Protein AF-A0A4Q1FNN0-F1 (afdb_monomer)

Sequence (630 aa):
MKDKVEIEWSCHLANQKAAWYQFNLALDIPEANEDEYKYSFKRNSEILDRMSLVIDGGVKNIDSKSINTSAKFIGKFLRDTEVYLGEIFFDKNSPNSKRLHVLGGKGISKSSKNEIALDFANNDGWYDDTSDGPVTAILKFNNKEINVKPAWVICAPPDYAPMQQSVRTMWDLMRDLSVRELNLPSPLSPSFSYDIFPIFKRMTELQWVNKGFLTTFGFNGAYHFNENIWIEKLRDGTMNNLEFRRQMFNQFRQFELPGSQSPALWPWLYGDATEIVGTGSPRQHSTLTALQIKMLHQWVDGNFIDDWDKYKTNYMSPKSIDEYPVQEQADLLTRAALDFCLADAFHPGCEMTWPVRISSMYDSPFRFKFDRDHLIKDNLDYGPFIDQTLLNKIVNPFEFQVPGGITRWMAIPWQTDTASCKDGYDSSYDSYIPTFWPARVPNEIITYKQFKALQEQQGNPQQQLEIFNQRFEWLEDLPGNPTIYSPYEEIINKMITHFDAVGTVLPMKLEEKITNNDSTKIPDTVQVALTSSYTKIINIILKETRQKLIDKVTKDKVIEIISDNVLNSFTLQIDGDIKKEAEHLLNNSEELENLLSKVQQTNKDLQIEYVKPNQKIVTIHERFRRRFNS

Secondary structure (DSSP, 8-state):
----EEEEEEEEEEE-GGGSB--SS-TTSGGGGSTTTS-EEBTTTT-S-GGGG-EEEEEEEEETT-TT--EEEEEEETTTEEEEEEEEEE-TT-TT---EEEE---S--EETT-PPP-SSSB-TTEE---EEEEEEEEEEETTEEE----EEEEE----SSTT---SSBHHHHHHHHHHHHS-PPPPSS-BIIIIIHHHHHHHHHGGGT-HHHHHHHSTTSTT-TTSHHHHHHHH--SGGGHHHHHHHHTTB--TTSTTTT-TTSBS-BB-TT--SS----GGGB----HHHHHHHHHHHTT-SB--HHHHHHHHTSPPPGGGS-HHHHHHHHHHHHHSSSB-S--SS-SS--GGGG-GGGEEETTEE-B-TTS-GGGGS-SSSEE-GGGGG-SS-SSSSB-TTTTGGGS-BSHHHHHHH--B-S-TTT-SS-SBS-TTTS-SEE-BHHHHHHHHHGGG-HHHHHHHHH--EEGGGGSTT---TTS-HHHHHHHHHHHTTTSPEEEEEEPP----S--S-PPPSEEEEEE-HHHHHHHHHHHHHHHHTT-SS--HHHHHHHHIIIIIS-TTS---HHHHHHHHHHHH-HHHHHHHHHHHHHHHHHHHTT---S------GGGTGGGSS--

pLDDT: mean 86.69, std 16.37, range [25.83, 98.88]

Mean predicted aligned error: 9.48 Å

Structure (mmCIF, N/CA/C/O backbone):
data_AF-A0A4Q1FNN0-F1
#
_entry.id   AF-A0A4Q1FNN0-F1
#
loop_
_atom_site.group_PDB
_atom_site.id
_atom_site.type_symbol
_atom_site.label_atom_id
_atom_site.label_alt_id
_atom_site.label_comp_id
_atom_site.label_asym_id
_atom_site.label_entity_id
_atom_site.label_seq_id
_atom_site.pdbx_PDB_ins_code
_atom_site.Cartn_x
_atom_site.Cartn_y
_atom_site.Cartn_z
_atom_site.occupancy
_atom_site.B_iso_or_equiv
_atom_site.auth_seq_id
_atom_site.auth_comp_id
_atom_site.auth_asym_id
_atom_site.auth_atom_id
_atom_site.pdbx_PDB_model_num
ATOM 1 N N . MET A 1 1 ? -43.647 14.603 -14.766 1.00 45.22 1 MET A N 1
ATOM 2 C CA . MET A 1 1 ? -43.283 14.110 -13.418 1.00 45.22 1 MET A CA 1
ATOM 3 C C . MET A 1 1 ? -41.769 14.172 -13.333 1.00 45.22 1 MET A C 1
ATOM 5 O O . MET A 1 1 ? -41.148 13.843 -14.332 1.00 45.22 1 MET A O 1
ATOM 9 N N . LYS A 1 2 ? -41.178 14.681 -12.243 1.00 53.84 2 LYS A N 1
ATOM 10 C CA . LYS A 1 2 ? -39.716 14.605 -12.077 1.00 53.84 2 LYS A CA 1
ATOM 11 C C . LYS A 1 2 ? -39.337 13.130 -11.940 1.00 53.84 2 LYS A C 1
ATOM 13 O O . LYS A 1 2 ? -40.024 12.426 -11.200 1.00 53.84 2 LYS A O 1
ATOM 18 N N . ASP A 1 3 ? -38.301 12.691 -12.645 1.00 67.06 3 ASP A N 1
ATOM 19 C CA . ASP A 1 3 ? -37.757 11.344 -12.475 1.00 67.06 3 ASP A CA 1
ATOM 20 C C . ASP A 1 3 ? -37.403 11.107 -11.001 1.00 67.06 3 ASP A C 1
ATOM 22 O O . ASP A 1 3 ? -36.838 11.983 -10.336 1.00 67.06 3 ASP A O 1
ATOM 26 N N . LYS A 1 4 ? -37.782 9.939 -10.473 1.00 84.75 4 LYS A N 1
ATOM 27 C CA . LYS A 1 4 ? -37.556 9.559 -9.075 1.00 84.75 4 LYS A CA 1
ATOM 28 C C . LYS A 1 4 ? -36.432 8.530 -9.012 1.00 84.75 4 LYS A C 1
ATOM 30 O O . LYS A 1 4 ? -36.600 7.408 -9.486 1.00 84.75 4 LYS A O 1
ATOM 35 N N . VAL A 1 5 ? -35.309 8.919 -8.415 1.00 87.25 5 VAL A N 1
ATOM 36 C CA . VAL A 1 5 ? -34.169 8.039 -8.129 1.00 87.25 5 VAL A CA 1
ATOM 37 C C . VAL A 1 5 ? -34.147 7.746 -6.633 1.00 87.25 5 VAL A C 1
ATOM 39 O O . VAL A 1 5 ? -34.129 8.673 -5.823 1.00 87.25 5 VAL A O 1
ATOM 42 N N . GLU A 1 6 ? -34.133 6.469 -6.270 1.00 89.12 6 GLU A N 1
ATOM 43 C CA . GLU A 1 6 ? -33.935 6.002 -4.897 1.00 89.12 6 GLU A CA 1
ATOM 44 C C . GLU A 1 6 ? -32.737 5.059 -4.861 1.00 89.12 6 GLU A C 1
ATOM 46 O O . GLU A 1 6 ? -32.626 4.169 -5.702 1.00 89.12 6 GLU A O 1
ATOM 51 N N . ILE A 1 7 ? -31.852 5.253 -3.888 1.00 91.31 7 ILE A N 1
ATOM 52 C CA . ILE A 1 7 ? -30.716 4.370 -3.648 1.00 91.31 7 ILE A CA 1
ATOM 53 C C . ILE A 1 7 ? -30.609 4.073 -2.156 1.00 91.31 7 ILE A C 1
ATOM 55 O O . ILE A 1 7 ? -30.719 4.979 -1.322 1.00 91.31 7 ILE A O 1
ATOM 59 N N . GLU A 1 8 ? -30.414 2.800 -1.853 1.00 93.62 8 GLU A N 1
ATOM 60 C CA . GLU A 1 8 ? -30.054 2.285 -0.540 1.00 93.62 8 GLU A CA 1
ATOM 61 C C . GLU A 1 8 ? -28.712 1.577 -0.680 1.00 93.62 8 GLU A C 1
ATOM 63 O O . GLU A 1 8 ? -28.552 0.722 -1.553 1.00 93.62 8 GLU A O 1
ATOM 68 N N . TRP A 1 9 ? -27.748 1.957 0.150 1.00 95.44 9 TRP A N 1
ATOM 69 C CA . TRP A 1 9 ? -26.442 1.315 0.216 1.00 95.44 9 TRP A CA 1
ATOM 70 C C . TRP A 1 9 ? -26.406 0.329 1.374 1.00 95.44 9 TRP A C 1
ATOM 72 O O . TRP A 1 9 ? -26.900 0.639 2.458 1.00 95.44 9 TRP A O 1
ATOM 82 N N . SER A 1 10 ? -25.741 -0.801 1.165 1.00 96.56 10 SER A N 1
ATOM 83 C CA . SER A 1 10 ? -25.416 -1.782 2.198 1.00 96.56 10 SER A CA 1
ATOM 84 C C . SER A 1 10 ? -23.913 -2.019 2.210 1.00 96.56 10 SER A C 1
ATOM 86 O O . SER A 1 10 ? -23.320 -2.259 1.159 1.00 96.56 10 SER A O 1
ATOM 88 N N . CYS A 1 11 ? -23.300 -1.997 3.386 1.00 97.94 11 CYS A N 1
ATOM 89 C CA . CYS A 1 11 ? -21.892 -2.330 3.581 1.00 97.94 11 CYS A CA 1
ATOM 90 C C . CYS A 1 11 ? -21.760 -3.311 4.753 1.00 97.94 11 CYS A C 1
ATOM 92 O O . CYS A 1 11 ? -22.569 -3.261 5.681 1.00 97.94 11 CYS A O 1
ATOM 94 N N . HIS A 1 12 ? -20.785 -4.217 4.708 1.00 98.38 12 HIS A N 1
ATOM 95 C CA . HIS A 1 12 ? -20.512 -5.196 5.765 1.00 98.38 12 HIS A CA 1
ATOM 96 C C . HIS A 1 12 ? -19.010 -5.245 6.006 1.00 98.38 12 HIS A C 1
ATOM 98 O O . HIS A 1 12 ? -18.290 -5.737 5.154 1.00 98.38 12 HIS A O 1
ATOM 104 N N . LEU A 1 13 ? -18.540 -4.741 7.148 1.00 98.75 13 LEU A N 1
ATOM 105 C CA . LEU A 1 13 ? -17.120 -4.768 7.511 1.00 98.75 13 LEU A CA 1
ATOM 106 C C . LEU A 1 13 ? -16.836 -5.856 8.543 1.00 98.75 13 LEU A C 1
ATOM 108 O O . LEU A 1 13 ? -17.563 -5.967 9.536 1.00 98.75 13 LEU A O 1
ATOM 112 N N . ALA A 1 14 ? -15.755 -6.605 8.337 1.00 98.81 14 ALA A N 1
ATOM 113 C CA . ALA A 1 14 ? -15.223 -7.524 9.336 1.00 98.81 14 ALA A CA 1
ATOM 114 C C . ALA A 1 14 ? -13.689 -7.581 9.305 1.00 98.81 14 ALA A C 1
ATOM 116 O O . ALA A 1 14 ? -13.056 -7.186 8.326 1.00 98.81 14 ALA A O 1
ATOM 117 N N . ASN A 1 15 ? -13.109 -8.102 10.383 1.00 98.81 15 ASN A N 1
ATOM 118 C CA . ASN A 1 15 ? -11.695 -8.427 10.526 1.00 98.81 15 ASN A CA 1
ATOM 119 C C . ASN A 1 15 ? -11.563 -9.894 10.940 1.00 98.81 15 ASN A C 1
ATOM 121 O O . ASN A 1 15 ? -12.134 -10.309 11.952 1.00 98.81 15 ASN A O 1
ATOM 125 N N . GLN A 1 16 ? -10.813 -10.679 10.166 1.00 98.62 16 GLN A N 1
ATOM 126 C CA . GLN A 1 16 ? -10.588 -12.101 10.445 1.00 98.62 16 GLN A CA 1
ATOM 127 C C . GLN A 1 16 ? -9.125 -12.430 10.773 1.00 98.62 16 GLN A C 1
ATOM 129 O O . GLN A 1 16 ? -8.794 -13.606 10.910 1.00 98.62 16 GLN A O 1
ATOM 134 N N . LYS A 1 17 ? -8.238 -11.435 10.912 1.00 98.69 17 LYS A N 1
ATOM 135 C CA . LYS A 1 17 ? -6.787 -11.651 11.041 1.00 98.69 17 LYS A CA 1
ATOM 136 C C . LYS A 1 17 ? -6.413 -12.587 12.188 1.00 98.69 17 LYS A C 1
ATOM 138 O O . LYS A 1 17 ? -5.564 -13.456 12.012 1.00 98.69 17 LYS A O 1
ATOM 143 N N . ALA A 1 18 ? -7.060 -12.430 13.345 1.00 98.44 18 ALA A N 1
ATOM 144 C CA . ALA A 1 18 ? -6.801 -13.248 14.532 1.00 98.44 18 ALA A CA 1
ATOM 145 C C . ALA A 1 18 ? -7.310 -14.690 14.371 1.00 98.44 18 ALA A C 1
ATOM 147 O O . ALA A 1 18 ? -6.769 -15.616 14.974 1.00 98.44 18 ALA A O 1
ATOM 148 N N . ALA A 1 19 ? -8.353 -14.876 13.555 1.00 98.38 19 ALA A N 1
ATOM 149 C CA . ALA A 1 19 ? -8.944 -16.173 13.253 1.00 98.38 19 ALA A CA 1
ATOM 150 C C . ALA A 1 19 ? -8.185 -16.931 12.150 1.00 98.38 19 ALA A C 1
ATOM 152 O O . ALA A 1 19 ? -8.399 -18.137 12.003 1.00 98.38 19 ALA A O 1
ATOM 153 N N . TRP A 1 20 ? -7.320 -16.242 11.402 1.00 98.50 20 TRP A N 1
ATOM 154 C CA . TRP A 1 20 ? -6.642 -16.757 10.218 1.00 98.50 20 TRP A CA 1
ATOM 155 C C . TRP A 1 20 ? -5.326 -17.487 10.522 1.00 98.50 20 TRP A C 1
ATOM 157 O O . TRP A 1 20 ? -4.989 -17.775 11.672 1.00 98.50 20 TRP A O 1
ATOM 167 N N . TYR A 1 21 ? -4.602 -17.835 9.464 1.00 98.56 21 TYR A N 1
ATOM 168 C CA . TYR A 1 21 ? -3.283 -18.449 9.513 1.00 98.56 21 TYR A CA 1
ATOM 169 C C . TYR A 1 21 ? -2.187 -17.397 9.652 1.00 98.56 21 TYR A C 1
ATOM 171 O O . TYR A 1 21 ? -2.383 -16.222 9.335 1.00 98.56 21 TYR A O 1
ATOM 179 N N . GLN A 1 22 ? -1.036 -17.844 10.140 1.00 98.25 22 GLN A N 1
ATOM 180 C CA . GLN A 1 22 ? 0.191 -17.071 10.182 1.00 98.25 22 GLN A CA 1
ATOM 181 C C . GLN A 1 22 ? 0.580 -16.613 8.776 1.00 9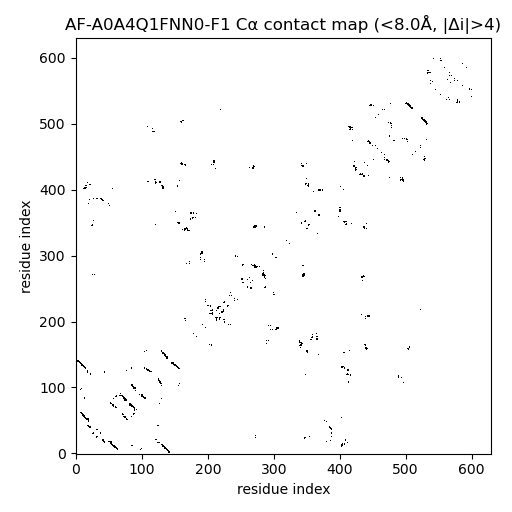8.25 22 GLN A C 1
ATOM 183 O O . GLN A 1 22 ? 0.295 -17.285 7.785 1.00 98.25 22 GLN A O 1
ATOM 188 N N . PHE A 1 23 ? 1.241 -15.468 8.697 1.00 96.88 23 PHE A N 1
ATOM 189 C CA . PHE A 1 23 ? 1.947 -15.067 7.495 1.00 96.88 23 PHE A CA 1
ATOM 190 C C . PHE A 1 23 ? 3.422 -15.416 7.677 1.00 96.88 23 PHE A C 1
ATOM 192 O O . PHE A 1 23 ? 4.061 -14.850 8.558 1.00 96.88 23 PHE A O 1
ATOM 199 N N . ASN A 1 24 ? 3.933 -16.335 6.861 1.00 93.75 24 ASN A N 1
ATOM 200 C CA . ASN A 1 24 ? 5.368 -16.625 6.791 1.00 93.75 24 ASN A CA 1
ATOM 201 C C . ASN A 1 24 ? 5.920 -16.070 5.476 1.00 93.75 24 ASN A C 1
ATOM 203 O O . ASN A 1 24 ? 6.795 -15.220 5.468 1.00 93.75 24 ASN A O 1
ATOM 207 N N . LEU A 1 25 ? 5.329 -16.510 4.362 1.00 93.81 25 LEU A N 1
ATOM 208 C CA . LEU A 1 25 ? 5.673 -16.074 3.017 1.00 93.81 25 LEU A CA 1
ATOM 209 C C . LEU A 1 25 ? 4.428 -16.104 2.124 1.00 93.81 25 LEU A C 1
ATOM 211 O O . LEU A 1 25 ? 3.440 -16.782 2.432 1.00 93.81 25 LEU A O 1
ATOM 215 N N . ALA A 1 26 ? 4.471 -15.396 0.997 1.00 95.62 26 ALA A N 1
ATOM 216 C CA . ALA A 1 26 ? 3.429 -15.491 -0.019 1.00 95.62 26 ALA A CA 1
ATOM 217 C C . ALA A 1 26 ? 3.351 -16.925 -0.575 1.00 95.62 26 ALA A C 1
ATOM 219 O O . ALA A 1 26 ? 4.318 -17.425 -1.136 1.00 95.62 26 ALA A O 1
ATOM 220 N N . LEU A 1 27 ? 2.209 -17.610 -0.445 1.00 96.4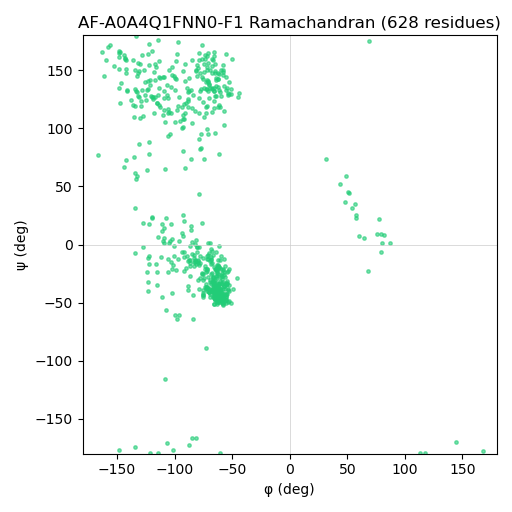4 27 LEU A N 1
ATOM 221 C CA . LEU A 1 27 ? 2.135 -19.045 -0.778 1.00 96.44 27 LEU A CA 1
ATOM 222 C C . LEU A 1 27 ? 2.219 -19.339 -2.283 1.00 96.44 27 LEU A C 1
ATOM 224 O O . LEU A 1 27 ? 2.372 -20.493 -2.678 1.00 96.44 27 LEU A O 1
ATOM 228 N N . ASP A 1 28 ? 2.101 -18.326 -3.134 1.00 95.88 28 ASP A N 1
ATOM 229 C CA . ASP A 1 28 ? 2.122 -18.452 -4.590 1.00 95.88 28 ASP A CA 1
ATOM 230 C C . ASP A 1 28 ? 3.504 -18.273 -5.226 1.00 95.88 28 ASP A C 1
ATOM 232 O O . ASP A 1 28 ? 3.617 -18.302 -6.453 1.00 95.88 28 ASP A O 1
ATOM 236 N N . ILE A 1 29 ? 4.561 -18.167 -4.415 1.00 94.62 29 ILE A N 1
ATOM 237 C CA . ILE A 1 29 ? 5.947 -18.219 -4.893 1.00 94.62 29 ILE A CA 1
ATOM 238 C C . ILE A 1 29 ? 6.606 -19.569 -4.555 1.00 94.62 29 ILE A C 1
ATOM 240 O O . ILE A 1 29 ? 6.246 -20.198 -3.559 1.00 94.62 29 ILE A O 1
ATOM 244 N N . PRO A 1 30 ? 7.566 -20.055 -5.363 1.00 93.19 30 PRO A N 1
ATOM 245 C CA . PRO A 1 30 ? 8.243 -21.333 -5.123 1.00 93.19 30 PRO A CA 1
ATOM 246 C C . PRO A 1 30 ? 8.911 -21.467 -3.747 1.00 93.19 30 PRO A C 1
ATOM 248 O O . PRO A 1 30 ? 8.900 -22.557 -3.178 1.00 93.19 30 PRO A O 1
ATOM 251 N N . GLU A 1 31 ? 9.458 -20.376 -3.211 1.00 93.06 31 GLU A N 1
ATOM 252 C CA . GLU A 1 31 ? 10.179 -20.322 -1.931 1.00 93.06 31 GLU A CA 1
ATOM 253 C C . GLU A 1 31 ? 9.279 -20.684 -0.742 1.00 93.06 31 GLU A C 1
ATOM 255 O O . GLU A 1 31 ? 9.750 -21.210 0.261 1.00 93.06 31 GLU A O 1
ATOM 260 N N . ALA A 1 32 ? 7.959 -20.524 -0.875 1.00 92.81 32 ALA A N 1
ATOM 261 C CA . ALA A 1 32 ? 7.012 -20.922 0.163 1.00 92.81 32 ALA A CA 1
ATOM 262 C C . ALA A 1 32 ? 6.933 -22.446 0.376 1.00 92.81 32 ALA A C 1
ATOM 264 O O . ALA A 1 32 ? 6.239 -22.886 1.285 1.00 92.81 32 ALA A O 1
ATOM 265 N N . ASN A 1 33 ? 7.606 -23.266 -0.442 1.00 91.56 33 ASN A N 1
ATOM 266 C CA . ASN A 1 33 ? 7.742 -24.711 -0.212 1.00 91.56 33 ASN A CA 1
ATOM 267 C C . ASN A 1 33 ? 9.011 -25.105 0.554 1.00 91.56 33 ASN A C 1
ATOM 269 O O . ASN A 1 33 ? 9.169 -26.292 0.858 1.00 91.56 33 ASN A O 1
ATOM 273 N N . GLU A 1 34 ? 9.917 -24.166 0.823 1.00 89.88 34 GLU A N 1
ATOM 274 C CA . GLU A 1 34 ? 11.117 -24.434 1.615 1.00 89.88 34 GLU A CA 1
ATOM 275 C C . GLU A 1 34 ? 10.730 -24.810 3.049 1.00 89.88 34 GLU A C 1
ATOM 277 O O . GLU A 1 34 ? 9.761 -24.282 3.596 1.00 89.88 34 GLU A O 1
ATOM 282 N N . ASP A 1 35 ? 11.464 -25.748 3.657 1.00 86.56 35 ASP A N 1
ATOM 283 C CA . ASP A 1 35 ? 11.063 -26.399 4.916 1.00 86.56 35 ASP A CA 1
ATOM 284 C C . ASP A 1 35 ? 10.803 -25.411 6.070 1.00 86.56 35 ASP A C 1
ATOM 286 O O . ASP A 1 35 ? 9.974 -25.696 6.934 1.00 86.56 35 ASP A O 1
ATOM 290 N N . GLU A 1 36 ? 11.467 -24.252 6.064 1.00 85.38 36 GLU A N 1
ATOM 291 C CA . GLU A 1 36 ? 11.301 -23.181 7.054 1.00 85.38 36 GLU A CA 1
ATOM 292 C C . GLU A 1 36 ? 9.954 -22.445 6.930 1.00 85.38 36 GLU A C 1
ATOM 294 O O . GLU A 1 36 ? 9.320 -22.142 7.940 1.00 85.38 36 GLU A O 1
ATOM 299 N N . TYR A 1 37 ? 9.467 -22.222 5.706 1.00 87.81 37 TYR A N 1
ATOM 300 C CA . TYR A 1 37 ? 8.280 -21.397 5.429 1.00 87.81 37 TYR A CA 1
ATOM 301 C C . TYR A 1 37 ? 7.039 -22.209 5.062 1.00 87.81 37 TYR A C 1
ATOM 303 O O . TYR A 1 37 ? 5.926 -21.679 5.062 1.00 87.81 37 TYR A O 1
ATOM 311 N N . LYS A 1 38 ? 7.228 -23.504 4.789 1.00 91.75 38 LYS A N 1
ATOM 312 C CA . LYS A 1 38 ? 6.241 -24.415 4.203 1.00 91.75 38 LYS A CA 1
ATOM 313 C C . LYS A 1 38 ? 4.872 -24.408 4.865 1.00 91.75 38 LYS A C 1
ATOM 315 O O . LYS A 1 38 ? 3.867 -24.560 4.176 1.00 91.75 38 LYS A O 1
ATOM 320 N N . TYR A 1 39 ? 4.826 -24.291 6.189 1.00 96.44 39 TYR A N 1
ATOM 321 C CA . TYR A 1 39 ? 3.592 -24.424 6.953 1.00 96.44 39 TYR A CA 1
ATOM 322 C C . TYR A 1 39 ? 3.255 -23.137 7.695 1.00 96.44 39 TYR A C 1
ATOM 324 O O . TYR A 1 39 ? 3.913 -22.773 8.667 1.00 96.44 39 TYR A O 1
ATOM 332 N N . SER A 1 40 ? 2.163 -22.497 7.291 1.00 97.19 40 SER A N 1
ATOM 333 C CA . SER A 1 40 ? 1.545 -21.415 8.051 1.00 97.19 40 SER A CA 1
ATOM 334 C C . SER A 1 40 ? 0.480 -21.997 8.973 1.00 97.19 40 SER A C 1
ATOM 336 O O . SER A 1 40 ? -0.574 -22.443 8.512 1.00 97.19 40 SER A O 1
ATOM 338 N N . PHE A 1 41 ? 0.744 -22.032 10.279 1.00 98.06 41 PHE A N 1
ATOM 339 C CA . PHE A 1 41 ? -0.195 -22.566 11.270 1.00 98.06 41 PHE A CA 1
ATOM 340 C C . PHE A 1 41 ? -1.296 -21.556 11.596 1.00 98.06 41 PHE A C 1
ATOM 342 O O . PHE A 1 41 ? -1.196 -20.375 11.272 1.00 98.06 41 PHE A O 1
ATOM 349 N N . LYS A 1 42 ? -2.385 -22.004 12.228 1.00 98.31 42 LYS A N 1
ATOM 350 C CA . LYS A 1 42 ? -3.421 -21.083 12.722 1.00 98.31 42 LYS A CA 1
ATOM 351 C C . LYS A 1 42 ? -2.834 -20.127 13.762 1.00 98.31 42 LYS A C 1
ATOM 353 O O . LYS A 1 42 ? -2.220 -20.587 14.722 1.00 98.31 42 LYS A O 1
ATOM 358 N N . ARG A 1 43 ? -3.120 -18.830 13.637 1.00 98.25 43 ARG A N 1
ATOM 359 C CA . ARG A 1 43 ? -2.977 -17.882 14.753 1.00 98.25 43 ARG A CA 1
ATOM 360 C C . ARG A 1 43 ? -3.966 -18.255 15.853 1.00 98.25 43 ARG A C 1
ATOM 362 O O . ARG A 1 43 ? -5.053 -18.764 15.559 1.00 98.25 43 ARG A O 1
ATOM 369 N N . ASN A 1 44 ? -3.629 -17.998 17.109 1.00 97.62 44 ASN A N 1
ATOM 370 C CA . ASN A 1 44 ? -4.451 -18.334 18.273 1.00 97.62 44 ASN A CA 1
ATOM 371 C C . ASN A 1 44 ? -4.883 -19.811 18.256 1.00 97.62 44 ASN A C 1
ATOM 373 O O . ASN A 1 44 ? -6.072 -20.120 18.393 1.00 97.62 44 ASN A O 1
ATOM 377 N N . SER A 1 45 ? -3.958 -20.724 17.941 1.00 96.94 45 SER A N 1
ATOM 378 C CA . SER A 1 45 ? -4.269 -22.138 17.672 1.00 96.94 45 SER A CA 1
ATOM 379 C C . SER A 1 45 ? -4.942 -22.864 18.848 1.00 96.94 45 SER A C 1
ATOM 381 O O . SER A 1 45 ? -5.648 -23.852 18.640 1.00 96.94 45 SER A O 1
ATOM 383 N N . GLU A 1 46 ? -4.789 -22.349 20.068 1.00 96.19 46 GLU A N 1
ATOM 384 C CA . GLU A 1 46 ? -5.410 -22.855 21.290 1.00 96.19 46 GLU A CA 1
ATOM 385 C C . GLU A 1 46 ? -6.917 -22.558 21.384 1.00 96.19 46 GLU A C 1
ATOM 387 O O . GLU A 1 46 ? -7.636 -23.201 22.153 1.00 96.19 46 GLU A O 1
ATOM 392 N N . ILE A 1 47 ? -7.420 -21.601 20.598 1.00 96.25 47 ILE A N 1
ATOM 393 C CA . ILE A 1 47 ? -8.820 -21.171 20.626 1.00 96.25 47 ILE A CA 1
ATOM 394 C C . ILE A 1 47 ? -9.624 -21.961 19.591 1.00 96.25 47 ILE A C 1
ATOM 396 O O . ILE A 1 47 ? -9.523 -21.737 18.381 1.00 96.25 47 ILE A O 1
ATOM 400 N N . LEU A 1 48 ? -10.461 -22.879 20.088 1.00 94.75 48 LEU A N 1
ATOM 401 C CA . LEU A 1 48 ? -11.307 -23.754 19.266 1.00 94.75 48 LEU A CA 1
ATOM 402 C C . LEU A 1 48 ? -12.480 -23.014 18.609 1.00 94.75 48 LEU A C 1
ATOM 404 O O . LEU A 1 48 ? -12.829 -23.300 17.465 1.00 94.75 48 LEU A O 1
ATOM 408 N N . ASP A 1 49 ? -13.091 -22.056 19.313 1.00 96.19 49 ASP A N 1
ATOM 409 C CA . ASP A 1 49 ? -14.161 -21.225 18.755 1.00 96.19 49 ASP A CA 1
ATOM 410 C C . ASP A 1 49 ? -13.577 -20.144 17.838 1.00 96.19 49 ASP A C 1
ATOM 412 O O . ASP A 1 49 ? -13.375 -18.998 18.245 1.00 96.19 49 ASP A O 1
ATOM 416 N N . ARG A 1 50 ? -13.307 -20.512 16.582 1.00 96.94 50 ARG A N 1
ATOM 417 C CA . ARG A 1 50 ? -12.706 -19.610 15.587 1.00 96.94 50 ARG A CA 1
ATOM 418 C C . ARG A 1 50 ? -13.553 -18.372 15.306 1.00 96.94 50 ARG A C 1
ATOM 420 O O . ARG A 1 50 ? -12.997 -17.309 15.058 1.00 96.94 50 ARG A O 1
ATOM 427 N N . MET A 1 51 ? -14.879 -18.477 15.394 1.00 97.69 51 MET A N 1
ATOM 428 C CA . MET A 1 51 ? -15.768 -17.331 15.182 1.00 97.69 51 MET A CA 1
ATOM 429 C C . MET A 1 51 ? -15.609 -16.264 16.266 1.00 97.69 51 MET A C 1
ATOM 431 O O . MET A 1 51 ? -15.791 -15.088 15.971 1.00 97.69 51 MET A O 1
ATOM 435 N N . SER A 1 52 ? -15.223 -16.636 17.491 1.00 97.88 52 SER A N 1
ATOM 436 C CA . SER A 1 52 ? -14.949 -15.657 18.552 1.00 97.88 52 SER A CA 1
ATOM 437 C C . SER A 1 52 ? -13.742 -14.758 18.268 1.00 97.88 52 SER A C 1
ATOM 439 O O . SER A 1 52 ? -13.642 -13.685 18.853 1.00 97.88 52 SER A O 1
ATOM 441 N N . LEU A 1 53 ? -12.844 -15.165 17.367 1.00 98.44 53 LEU A N 1
ATOM 442 C CA . LEU A 1 53 ? -11.676 -14.383 16.951 1.00 98.44 53 LEU A CA 1
ATOM 443 C C . LEU A 1 53 ? -11.985 -13.412 15.805 1.00 98.44 53 LEU A C 1
ATOM 445 O O . LEU A 1 53 ? -11.175 -12.534 15.513 1.00 98.44 53 LEU A O 1
ATOM 449 N N . VAL A 1 54 ? -13.136 -13.568 15.147 1.00 98.69 54 VAL A N 1
ATOM 450 C CA . VAL A 1 54 ? -13.583 -12.658 14.093 1.00 98.69 54 VAL A CA 1
ATOM 451 C C . VAL A 1 54 ? -14.277 -11.460 14.719 1.00 98.69 54 VAL A C 1
ATOM 453 O O . VAL A 1 54 ? -15.234 -11.603 15.477 1.00 98.69 54 VAL A O 1
ATOM 456 N N . ILE A 1 55 ? -13.854 -10.266 14.321 1.00 98.81 55 ILE A N 1
ATOM 457 C CA . ILE A 1 55 ? -14.569 -9.035 14.638 1.00 98.81 55 ILE A CA 1
ATOM 458 C C . ILE A 1 55 ? -15.502 -8.751 13.466 1.00 98.81 55 ILE A C 1
ATOM 460 O O . ILE A 1 55 ? -15.074 -8.248 12.433 1.00 98.81 55 ILE A O 1
ATOM 464 N N . ASP A 1 56 ? -16.777 -9.093 13.616 1.00 98.56 56 ASP A N 1
ATOM 465 C CA . ASP A 1 56 ? -17.801 -8.861 12.596 1.00 98.56 56 ASP A CA 1
ATOM 466 C C . ASP A 1 56 ? -18.702 -7.678 12.989 1.00 98.56 56 ASP A C 1
ATOM 468 O O . ASP A 1 56 ? -19.437 -7.748 13.975 1.00 98.56 56 ASP A O 1
ATOM 472 N N . GLY A 1 57 ? -18.648 -6.581 12.225 1.00 98.12 57 GLY A N 1
ATOM 473 C CA . GLY A 1 57 ? -19.490 -5.400 12.437 1.00 98.12 57 GLY A CA 1
ATOM 474 C C . GLY A 1 57 ? -20.929 -5.546 11.924 1.00 98.12 57 GLY A C 1
ATOM 475 O O . GLY A 1 57 ? -21.776 -4.684 12.207 1.00 98.12 57 GLY A O 1
ATOM 476 N N . GLY A 1 58 ? -21.205 -6.622 11.180 1.00 97.69 58 GLY A N 1
ATOM 477 C CA . GLY A 1 58 ? -22.468 -6.917 10.517 1.00 97.69 58 GLY A CA 1
ATOM 478 C C . GLY A 1 58 ? -22.785 -5.986 9.345 1.00 97.69 58 GLY A C 1
ATOM 479 O O . GLY A 1 58 ? -22.106 -4.990 9.088 1.00 97.69 58 GLY A O 1
ATOM 480 N N . VAL A 1 59 ? -23.879 -6.287 8.645 1.00 97.50 59 VAL A N 1
ATOM 481 C CA . VAL A 1 59 ? -24.389 -5.436 7.562 1.00 97.50 59 VAL A CA 1
ATOM 482 C C . VAL A 1 59 ? -24.999 -4.154 8.138 1.00 97.50 59 VAL A C 1
ATOM 484 O O . VAL A 1 59 ? -25.809 -4.194 9.070 1.00 97.50 59 VAL A O 1
ATOM 487 N N . LYS A 1 60 ? -24.653 -3.007 7.552 1.00 97.19 60 LYS A N 1
ATOM 488 C CA . LYS A 1 60 ? -25.280 -1.706 7.810 1.00 97.19 60 LYS A CA 1
ATOM 489 C C . LYS A 1 60 ? -25.851 -1.150 6.519 1.00 97.19 60 LYS A C 1
ATOM 491 O O . LYS A 1 60 ? -25.198 -1.195 5.480 1.00 97.19 60 LYS A O 1
ATOM 496 N N . ASN A 1 61 ? -27.058 -0.603 6.619 1.00 95.00 61 ASN A N 1
ATOM 497 C CA . ASN A 1 61 ? -27.772 0.003 5.504 1.00 95.00 61 ASN A CA 1
ATOM 498 C C . ASN A 1 61 ? -27.925 1.505 5.731 1.00 95.00 61 ASN A C 1
ATOM 500 O O . ASN A 1 61 ? -28.139 1.943 6.866 1.00 95.00 61 ASN A O 1
ATOM 504 N N . ILE A 1 62 ? -27.847 2.283 4.655 1.00 92.62 62 ILE A N 1
ATOM 505 C CA . ILE A 1 62 ? -28.142 3.712 4.679 1.00 92.62 62 ILE A CA 1
ATOM 506 C C . ILE A 1 62 ? -28.889 4.119 3.409 1.00 92.62 62 ILE A C 1
ATOM 508 O O . ILE A 1 62 ? -28.500 3.768 2.294 1.00 92.62 62 ILE A O 1
ATOM 512 N N . ASP A 1 63 ? -29.975 4.872 3.575 1.00 89.00 63 ASP A N 1
ATOM 513 C CA . ASP A 1 63 ? -30.798 5.360 2.473 1.00 89.00 63 ASP A CA 1
ATOM 514 C C . ASP A 1 63 ? -30.893 6.892 2.476 1.00 89.00 63 ASP A C 1
ATOM 516 O O . ASP A 1 63 ? -30.452 7.592 3.390 1.00 89.00 63 ASP A O 1
ATOM 520 N N . SER A 1 64 ? -31.494 7.444 1.426 1.00 72.44 64 SER A N 1
ATOM 521 C CA . SER A 1 64 ? -31.647 8.895 1.273 1.00 72.44 64 SER A CA 1
ATOM 522 C C . SER A 1 64 ? -32.384 9.624 2.416 1.00 72.44 64 SER A C 1
ATOM 524 O O . SER A 1 64 ? -32.332 10.854 2.445 1.00 72.44 64 SER A O 1
ATOM 526 N N . LYS A 1 65 ? -33.053 8.921 3.342 1.00 75.50 65 LYS A N 1
ATOM 527 C CA . LYS A 1 65 ? -33.709 9.492 4.532 1.00 75.50 65 LYS A CA 1
ATOM 528 C C . LYS A 1 65 ? -32.750 9.596 5.724 1.00 75.50 65 LYS A C 1
ATOM 530 O O . LYS A 1 65 ? -33.041 10.315 6.676 1.00 75.50 65 LYS A O 1
ATOM 535 N N . SER A 1 66 ? -31.590 8.950 5.648 1.00 71.50 66 SER A N 1
ATOM 536 C CA . SER A 1 66 ? -30.559 8.881 6.689 1.00 71.50 66 SER A CA 1
ATOM 537 C C . SER A 1 66 ? -29.475 9.970 6.589 1.00 71.50 66 SER A C 1
ATOM 539 O O . SER A 1 66 ? -28.402 9.816 7.164 1.00 71.50 66 SER A O 1
ATOM 541 N N . ILE A 1 67 ? -29.728 11.091 5.894 1.00 65.00 67 ILE A N 1
ATOM 542 C CA . ILE A 1 67 ? -28.741 12.166 5.604 1.00 65.00 67 ILE A CA 1
ATOM 543 C C . ILE A 1 67 ? -28.023 12.730 6.852 1.00 65.00 67 ILE A C 1
ATOM 545 O O . ILE A 1 67 ? -26.919 13.250 6.739 1.00 65.00 67 ILE A O 1
ATOM 549 N N . ASN A 1 68 ? -28.602 12.598 8.051 1.00 68.69 68 ASN A N 1
ATOM 550 C CA . ASN A 1 68 ? -28.018 13.118 9.296 1.00 68.69 68 ASN A CA 1
ATOM 551 C C . ASN A 1 68 ? -27.494 12.045 10.262 1.00 68.69 68 ASN A C 1
ATOM 553 O O . ASN A 1 68 ? -27.073 12.382 11.371 1.00 68.69 68 ASN A O 1
ATOM 557 N N . THR A 1 69 ? -27.499 10.775 9.866 1.00 82.62 69 THR A N 1
ATOM 558 C CA . THR A 1 69 ? -27.112 9.649 10.724 1.00 82.62 69 THR A CA 1
ATOM 559 C C . THR A 1 69 ? -25.953 8.884 10.110 1.00 82.62 69 THR A C 1
ATOM 561 O O . THR A 1 69 ? -25.934 8.676 8.900 1.00 82.62 69 THR A O 1
ATOM 564 N N . SER A 1 70 ? -25.020 8.428 10.943 1.00 91.00 70 SER A N 1
ATOM 565 C CA . SER A 1 70 ? -24.039 7.421 10.549 1.00 91.00 70 SER A CA 1
ATOM 566 C C . SER A 1 70 ? -24.433 6.055 11.102 1.00 91.00 70 SER A C 1
ATOM 568 O O . SER A 1 70 ? -25.019 5.952 12.185 1.00 91.00 70 SER A O 1
ATOM 570 N N . ALA A 1 71 ? -24.129 5.002 10.349 1.00 94.69 71 ALA A N 1
ATOM 571 C CA . ALA A 1 71 ? -24.284 3.629 10.806 1.00 94.69 71 ALA A CA 1
ATOM 572 C C . ALA A 1 71 ? -22.901 3.049 11.109 1.00 94.69 71 ALA A C 1
ATOM 574 O O . ALA A 1 71 ? -22.062 2.938 10.219 1.00 94.69 71 ALA A O 1
ATOM 575 N N . LYS A 1 72 ? -22.672 2.706 12.379 1.00 97.38 72 LYS A N 1
ATOM 576 C CA . LYS A 1 72 ? -21.380 2.226 12.882 1.00 97.38 72 LYS A CA 1
ATOM 577 C C . LYS A 1 72 ? -21.274 0.709 12.800 1.00 97.38 72 LYS A C 1
ATOM 579 O O . LYS A 1 72 ? -22.232 0.003 13.131 1.00 97.38 72 LYS A O 1
ATOM 584 N N . PHE A 1 73 ? -20.094 0.228 12.439 1.00 98.62 73 PHE A N 1
ATOM 585 C CA . PHE A 1 73 ? -19.692 -1.171 12.505 1.00 98.62 73 PHE A CA 1
ATOM 586 C C . PHE A 1 73 ? -18.993 -1.411 13.839 1.00 98.62 73 PHE A C 1
ATOM 588 O O . PHE A 1 73 ? -17.914 -0.878 14.088 1.00 98.62 73 PHE A O 1
ATOM 595 N N . ILE A 1 74 ? -19.634 -2.178 14.717 1.00 98.50 74 ILE A N 1
ATOM 596 C CA . ILE A 1 74 ? -19.074 -2.562 16.014 1.00 98.50 74 ILE A CA 1
ATOM 597 C C . ILE A 1 74 ? -19.185 -4.078 16.103 1.00 98.50 74 ILE A C 1
ATOM 599 O O . ILE A 1 74 ? -20.297 -4.603 16.165 1.00 98.50 74 ILE A O 1
ATOM 603 N N . GLY A 1 75 ? -18.040 -4.752 16.050 1.00 98.31 75 GLY A N 1
ATOM 604 C CA . GLY A 1 75 ? -17.931 -6.191 16.265 1.00 98.31 75 GLY A CA 1
ATOM 605 C C . GLY A 1 75 ? -17.412 -6.498 17.664 1.00 98.31 75 GLY A C 1
ATOM 606 O O . GLY A 1 75 ? -17.195 -5.590 18.471 1.00 98.31 75 GLY A O 1
ATOM 607 N N . LYS A 1 76 ? -17.208 -7.784 17.961 1.00 98.38 76 LYS A N 1
ATOM 608 C CA . LYS A 1 76 ? -16.653 -8.218 19.245 1.00 98.38 76 LYS A CA 1
ATOM 609 C C . LYS A 1 76 ? -15.525 -9.221 19.067 1.00 98.38 76 LYS A C 1
ATOM 611 O O . LYS A 1 76 ? -15.729 -10.247 18.433 1.00 98.38 76 LYS A O 1
ATOM 616 N N . PHE A 1 77 ? -14.386 -8.954 19.691 1.00 98.44 77 PHE A N 1
ATOM 617 C CA . PHE A 1 77 ? -13.291 -9.905 19.841 1.00 98.44 77 PHE A CA 1
ATOM 618 C C . PHE A 1 77 ? -13.476 -10.730 21.121 1.00 98.44 77 PHE A C 1
ATOM 620 O O . PHE A 1 77 ? -13.826 -10.189 22.175 1.00 98.44 77 PHE A O 1
ATOM 627 N N . LEU A 1 78 ? -13.286 -12.048 21.022 1.00 97.25 78 LEU A N 1
ATOM 628 C CA . LEU A 1 78 ? -13.510 -13.037 22.085 1.00 97.25 78 LEU A CA 1
ATOM 629 C C . LEU A 1 78 ? -14.865 -12.871 22.791 1.00 97.25 78 LEU A C 1
ATOM 631 O O . LEU A 1 78 ? -14.979 -13.070 23.994 1.00 97.25 78 LEU A O 1
ATOM 635 N N . ARG A 1 79 ? -15.903 -12.504 22.023 1.00 92.12 79 ARG A N 1
ATOM 636 C CA . ARG A 1 79 ? -17.306 -12.285 22.443 1.00 92.12 79 ARG A CA 1
ATOM 637 C C . ARG A 1 79 ? -17.574 -11.086 23.361 1.00 92.12 79 ARG A C 1
ATOM 639 O O . ARG A 1 79 ? -18.697 -10.581 23.331 1.00 92.12 79 ARG A O 1
ATOM 646 N N . ASP A 1 80 ? -16.580 -10.598 24.095 1.00 92.25 80 ASP A N 1
ATOM 647 C CA . ASP A 1 80 ? -16.790 -9.605 25.159 1.00 92.25 80 ASP A CA 1
ATOM 648 C C . ASP A 1 80 ? -16.105 -8.257 24.902 1.00 92.25 80 ASP A C 1
ATOM 650 O O . ASP A 1 80 ? -16.476 -7.254 25.510 1.00 92.25 80 ASP A O 1
ATOM 654 N N . THR A 1 81 ? -15.147 -8.193 23.976 1.00 97.19 81 THR A N 1
ATOM 655 C CA . THR A 1 81 ? -14.398 -6.962 23.696 1.00 97.19 81 THR A CA 1
ATOM 656 C C . THR A 1 81 ? -14.958 -6.261 22.469 1.00 97.19 81 THR A C 1
ATOM 658 O O . THR A 1 81 ? -14.744 -6.717 21.351 1.00 97.19 81 THR A O 1
ATOM 661 N N . GLU A 1 82 ? -15.681 -5.158 22.652 1.00 98.19 82 GLU A N 1
ATOM 662 C CA . GLU A 1 82 ? -16.194 -4.370 21.526 1.00 98.19 82 GLU A CA 1
ATOM 663 C C . GLU A 1 82 ? -15.065 -3.691 20.747 1.00 98.19 82 GLU A C 1
ATOM 665 O O . GLU A 1 82 ? -14.180 -3.056 21.326 1.00 98.19 82 GLU A O 1
ATOM 670 N N . VAL A 1 83 ? -15.135 -3.781 19.419 1.00 98.62 83 VAL A N 1
ATOM 671 C CA . VAL A 1 83 ? -14.177 -3.154 18.506 1.00 98.62 83 VAL A CA 1
ATOM 672 C C . VAL A 1 83 ? -14.937 -2.391 17.430 1.00 98.62 83 VAL A C 1
ATOM 674 O O . VAL A 1 83 ? -15.824 -2.928 16.765 1.00 98.62 83 VAL A O 1
ATOM 677 N N . TYR A 1 84 ? -14.598 -1.114 17.277 1.00 98.56 84 TYR A N 1
ATOM 678 C CA . TYR A 1 84 ? -15.153 -0.237 16.253 1.00 98.56 84 TYR A CA 1
ATOM 679 C C . TYR A 1 84 ? -14.375 -0.412 14.948 1.00 98.56 84 TYR A C 1
ATOM 681 O O . TYR A 1 84 ? -13.196 -0.086 14.911 1.00 98.56 84 TYR A O 1
ATOM 689 N N . LEU A 1 85 ? -15.038 -0.873 13.888 1.00 98.75 85 LEU A N 1
ATOM 690 C CA . LEU A 1 85 ? -14.415 -1.104 12.578 1.00 98.75 85 LEU A CA 1
ATOM 691 C C . LEU A 1 85 ? -14.608 0.052 11.592 1.00 98.75 85 LEU A C 1
ATOM 693 O O . LEU A 1 85 ? -13.979 0.068 10.538 1.00 98.75 85 LEU A O 1
ATOM 697 N N . GLY A 1 86 ? -15.497 0.998 11.903 1.00 97.94 86 GLY A N 1
ATOM 698 C CA . GLY A 1 86 ? -15.803 2.102 11.003 1.00 97.94 86 GLY A CA 1
ATOM 699 C C . GLY A 1 86 ? -17.255 2.550 11.021 1.00 97.94 86 GLY A C 1
ATOM 700 O O . GLY A 1 86 ? -18.064 2.116 11.849 1.00 97.94 86 GLY A O 1
ATOM 701 N N . GLU A 1 87 ? -17.609 3.403 10.066 1.00 97.44 87 GLU A N 1
ATOM 702 C CA . GLU A 1 87 ? -18.983 3.861 9.863 1.00 97.44 87 GLU A CA 1
ATOM 703 C C . GLU A 1 87 ? -19.275 4.264 8.415 1.00 97.44 87 GLU A C 1
ATOM 705 O O . GLU A 1 87 ? -18.382 4.679 7.676 1.00 97.44 87 GLU A O 1
ATOM 710 N N . ILE A 1 88 ? -20.549 4.167 8.024 1.00 96.19 88 ILE A N 1
ATOM 711 C CA . ILE A 1 88 ? -21.063 4.707 6.760 1.00 96.19 88 ILE A CA 1
ATOM 712 C C . ILE A 1 88 ? -21.985 5.904 6.980 1.00 96.19 88 ILE A C 1
ATOM 714 O O . ILE A 1 88 ? -22.764 5.929 7.937 1.00 96.19 88 ILE A O 1
ATOM 718 N N . PHE A 1 89 ? -21.927 6.882 6.076 1.00 93.50 89 PHE A N 1
ATOM 719 C CA . PHE A 1 89 ? -22.795 8.064 6.082 1.00 93.50 89 PHE A CA 1
ATOM 720 C C . PHE A 1 89 ? -22.903 8.722 4.696 1.00 93.50 89 PHE A C 1
ATOM 722 O O . PHE A 1 89 ? -22.160 8.399 3.770 1.00 93.50 89 PHE A O 1
ATOM 729 N N . PHE A 1 90 ? -23.834 9.670 4.562 1.00 89.06 90 PHE A N 1
ATOM 730 C CA . PHE A 1 90 ? -23.879 10.626 3.451 1.00 89.06 90 PHE A CA 1
ATOM 731 C C . PHE A 1 90 ? -23.280 11.965 3.885 1.00 89.06 90 PHE A C 1
ATOM 733 O O . PHE A 1 90 ? -23.498 12.392 5.020 1.00 89.06 90 PHE A O 1
ATOM 740 N N . ASP A 1 91 ? -22.560 12.646 2.989 1.00 81.31 91 ASP A N 1
ATOM 741 C CA . ASP A 1 91 ? -22.002 13.967 3.285 1.00 81.31 91 ASP A CA 1
ATOM 742 C C . ASP A 1 91 ? -23.109 14.985 3.612 1.00 81.31 91 ASP A C 1
ATOM 744 O O . ASP A 1 91 ? -23.961 15.318 2.783 1.00 81.31 91 ASP A O 1
ATOM 748 N N . LYS A 1 92 ? -23.056 15.515 4.837 1.00 78.38 92 LYS A N 1
ATOM 749 C CA . LYS A 1 92 ? -24.004 16.506 5.360 1.00 78.38 92 LYS A CA 1
ATOM 750 C C . LYS A 1 92 ? -23.906 17.846 4.632 1.00 78.38 92 LYS A C 1
ATOM 752 O O . LYS A 1 92 ? -24.900 18.565 4.559 1.00 78.38 92 LYS A O 1
ATOM 757 N N . ASN A 1 93 ? -22.732 18.174 4.090 1.00 76.00 93 ASN A N 1
ATOM 758 C CA . ASN A 1 93 ? -22.494 19.413 3.347 1.00 76.00 93 ASN A CA 1
ATOM 759 C C . ASN A 1 93 ? -23.008 19.330 1.903 1.00 76.00 93 ASN A C 1
ATOM 761 O O . ASN A 1 93 ? -23.206 20.355 1.253 1.00 76.00 93 ASN A O 1
ATOM 765 N N . SER A 1 94 ? -23.307 18.116 1.436 1.00 71.62 94 SER A N 1
ATOM 766 C CA . SER A 1 94 ? -23.836 17.833 0.106 1.00 71.62 94 SER A CA 1
ATOM 767 C C . SER A 1 94 ? -25.153 17.050 0.208 1.00 71.62 94 SER A C 1
ATOM 769 O O . SER A 1 94 ? -25.232 15.928 -0.284 1.00 71.62 94 SER A O 1
ATOM 771 N N . PRO A 1 95 ? -26.238 17.606 0.786 1.00 62.00 95 PRO A N 1
ATOM 772 C CA . PRO A 1 95 ? -27.458 16.851 1.123 1.00 62.00 95 PRO A CA 1
ATOM 773 C C . PRO A 1 95 ? -28.199 16.252 -0.091 1.00 62.00 95 PRO A C 1
ATOM 775 O O . PRO A 1 95 ? -29.016 15.337 0.043 1.00 62.00 95 PRO A O 1
ATOM 778 N N . ASN A 1 96 ? -27.913 16.754 -1.296 1.00 69.56 96 ASN A N 1
ATOM 779 C CA . ASN A 1 96 ? -28.429 16.197 -2.549 1.00 69.56 96 ASN A CA 1
ATOM 780 C C . ASN A 1 96 ? -27.551 15.067 -3.115 1.00 69.56 96 ASN A C 1
ATOM 782 O O . ASN A 1 96 ? -28.019 14.312 -3.967 1.00 69.56 96 ASN A O 1
ATOM 786 N N . SER A 1 97 ? -26.310 14.931 -2.642 1.00 75.00 97 SER A N 1
ATOM 787 C CA . SER A 1 97 ? -25.418 13.832 -2.997 1.00 75.00 97 SER A CA 1
ATOM 788 C C . SER A 1 97 ? -25.959 12.524 -2.428 1.00 75.00 97 SER A C 1
ATOM 790 O O . SER A 1 97 ? -26.360 12.442 -1.268 1.00 75.00 97 SER A O 1
ATOM 792 N N . LYS A 1 98 ? -25.980 11.485 -3.264 1.00 84.25 98 LYS A N 1
ATOM 793 C CA . LYS A 1 98 ? -26.308 10.107 -2.868 1.00 84.25 98 LYS A CA 1
ATOM 794 C C . LYS A 1 98 ? -25.067 9.204 -2.853 1.00 84.25 98 LYS A C 1
ATOM 796 O O . LYS A 1 98 ? -25.186 7.986 -2.982 1.00 84.25 98 LYS A O 1
ATOM 801 N N . ARG A 1 99 ? -23.879 9.809 -2.724 1.00 89.25 99 ARG A N 1
ATOM 802 C CA . ARG A 1 99 ? -22.584 9.120 -2.632 1.00 89.25 99 ARG A CA 1
ATOM 803 C C . ARG A 1 99 ? -22.369 8.576 -1.224 1.00 89.25 99 ARG A C 1
ATOM 805 O O . ARG A 1 99 ? -22.451 9.333 -0.263 1.00 89.25 99 ARG A O 1
ATOM 812 N N . LEU A 1 100 ? -22.090 7.283 -1.118 1.00 92.38 100 LEU A N 1
ATOM 813 C CA . LEU A 1 100 ? -21.728 6.647 0.143 1.00 92.38 100 LEU A CA 1
ATOM 814 C C . LEU A 1 100 ? -20.327 7.094 0.576 1.00 92.38 100 LEU A C 1
ATOM 816 O O . LEU A 1 100 ? -19.392 7.020 -0.218 1.00 92.38 100 LEU A O 1
ATOM 820 N N . HIS A 1 101 ? -20.181 7.497 1.835 1.00 93.69 101 HIS A N 1
ATOM 821 C CA . HIS A 1 101 ? -18.886 7.649 2.490 1.00 93.69 101 HIS A CA 1
ATOM 822 C C . HIS A 1 101 ? -18.699 6.508 3.485 1.00 93.69 101 HIS A C 1
ATOM 824 O O . HIS A 1 101 ? -19.633 6.167 4.214 1.00 93.69 101 HIS A O 1
ATOM 830 N N . VAL A 1 102 ? -17.497 5.935 3.507 1.00 96.00 102 VAL A N 1
ATOM 831 C CA . VAL A 1 102 ? -17.090 4.882 4.441 1.00 96.00 102 VAL A CA 1
ATOM 832 C C . VAL A 1 102 ? -15.820 5.351 5.141 1.00 96.00 102 VAL A C 1
ATOM 834 O O . VAL A 1 102 ? -14.879 5.777 4.475 1.00 96.00 102 VAL A O 1
ATOM 837 N N . LEU A 1 103 ? -15.801 5.292 6.470 1.00 96.81 103 LEU A N 1
ATOM 838 C CA . LEU A 1 103 ? -14.603 5.496 7.286 1.00 96.81 103 LEU A CA 1
ATOM 839 C C . LEU A 1 103 ? -14.233 4.181 7.963 1.00 96.81 103 LEU A C 1
ATOM 841 O O . LEU A 1 103 ? -15.132 3.451 8.378 1.00 96.81 103 LEU A O 1
ATOM 845 N N . GLY A 1 104 ? -12.933 3.915 8.082 1.00 97.31 104 GLY A N 1
ATOM 846 C CA . GLY A 1 104 ? -12.407 2.746 8.784 1.00 97.31 104 GLY A CA 1
ATOM 847 C C . GLY A 1 104 ? -12.336 2.912 10.302 1.00 97.31 104 GLY A C 1
ATOM 848 O O . GLY A 1 104 ? -12.911 3.844 10.878 1.00 97.31 104 GLY A O 1
ATOM 849 N N . GLY A 1 105 ? -11.615 1.985 10.936 1.00 97.06 105 GLY A N 1
ATOM 850 C CA . GLY A 1 105 ? -11.299 2.000 12.360 1.00 97.06 105 GLY A CA 1
ATOM 851 C C . GLY A 1 105 ? -10.505 3.235 12.797 1.00 97.06 105 GLY A C 1
ATOM 852 O O . GLY A 1 105 ? -10.210 4.146 12.024 1.00 97.06 105 GLY A O 1
ATOM 853 N N . LYS A 1 106 ? -10.176 3.281 14.084 1.00 96.69 106 LYS A N 1
ATOM 854 C CA . LYS A 1 106 ? -9.433 4.378 14.717 1.00 96.69 106 LYS A CA 1
ATOM 855 C C . LYS A 1 106 ? -7.929 4.101 14.828 1.00 96.69 106 LYS A C 1
ATOM 857 O O . LYS A 1 106 ? -7.236 4.925 15.415 1.00 96.69 106 LYS A O 1
ATOM 862 N N . GLY A 1 107 ? -7.443 2.971 14.314 1.00 96.69 107 GLY A N 1
ATOM 863 C CA . GLY A 1 107 ? -6.059 2.524 14.464 1.00 96.69 107 GLY A CA 1
ATOM 864 C C . GLY A 1 107 ? -5.771 1.915 15.838 1.00 96.69 107 GLY A C 1
ATOM 865 O O . GLY A 1 107 ? -4.627 1.915 16.281 1.00 96.69 107 GLY A O 1
ATOM 866 N N . ILE A 1 108 ? -6.794 1.435 16.554 1.00 96.94 108 ILE A N 1
ATOM 867 C CA . ILE A 1 108 ? -6.645 0.856 17.893 1.00 96.94 108 ILE A CA 1
ATOM 868 C C . ILE A 1 108 ? -6.342 -0.638 17.783 1.00 96.94 108 ILE A C 1
ATOM 870 O O . ILE A 1 108 ? -7.151 -1.413 17.275 1.00 96.94 108 ILE A O 1
ATOM 874 N N . SER A 1 109 ? -5.225 -1.039 18.386 1.00 98.19 109 SER A N 1
ATOM 875 C CA . SER A 1 109 ? -4.789 -2.432 18.499 1.00 98.19 109 SER A CA 1
ATOM 876 C C . SER A 1 109 ? -4.517 -2.797 19.952 1.00 98.19 109 SER A C 1
ATOM 878 O O . SER A 1 109 ? -3.983 -1.976 20.702 1.00 98.19 109 SER A O 1
ATOM 880 N N . LYS A 1 110 ? -4.899 -4.005 20.382 1.00 97.31 110 LYS A N 1
ATOM 881 C CA . LYS A 1 110 ? -4.703 -4.462 21.771 1.00 97.31 110 LYS A CA 1
ATOM 882 C C . LYS A 1 110 ? -4.470 -5.968 21.860 1.00 97.31 110 LYS A C 1
ATOM 884 O O . LYS A 1 110 ? -5.029 -6.739 21.084 1.00 97.31 110 LYS A O 1
ATOM 889 N N . SER A 1 111 ? -3.725 -6.378 22.885 1.00 96.62 111 SER A N 1
ATOM 890 C CA . SER A 1 111 ? -3.670 -7.765 23.348 1.00 96.62 111 SER A CA 1
ATOM 891 C C . SER A 1 111 ? -4.801 -8.039 24.339 1.00 96.62 111 SER A C 1
ATOM 893 O O . SER A 1 111 ? -5.004 -7.287 25.291 1.00 96.62 111 SER A O 1
ATOM 895 N N . SER A 1 112 ? -5.511 -9.152 24.164 1.00 94.19 112 SER A N 1
ATOM 896 C CA . SER A 1 112 ? -6.498 -9.649 25.135 1.00 94.19 112 SER A CA 1
ATOM 897 C C . SER A 1 112 ? -5.880 -10.070 26.473 1.00 94.19 112 SER A C 1
ATOM 899 O O . SER A 1 112 ? -6.578 -10.093 27.486 1.00 94.19 112 SER A O 1
ATOM 901 N N . LYS A 1 113 ? -4.574 -10.364 26.489 1.00 90.69 113 LYS A N 1
ATOM 902 C CA . LYS A 1 113 ? -3.810 -10.766 27.678 1.00 90.69 113 LYS A CA 1
ATOM 903 C C . LYS A 1 113 ? -2.915 -9.641 28.220 1.00 90.69 113 LYS A C 1
ATOM 905 O O . LYS A 1 113 ? -2.213 -9.855 29.202 1.00 90.69 113 LYS A O 1
ATOM 910 N N . ASN A 1 114 ? -2.961 -8.444 27.618 1.00 90.19 114 ASN A N 1
ATOM 911 C CA . ASN A 1 114 ? -2.021 -7.339 27.871 1.00 90.19 114 ASN A CA 1
ATOM 912 C C . ASN A 1 114 ? -0.542 -7.740 27.689 1.00 90.19 114 ASN A C 1
ATOM 914 O O . ASN A 1 114 ? 0.338 -7.218 28.372 1.00 90.19 114 ASN A O 1
ATOM 918 N N . GLU A 1 115 ? -0.276 -8.680 26.785 1.00 93.00 115 GLU A N 1
ATOM 919 C CA . GLU A 1 115 ? 1.078 -9.076 26.390 1.00 93.00 115 GLU A CA 1
ATOM 920 C C . GLU A 1 115 ? 1.648 -8.078 25.377 1.00 93.00 115 GLU A C 1
ATOM 922 O O . GLU A 1 115 ? 0.889 -7.416 24.667 1.00 93.00 115 GLU A O 1
ATOM 927 N N . ILE A 1 116 ? 2.977 -7.974 25.311 1.00 95.44 116 ILE A N 1
ATOM 928 C CA . ILE A 1 116 ? 3.664 -7.210 24.262 1.00 95.44 116 ILE A CA 1
ATOM 929 C C . ILE A 1 116 ? 3.626 -7.974 22.934 1.00 95.44 116 ILE A C 1
ATOM 931 O O . ILE A 1 116 ? 3.498 -9.199 22.917 1.00 95.44 116 ILE A O 1
ATOM 935 N N . ALA A 1 117 ? 3.733 -7.257 21.819 1.00 96.69 117 ALA A N 1
ATOM 936 C CA . ALA A 1 117 ? 3.987 -7.875 20.524 1.00 96.69 117 ALA A CA 1
ATOM 937 C C . ALA A 1 117 ? 5.464 -8.276 20.417 1.00 96.69 117 ALA A C 1
ATOM 939 O O . ALA A 1 117 ? 6.330 -7.556 20.920 1.00 96.69 117 ALA A O 1
ATOM 940 N N . LEU A 1 118 ? 5.731 -9.403 19.762 1.00 96.12 118 LEU A N 1
ATOM 941 C CA . LEU A 1 118 ? 7.070 -9.986 19.612 1.00 96.12 118 LEU A CA 1
ATOM 942 C C . LEU A 1 118 ? 7.456 -10.195 18.145 1.00 96.12 118 LEU A C 1
ATOM 944 O O . LEU A 1 118 ? 8.638 -10.252 17.828 1.00 96.12 118 LEU A O 1
ATOM 948 N N . ASP A 1 119 ? 6.469 -10.305 17.257 1.00 95.81 119 ASP A N 1
ATOM 949 C CA . ASP A 1 119 ? 6.662 -10.609 15.844 1.00 95.81 119 ASP A CA 1
ATOM 950 C C . ASP A 1 119 ? 6.073 -9.505 14.957 1.00 95.81 119 ASP A C 1
ATOM 952 O O . ASP A 1 119 ? 5.148 -8.793 15.359 1.00 95.81 119 ASP A O 1
ATOM 956 N N . PHE A 1 120 ? 6.595 -9.352 13.739 1.00 94.75 120 PHE A N 1
ATOM 957 C CA . PHE A 1 120 ? 6.098 -8.330 12.814 1.00 94.75 120 PHE A CA 1
ATOM 958 C C . PHE A 1 120 ? 4.672 -8.630 12.333 1.00 94.75 120 PHE A C 1
ATOM 960 O O . PHE A 1 120 ? 3.901 -7.693 12.126 1.00 94.75 120 PHE A O 1
ATOM 967 N N . ALA A 1 121 ? 4.289 -9.907 12.199 1.00 96.44 121 ALA A N 1
ATOM 968 C CA . ALA A 1 121 ? 3.022 -10.301 11.590 1.00 96.44 121 ALA A CA 1
ATOM 969 C C . ALA A 1 121 ? 2.119 -11.159 12.483 1.00 96.44 121 ALA A C 1
ATOM 971 O O . ALA A 1 121 ? 0.894 -11.080 12.357 1.00 96.44 121 ALA A O 1
ATOM 972 N N . ASN A 1 122 ? 2.680 -11.998 13.349 1.00 97.56 122 ASN A N 1
ATOM 973 C CA . ASN A 1 122 ? 1.992 -13.123 13.976 1.00 97.56 122 ASN A CA 1
ATOM 974 C C . ASN A 1 122 ? 2.014 -13.032 15.502 1.00 97.56 122 ASN A C 1
ATOM 976 O O . ASN A 1 122 ? 2.758 -13.745 16.171 1.00 97.56 122 ASN A O 1
ATOM 980 N N . ASN A 1 123 ? 1.152 -12.186 16.063 1.00 98.12 123 ASN A N 1
ATOM 981 C CA . ASN A 1 123 ? 1.038 -12.031 17.511 1.00 98.12 123 ASN A CA 1
ATOM 982 C C . ASN A 1 123 ? -0.269 -12.654 18.025 1.00 98.12 123 ASN A C 1
ATOM 984 O O . ASN A 1 123 ? -1.357 -12.100 17.847 1.00 98.12 123 ASN A O 1
ATOM 988 N N . ASP A 1 124 ? -0.174 -13.814 18.674 1.00 97.94 124 ASP A N 1
ATOM 989 C CA . ASP A 1 124 ? -1.330 -14.468 19.292 1.00 97.94 124 ASP A CA 1
ATOM 990 C C . ASP A 1 124 ? -1.902 -13.623 20.445 1.00 97.94 124 ASP A C 1
ATOM 992 O O . ASP A 1 124 ? -1.205 -12.879 21.131 1.00 97.94 124 ASP A O 1
ATOM 996 N N . GLY A 1 125 ? -3.215 -13.696 20.641 1.00 97.00 125 GLY A N 1
ATOM 997 C CA . GLY A 1 125 ? -3.966 -12.911 21.618 1.00 97.00 125 GLY A CA 1
ATOM 998 C C . GLY A 1 125 ? -4.270 -11.470 21.198 1.00 97.00 125 GLY A C 1
ATOM 999 O O . GLY A 1 125 ? -5.028 -10.805 21.913 1.00 97.00 125 GLY A O 1
ATOM 1000 N N . TRP A 1 126 ? -3.735 -10.988 20.072 1.00 98.50 126 TRP A N 1
ATOM 1001 C CA . TRP A 1 126 ? -3.935 -9.623 19.579 1.00 98.50 126 TRP A CA 1
ATOM 1002 C C . TRP A 1 126 ? -5.134 -9.465 18.643 1.00 98.50 126 TRP A C 1
ATOM 1004 O O . TRP A 1 126 ? -5.556 -10.399 17.961 1.00 98.50 126 TRP A O 1
ATOM 1014 N N . TYR A 1 127 ? -5.651 -8.238 18.590 1.00 98.62 127 TYR A N 1
ATOM 1015 C CA . TYR A 1 127 ? -6.584 -7.765 17.574 1.00 98.62 127 TYR A CA 1
ATOM 1016 C C . TYR A 1 127 ? -6.293 -6.312 17.182 1.00 98.62 127 TYR A C 1
ATOM 1018 O O . TYR A 1 127 ? -5.683 -5.561 17.948 1.00 98.62 127 TYR A O 1
ATOM 1026 N N . ASP A 1 128 ? -6.759 -5.923 15.996 1.00 98.69 128 ASP A N 1
ATOM 1027 C CA . ASP A 1 128 ? -6.765 -4.543 15.508 1.00 98.69 128 ASP A CA 1
ATOM 1028 C C . ASP A 1 128 ? -8.134 -4.180 14.907 1.00 98.69 128 ASP A C 1
ATOM 1030 O O . ASP A 1 128 ? -9.061 -4.996 14.904 1.00 98.69 128 ASP A O 1
ATOM 1034 N N . ASP A 1 129 ? -8.276 -2.941 14.443 1.00 98.44 129 ASP A N 1
ATOM 1035 C CA . ASP A 1 129 ? -9.515 -2.400 13.882 1.00 98.44 129 ASP A CA 1
ATOM 1036 C C . ASP A 1 129 ? -9.461 -2.120 12.371 1.00 98.44 129 ASP A C 1
ATOM 1038 O O . ASP A 1 129 ? -10.331 -1.427 11.828 1.00 98.44 129 ASP A O 1
ATOM 1042 N N . THR A 1 130 ? -8.488 -2.709 11.666 1.00 98.50 130 THR A N 1
ATOM 1043 C CA . THR A 1 130 ? -8.553 -2.797 10.199 1.00 98.50 130 THR A CA 1
ATOM 1044 C C . THR A 1 130 ? -9.736 -3.671 9.792 1.00 98.50 130 THR A C 1
ATOM 1046 O O . THR A 1 130 ? -10.220 -4.485 10.578 1.00 98.50 130 THR A O 1
ATOM 1049 N N . SER A 1 131 ? -10.262 -3.489 8.587 1.00 98.75 131 SER A N 1
ATOM 1050 C CA . SER A 1 131 ? -11.368 -4.319 8.103 1.00 98.75 131 SER A CA 1
ATOM 1051 C C . SER A 1 131 ? -11.524 -4.218 6.599 1.00 98.75 131 SER A C 1
ATOM 1053 O O . SER A 1 131 ? -11.000 -3.309 5.960 1.00 98.75 131 SER A O 1
ATOM 1055 N N . ASP A 1 132 ? -12.285 -5.135 6.026 1.00 98.88 132 ASP A N 1
ATOM 1056 C CA . ASP A 1 132 ? -12.733 -5.031 4.646 1.00 98.88 132 ASP A CA 1
ATOM 1057 C C . ASP A 1 132 ? -14.103 -5.679 4.472 1.00 98.88 132 ASP A C 1
ATOM 1059 O O . ASP A 1 132 ? -14.572 -6.436 5.331 1.00 98.88 132 ASP A O 1
ATOM 1063 N N . GLY A 1 133 ? -14.753 -5.385 3.351 1.00 98.50 133 GLY A N 1
ATOM 1064 C CA . GLY A 1 133 ? -15.928 -6.136 2.953 1.00 98.50 133 GLY A CA 1
ATOM 1065 C C . GLY A 1 133 ? -16.745 -5.539 1.810 1.00 98.50 133 GLY A C 1
ATOM 1066 O O . GLY A 1 133 ? -16.379 -4.516 1.219 1.00 98.50 133 GLY A O 1
ATOM 1067 N N . PRO A 1 134 ? -17.858 -6.204 1.462 1.00 98.25 134 PRO A N 1
ATOM 1068 C CA . PRO A 1 134 ? -18.666 -5.863 0.304 1.00 98.25 134 PRO A CA 1
ATOM 1069 C C . PRO A 1 134 ? -19.446 -4.565 0.511 1.00 98.25 134 PRO A C 1
ATOM 1071 O O . PRO A 1 134 ? -20.039 -4.322 1.566 1.00 98.25 134 PRO A O 1
ATOM 1074 N N . VAL A 1 135 ? -19.538 -3.783 -0.563 1.00 97.81 135 VAL A N 1
ATOM 1075 C CA . VAL A 1 135 ? -20.447 -2.644 -0.703 1.00 97.81 135 VAL A CA 1
ATOM 1076 C C . VAL A 1 135 ? -21.434 -2.961 -1.819 1.00 97.81 135 VAL A C 1
ATOM 1078 O O . VAL A 1 135 ? -21.052 -3.209 -2.961 1.00 97.81 135 VAL A O 1
ATOM 1081 N N . THR A 1 136 ? -22.723 -2.950 -1.505 1.00 96.56 136 THR A N 1
ATOM 1082 C CA . THR A 1 136 ? -23.804 -3.230 -2.459 1.00 96.56 136 THR A CA 1
ATOM 1083 C C . THR A 1 136 ? -24.843 -2.117 -2.429 1.00 96.56 136 THR A C 1
ATOM 1085 O O . THR A 1 136 ? -24.877 -1.324 -1.488 1.00 96.56 136 THR A O 1
ATOM 1088 N N . ALA A 1 137 ? -25.687 -2.038 -3.455 1.00 95.44 137 ALA A N 1
ATOM 1089 C CA . ALA A 1 137 ? -26.763 -1.061 -3.492 1.00 95.44 137 ALA A CA 1
ATOM 1090 C C . ALA A 1 137 ? -28.031 -1.633 -4.118 1.00 95.44 137 ALA A C 1
ATOM 1092 O O . ALA A 1 137 ? -27.968 -2.432 -5.051 1.00 95.44 137 ALA A O 1
ATOM 1093 N N . ILE A 1 138 ? -29.175 -1.157 -3.636 1.00 94.69 138 ILE A N 1
ATOM 1094 C CA . ILE A 1 138 ? -30.470 -1.309 -4.298 1.00 94.69 138 ILE A CA 1
ATOM 1095 C C . ILE A 1 138 ? -30.791 0.039 -4.942 1.00 94.69 138 ILE A C 1
ATOM 1097 O O . ILE A 1 138 ? -31.010 1.031 -4.245 1.00 94.69 138 ILE A O 1
ATOM 1101 N N . LEU A 1 139 ? -30.807 0.082 -6.276 1.00 93.69 139 LEU A N 1
ATOM 1102 C CA . LEU A 1 139 ? -31.100 1.284 -7.056 1.00 93.69 139 LEU A CA 1
ATOM 1103 C C . LEU A 1 139 ? -32.466 1.152 -7.729 1.00 93.69 139 LEU A C 1
ATOM 1105 O O . LEU A 1 139 ? -32.699 0.214 -8.489 1.00 93.69 139 LEU A O 1
ATOM 1109 N N . LYS A 1 140 ? -33.353 2.125 -7.511 1.00 93.31 140 LYS A N 1
ATOM 1110 C CA . LYS A 1 140 ? -34.648 2.222 -8.192 1.00 93.31 140 LYS A CA 1
ATOM 1111 C C . LYS A 1 140 ? -34.729 3.509 -9.002 1.00 93.31 140 LYS A C 1
ATOM 1113 O O . LYS A 1 140 ? -34.594 4.605 -8.462 1.00 93.31 140 LYS A O 1
ATOM 1118 N N . PHE A 1 141 ? -35.017 3.375 -10.293 1.00 91.69 141 PHE A N 1
ATOM 1119 C CA . PHE A 1 141 ? -35.319 4.481 -11.198 1.00 91.69 141 PHE A CA 1
ATOM 1120 C C . PHE A 1 141 ? -36.783 4.394 -11.621 1.00 91.69 141 PHE A C 1
ATOM 1122 O O . PHE A 1 141 ? -37.200 3.403 -12.219 1.00 91.69 141 PHE A O 1
ATOM 1129 N N . ASN A 1 142 ? -37.583 5.408 -11.285 1.00 92.06 142 ASN A N 1
ATOM 1130 C CA . ASN A 1 142 ? -39.024 5.430 -11.555 1.00 92.06 142 ASN A CA 1
ATOM 1131 C C . ASN A 1 142 ? -39.733 4.143 -11.069 1.00 92.06 142 ASN A C 1
ATOM 1133 O O . ASN A 1 142 ? -40.551 3.558 -11.774 1.00 92.06 142 ASN A O 1
ATOM 1137 N N . ASN A 1 143 ? -39.395 3.708 -9.845 1.00 88.88 143 ASN A N 1
ATOM 1138 C CA . ASN A 1 143 ? -39.852 2.476 -9.176 1.00 88.88 143 ASN A CA 1
ATOM 1139 C C . ASN A 1 143 ? -39.419 1.150 -9.828 1.00 88.88 143 ASN A C 1
ATOM 1141 O O . ASN A 1 143 ? -39.829 0.089 -9.359 1.00 88.88 143 ASN A O 1
ATOM 1145 N N . LYS A 1 144 ? -38.578 1.181 -10.866 1.00 93.75 144 LYS A N 1
ATOM 1146 C CA . LYS A 1 144 ? -37.968 -0.017 -11.446 1.00 93.75 144 LYS A CA 1
ATOM 1147 C C . LYS A 1 144 ? -36.582 -0.230 -10.855 1.00 93.75 144 LYS A C 1
ATOM 1149 O O . LYS A 1 144 ? -35.754 0.677 -10.890 1.00 93.75 144 LYS A O 1
ATOM 1154 N N . GLU A 1 145 ? -36.336 -1.426 -10.339 1.00 94.25 145 GLU A N 1
ATOM 1155 C CA . GLU A 1 145 ? -35.021 -1.811 -9.838 1.00 94.25 145 GLU A CA 1
ATOM 1156 C C . GLU A 1 145 ? -34.019 -1.972 -10.988 1.00 94.25 145 GLU A C 1
ATOM 1158 O O . GLU A 1 145 ? -34.343 -2.505 -12.055 1.00 94.25 145 GLU A O 1
ATOM 1163 N N . ILE A 1 146 ? -32.810 -1.464 -10.773 1.00 94.25 146 ILE A N 1
ATOM 1164 C CA . ILE A 1 146 ? -31.675 -1.569 -11.683 1.00 94.25 146 ILE A CA 1
ATOM 1165 C C . ILE A 1 146 ? -30.667 -2.515 -11.040 1.00 94.25 146 ILE A C 1
ATOM 1167 O O . ILE A 1 146 ? -30.322 -2.350 -9.874 1.00 94.25 146 ILE A O 1
ATOM 1171 N N . ASN A 1 147 ? -30.172 -3.478 -11.817 1.00 91.44 147 ASN A N 1
ATOM 1172 C CA . ASN A 1 147 ? -29.107 -4.361 -11.362 1.00 91.44 147 ASN A CA 1
ATOM 1173 C C . ASN A 1 147 ? -27.812 -3.561 -11.140 1.00 91.44 147 ASN A C 1
ATOM 1175 O O . ASN A 1 147 ? -27.327 -2.907 -12.068 1.00 91.44 147 ASN A O 1
ATOM 1179 N N . VAL A 1 148 ? -27.251 -3.632 -9.934 1.00 91.88 148 VAL A N 1
ATOM 1180 C CA . VAL A 1 148 ? -26.007 -2.956 -9.552 1.00 91.88 148 VAL A CA 1
ATOM 1181 C C . VAL A 1 148 ? -24.972 -4.013 -9.196 1.00 91.88 148 VAL A C 1
ATOM 1183 O O . VAL A 1 148 ? -25.222 -4.878 -8.361 1.00 91.88 148 VAL A O 1
ATOM 1186 N N . LYS A 1 149 ? -23.793 -3.940 -9.821 1.00 92.19 149 LYS A N 1
ATOM 1187 C CA . LYS A 1 149 ? -22.671 -4.804 -9.444 1.00 92.19 149 LYS A CA 1
ATOM 1188 C C . LYS A 1 149 ? -22.087 -4.361 -8.093 1.00 92.19 149 LYS A C 1
ATOM 1190 O O . LYS A 1 149 ? -21.960 -3.154 -7.878 1.00 92.19 149 LYS A O 1
ATOM 1195 N N . PRO A 1 150 ? -21.711 -5.299 -7.207 1.00 94.75 150 PRO A N 1
ATOM 1196 C CA . PRO A 1 150 ? -21.088 -4.970 -5.932 1.00 94.75 150 PRO A CA 1
ATOM 1197 C C . PRO A 1 150 ? -19.691 -4.356 -6.122 1.00 94.75 150 PRO A C 1
ATOM 1199 O O . PRO A 1 150 ? -19.037 -4.538 -7.152 1.00 94.75 150 PRO A O 1
ATOM 1202 N N . ALA A 1 151 ? -19.241 -3.645 -5.095 1.00 96.56 151 ALA A N 1
ATOM 1203 C CA . ALA A 1 151 ? -17.875 -3.173 -4.911 1.00 96.56 151 ALA A CA 1
ATOM 1204 C C . ALA A 1 151 ? -17.312 -3.728 -3.591 1.00 96.56 151 ALA A C 1
ATOM 1206 O O . ALA A 1 151 ? -17.996 -4.458 -2.870 1.00 96.56 151 ALA A O 1
ATOM 1207 N N . TRP A 1 152 ? -16.072 -3.373 -3.269 1.00 98.12 152 TRP A N 1
ATOM 1208 C CA . TRP A 1 152 ? -15.414 -3.749 -2.021 1.00 98.12 152 TRP A CA 1
ATOM 1209 C C . TRP A 1 152 ? -14.753 -2.525 -1.405 1.00 98.12 152 TRP A C 1
ATOM 1211 O O . TRP A 1 152 ? -14.252 -1.666 -2.131 1.00 98.12 152 TRP A O 1
ATOM 1221 N N . VAL A 1 153 ? -14.755 -2.447 -0.081 1.00 98.31 153 VAL A N 1
ATOM 1222 C CA . VAL A 1 153 ? -14.015 -1.434 0.673 1.00 98.31 153 VAL A CA 1
ATOM 1223 C C . VAL A 1 153 ? -12.972 -2.124 1.536 1.00 98.31 153 VAL A C 1
ATOM 1225 O O . VAL A 1 153 ? -13.218 -3.204 2.069 1.00 98.31 153 VAL A O 1
ATOM 1228 N N . ILE A 1 154 ? -11.802 -1.502 1.645 1.00 98.44 154 ILE A N 1
ATOM 1229 C CA . ILE A 1 154 ? -10.677 -1.975 2.447 1.00 98.44 154 ILE A CA 1
ATOM 1230 C C . ILE A 1 154 ? -10.233 -0.805 3.320 1.00 98.44 154 ILE A C 1
ATOM 1232 O O . ILE A 1 154 ? -9.946 0.281 2.818 1.00 98.44 154 ILE A O 1
ATOM 1236 N N . CYS A 1 155 ? -10.218 -1.020 4.627 1.00 98.06 155 CYS A N 1
ATOM 1237 C CA . CYS A 1 155 ? -9.767 -0.077 5.637 1.00 98.06 155 CYS A CA 1
ATOM 1238 C C . CYS A 1 155 ? -8.380 -0.515 6.115 1.00 98.06 155 CYS A C 1
ATOM 1240 O O . CYS A 1 155 ? -8.252 -1.386 6.976 1.00 98.06 155 CYS A O 1
ATOM 1242 N N . ALA A 1 156 ? -7.364 0.078 5.495 1.00 95.88 156 ALA A N 1
ATOM 1243 C CA . ALA A 1 156 ? -5.951 -0.235 5.664 1.00 95.88 156 ALA A CA 1
ATOM 1244 C C . ALA A 1 156 ? -5.250 0.713 6.667 1.00 95.88 156 ALA A C 1
ATOM 1246 O O . ALA A 1 156 ? -5.878 1.677 7.123 1.00 95.88 156 ALA A O 1
ATOM 1247 N N . PRO A 1 157 ? -3.969 0.461 7.010 1.00 96.12 157 PRO A N 1
ATOM 1248 C CA . PRO A 1 157 ? -3.122 1.413 7.731 1.00 96.12 157 PRO A CA 1
ATOM 1249 C C . PRO A 1 157 ? -3.099 2.823 7.114 1.00 96.12 157 PRO A C 1
ATOM 1251 O O . PRO A 1 157 ? -3.406 2.980 5.928 1.00 96.12 157 PRO A O 1
ATOM 1254 N N . PRO A 1 158 ? -2.713 3.857 7.886 1.00 95.12 158 PRO A N 1
ATOM 1255 C CA . PRO A 1 158 ? -2.514 5.197 7.354 1.00 95.12 158 PRO A CA 1
ATOM 1256 C C . PRO A 1 158 ? -1.481 5.236 6.226 1.00 95.12 158 PRO A C 1
ATOM 1258 O O . PRO A 1 158 ? -0.492 4.507 6.223 1.00 95.12 158 PRO A O 1
ATOM 1261 N N . ASP A 1 159 ? -1.701 6.158 5.298 1.00 95.38 159 ASP A N 1
ATOM 1262 C CA . ASP A 1 159 ? -0.737 6.532 4.275 1.00 95.38 159 ASP A CA 1
ATOM 1263 C C . ASP A 1 159 ? 0.095 7.714 4.785 1.00 95.38 159 ASP A C 1
ATOM 1265 O O . ASP A 1 159 ? -0.379 8.855 4.801 1.00 95.38 159 ASP A O 1
ATOM 1269 N N . TYR A 1 160 ? 1.320 7.444 5.241 1.00 96.06 160 TYR A N 1
ATOM 1270 C CA . TYR A 1 160 ? 2.196 8.474 5.804 1.00 96.06 160 TYR A CA 1
ATOM 1271 C C . TYR A 1 160 ? 2.914 9.304 4.738 1.00 96.06 160 TYR A C 1
ATOM 1273 O O . TYR A 1 160 ? 3.619 10.252 5.083 1.00 96.06 160 TYR A O 1
ATOM 1281 N N . ALA A 1 161 ? 2.722 9.007 3.451 1.00 96.25 161 ALA A N 1
ATOM 1282 C CA . ALA A 1 161 ? 3.281 9.777 2.349 1.00 96.25 161 ALA A CA 1
ATOM 1283 C C . ALA A 1 161 ? 2.302 9.825 1.160 1.00 96.25 161 ALA A C 1
ATOM 1285 O O . ALA A 1 161 ? 2.608 9.326 0.077 1.00 96.25 161 ALA A O 1
ATOM 1286 N N . PRO A 1 162 ? 1.140 10.491 1.305 1.00 94.25 162 PRO A N 1
ATOM 1287 C CA . PRO A 1 162 ? 0.001 10.349 0.391 1.00 94.25 162 PRO A CA 1
ATOM 1288 C C . PRO A 1 162 ? 0.195 10.902 -1.020 1.00 94.25 162 PRO A C 1
ATOM 1290 O O . PRO A 1 162 ? -0.680 10.775 -1.875 1.00 94.25 162 PRO A O 1
ATOM 1293 N N . MET A 1 163 ? 1.337 11.531 -1.281 1.00 92.31 163 MET A N 1
ATOM 1294 C CA . MET A 1 163 ? 1.730 11.983 -2.612 1.00 92.31 163 MET A CA 1
ATOM 1295 C C . MET A 1 163 ? 2.724 11.046 -3.297 1.00 92.31 163 MET A C 1
ATOM 1297 O O . MET A 1 163 ? 3.136 11.333 -4.421 1.00 92.31 163 MET A O 1
ATOM 1301 N N . GLN A 1 164 ? 3.139 9.973 -2.626 1.00 95.69 164 GLN A N 1
ATOM 1302 C CA . GLN A 1 164 ? 4.116 9.023 -3.130 1.00 95.69 164 GLN A CA 1
ATOM 1303 C C . GLN A 1 164 ? 3.426 7.776 -3.665 1.00 95.69 164 GLN A C 1
ATOM 1305 O O . GLN A 1 164 ? 2.408 7.322 -3.152 1.00 95.69 164 GLN A O 1
ATOM 1310 N N . GLN A 1 165 ? 4.001 7.225 -4.726 1.00 96.38 165 GLN A N 1
ATOM 1311 C CA . GLN A 1 165 ? 3.590 5.955 -5.308 1.00 96.38 165 GLN A CA 1
ATOM 1312 C C . GLN A 1 165 ? 4.803 5.030 -5.317 1.00 96.38 165 GLN A C 1
ATOM 1314 O O . GLN A 1 165 ? 5.916 5.464 -5.623 1.00 96.38 165 GLN A O 1
ATOM 1319 N N . SER A 1 166 ? 4.592 3.747 -5.028 1.00 95.12 166 SER A N 1
ATOM 1320 C CA . SER A 1 166 ? 5.622 2.741 -5.298 1.00 95.12 166 SER A CA 1
ATOM 1321 C C . SER A 1 166 ? 5.819 2.593 -6.806 1.00 95.12 166 SER A C 1
ATOM 1323 O O . SER A 1 166 ? 4.891 2.825 -7.582 1.00 95.12 166 SER A O 1
ATOM 1325 N N . VAL A 1 167 ? 7.014 2.176 -7.238 1.00 95.75 167 VAL A N 1
ATOM 1326 C CA . VAL A 1 167 ? 7.342 1.979 -8.663 1.00 95.75 167 VAL A CA 1
ATOM 1327 C C . VAL A 1 167 ? 6.305 1.077 -9.347 1.00 95.75 167 VAL A C 1
ATOM 1329 O O . VAL A 1 167 ? 5.859 1.377 -10.460 1.00 95.75 167 VAL A O 1
ATOM 1332 N N . ARG A 1 168 ? 5.861 0.029 -8.639 1.00 96.00 168 ARG A N 1
ATOM 1333 C CA . ARG A 1 168 ? 4.735 -0.829 -9.012 1.00 96.00 168 ARG A CA 1
ATOM 1334 C C . ARG A 1 168 ? 3.591 -0.650 -8.016 1.00 96.00 168 ARG A C 1
ATOM 1336 O O . ARG A 1 168 ? 3.746 -0.903 -6.823 1.00 96.00 168 ARG A O 1
ATOM 1343 N N . THR A 1 169 ? 2.441 -0.227 -8.523 1.00 97.56 169 THR A N 1
ATOM 1344 C CA . THR A 1 169 ? 1.232 0.029 -7.726 1.00 97.56 169 THR A CA 1
ATOM 1345 C C . THR A 1 169 ? 0.275 -1.159 -7.790 1.00 97.56 169 THR A C 1
ATOM 1347 O O . THR A 1 169 ? 0.367 -2.005 -8.688 1.00 97.56 169 THR A O 1
ATOM 1350 N N . MET A 1 170 ? -0.699 -1.216 -6.882 1.00 98.06 170 MET A N 1
ATOM 1351 C CA . MET A 1 170 ? -1.769 -2.216 -6.937 1.00 98.06 170 MET A CA 1
ATOM 1352 C C . MET A 1 170 ? -2.589 -2.099 -8.228 1.00 98.06 170 MET A C 1
ATOM 1354 O O . MET A 1 170 ? -3.013 -3.112 -8.786 1.00 98.06 170 MET A O 1
ATOM 1358 N N . TRP A 1 171 ? -2.758 -0.881 -8.759 1.00 98.06 171 TRP A N 1
ATOM 1359 C CA . TRP A 1 171 ? -3.352 -0.679 -10.081 1.00 98.06 171 TRP A CA 1
ATOM 1360 C C . TRP A 1 171 ? -2.568 -1.414 -11.175 1.00 98.06 171 TRP A C 1
ATOM 1362 O O . TRP A 1 171 ? -3.172 -2.118 -11.986 1.00 98.06 171 TRP A O 1
ATOM 1372 N N . ASP A 1 172 ? -1.237 -1.297 -11.181 1.00 98.12 172 ASP A N 1
ATOM 1373 C CA . ASP A 1 172 ? -0.383 -1.944 -12.184 1.00 98.12 172 ASP A CA 1
ATOM 1374 C C . ASP A 1 172 ? -0.490 -3.474 -12.111 1.00 98.12 172 ASP A C 1
ATOM 1376 O O . ASP A 1 172 ? -0.650 -4.131 -13.144 1.00 98.12 172 ASP A O 1
ATOM 1380 N N . LEU A 1 173 ? -0.464 -4.032 -10.895 1.00 98.06 173 LEU A N 1
ATOM 1381 C CA . LEU A 1 173 ? -0.599 -5.471 -10.649 1.00 98.06 173 LEU A CA 1
ATOM 1382 C C . LEU A 1 173 ? -1.969 -6.004 -11.087 1.00 98.06 173 LEU A C 1
ATOM 1384 O O . LEU A 1 173 ? -2.054 -6.974 -11.842 1.00 98.06 173 LEU A O 1
ATOM 1388 N N . MET A 1 174 ? -3.052 -5.361 -10.648 1.00 98.31 174 MET A N 1
ATOM 1389 C CA . MET A 1 174 ? -4.411 -5.806 -10.967 1.00 98.31 174 MET A CA 1
ATOM 1390 C C . MET A 1 174 ? -4.748 -5.607 -12.449 1.00 98.31 174 MET A C 1
ATOM 1392 O O . MET A 1 174 ? -5.481 -6.416 -13.026 1.00 98.31 174 MET A O 1
ATOM 1396 N N . ARG A 1 175 ? -4.198 -4.571 -13.098 1.00 97.88 175 ARG A N 1
ATOM 1397 C CA . ARG A 1 175 ? -4.319 -4.369 -14.550 1.00 97.88 175 ARG A CA 1
ATOM 1398 C C . ARG A 1 175 ? -3.601 -5.470 -15.321 1.00 97.88 175 ARG A C 1
ATOM 1400 O O . ARG A 1 175 ? -4.180 -6.000 -16.267 1.00 97.88 175 ARG A O 1
ATOM 1407 N N . ASP A 1 176 ? -2.380 -5.820 -14.923 1.00 98.25 176 ASP A N 1
ATOM 1408 C CA . ASP A 1 176 ? -1.626 -6.925 -15.520 1.00 98.25 176 ASP A CA 1
ATOM 1409 C C . ASP A 1 176 ? -2.395 -8.249 -15.420 1.00 98.25 176 ASP A C 1
ATOM 1411 O O . ASP A 1 176 ? -2.650 -8.886 -16.445 1.00 98.25 176 ASP A O 1
ATOM 1415 N N . LEU A 1 177 ? -2.861 -8.605 -14.217 1.00 98.12 177 LEU A N 1
ATOM 1416 C CA . LEU A 1 177 ? -3.701 -9.786 -14.004 1.00 98.12 177 LEU A CA 1
ATOM 1417 C C . LEU A 1 177 ? -4.947 -9.751 -14.893 1.00 98.12 177 LEU A C 1
ATOM 1419 O O . LEU A 1 177 ? -5.288 -10.742 -15.535 1.00 98.12 177 LEU A O 1
ATOM 1423 N N . SER A 1 178 ? -5.612 -8.597 -14.962 1.00 98.25 178 SER A N 1
ATOM 1424 C CA . SER A 1 178 ? -6.839 -8.452 -15.740 1.00 98.25 178 SER A CA 1
ATOM 1425 C C . SER A 1 178 ? -6.613 -8.652 -17.238 1.00 98.25 178 SER A C 1
ATOM 1427 O O . SER A 1 178 ? -7.465 -9.230 -17.913 1.00 98.25 178 SER A O 1
ATOM 1429 N N . VAL A 1 179 ? -5.471 -8.194 -17.761 1.00 97.88 179 VAL A N 1
ATOM 1430 C CA . VAL A 1 179 ? -5.093 -8.391 -19.167 1.00 97.88 179 VAL A CA 1
ATOM 1431 C C . VAL A 1 179 ? -4.763 -9.850 -19.459 1.00 97.88 179 VAL A C 1
ATOM 1433 O O . VAL A 1 179 ? -5.148 -10.356 -20.512 1.00 97.88 179 VAL A O 1
ATOM 1436 N N . ARG A 1 180 ? -4.053 -10.526 -18.552 1.00 96.88 180 ARG A N 1
ATOM 1437 C CA . ARG A 1 180 ? -3.634 -11.918 -18.753 1.00 96.88 180 ARG A CA 1
ATOM 1438 C C . ARG A 1 180 ? -4.776 -12.915 -18.577 1.00 96.88 180 ARG A C 1
ATOM 1440 O O . ARG A 1 180 ? -4.910 -13.817 -19.393 1.00 96.88 180 ARG A O 1
ATOM 1447 N N . GLU A 1 181 ? -5.600 -12.729 -17.547 1.00 97.44 181 GLU A N 1
ATOM 1448 C CA . GLU A 1 181 ? -6.510 -13.774 -17.055 1.00 97.44 181 GLU A CA 1
ATOM 1449 C C . GLU A 1 181 ? -7.998 -13.377 -17.065 1.00 97.44 181 GLU A C 1
ATOM 1451 O O . GLU A 1 181 ? -8.857 -14.249 -16.967 1.00 97.44 181 GLU A O 1
ATOM 1456 N N . LEU A 1 182 ? -8.340 -12.083 -17.177 1.00 96.94 182 LEU A N 1
ATOM 1457 C CA . LEU A 1 182 ? -9.728 -11.591 -17.028 1.00 96.94 182 LEU A CA 1
ATOM 1458 C C . LEU A 1 182 ? -10.271 -10.879 -18.278 1.00 96.94 182 LEU A C 1
ATOM 1460 O O . LEU A 1 182 ? -11.217 -10.094 -18.189 1.00 96.94 182 LEU A O 1
ATOM 1464 N N . ASN A 1 183 ? -9.695 -11.161 -19.450 1.00 95.19 183 ASN A N 1
ATOM 1465 C CA . ASN A 1 183 ? -10.125 -10.641 -20.754 1.00 95.19 183 ASN A CA 1
ATOM 1466 C C . ASN A 1 183 ? -10.152 -9.103 -20.869 1.00 95.19 183 ASN A C 1
ATOM 1468 O O . ASN A 1 183 ? -10.859 -8.564 -21.726 1.00 95.19 183 ASN A O 1
ATOM 1472 N N . LEU A 1 184 ? -9.389 -8.375 -20.045 1.00 95.81 184 LEU A N 1
ATOM 1473 C CA . LEU A 1 184 ? -9.184 -6.946 -20.269 1.00 95.81 184 LEU A CA 1
ATOM 1474 C C . LEU A 1 184 ? -8.311 -6.768 -21.525 1.00 95.81 184 LEU A C 1
ATOM 1476 O O . LEU A 1 184 ? -7.224 -7.345 -21.593 1.00 95.81 184 LEU A O 1
ATOM 1480 N N . PRO A 1 185 ? -8.726 -5.978 -22.529 1.00 93.62 185 PRO A N 1
ATOM 1481 C CA . PRO A 1 185 ? -7.914 -5.791 -23.724 1.00 93.62 185 PRO A CA 1
ATOM 1482 C C . PRO A 1 185 ? -6.536 -5.198 -23.402 1.00 93.62 185 PRO A C 1
ATOM 1484 O O . PRO A 1 185 ? -6.422 -4.148 -22.768 1.00 93.62 185 PRO A O 1
ATOM 1487 N N . SER A 1 186 ? -5.477 -5.854 -23.882 1.00 91.12 186 SER A N 1
ATOM 1488 C CA . SER A 1 186 ? -4.125 -5.286 -23.874 1.00 91.12 186 SER A CA 1
ATOM 1489 C C . SER A 1 186 ? -4.067 -4.119 -24.872 1.00 91.12 186 SER A C 1
ATOM 1491 O O . SER A 1 186 ? -4.560 -4.272 -25.994 1.00 91.12 186 SER A O 1
ATOM 1493 N N . PRO A 1 187 ? -3.477 -2.963 -24.519 1.00 88.06 187 PRO A N 1
ATOM 1494 C CA . PRO A 1 187 ? -3.325 -1.870 -25.474 1.00 88.06 187 PRO A CA 1
ATOM 1495 C C . PRO A 1 187 ? -2.400 -2.284 -26.628 1.00 88.06 187 PRO A C 1
ATOM 1497 O O . PRO A 1 187 ? -1.398 -2.967 -26.416 1.00 88.06 187 PRO A O 1
ATOM 1500 N N . LEU A 1 188 ? -2.736 -1.852 -27.850 1.00 90.50 188 LEU A N 1
ATOM 1501 C CA . LEU A 1 188 ? -1.941 -2.136 -29.056 1.00 90.50 188 LEU A CA 1
ATOM 1502 C C . LEU A 1 188 ? -0.571 -1.448 -29.035 1.00 90.50 188 LEU A C 1
ATOM 1504 O O . LEU A 1 188 ? 0.382 -1.966 -29.607 1.00 90.50 188 LEU A O 1
ATOM 1508 N N . SER A 1 189 ? -0.488 -0.280 -28.401 1.00 95.44 189 SER A N 1
ATOM 1509 C CA . SER A 1 189 ? 0.752 0.455 -28.168 1.00 95.44 189 SER A CA 1
ATOM 1510 C C . SER A 1 189 ? 0.643 1.193 -26.833 1.00 95.44 189 SER A C 1
ATOM 1512 O O . SER A 1 189 ? -0.432 1.728 -26.542 1.00 95.44 189 SER A O 1
ATOM 1514 N N . PRO A 1 190 ? 1.707 1.222 -26.014 1.00 97.50 190 PRO A N 1
ATOM 1515 C CA . PRO A 1 190 ? 1.705 1.963 -24.761 1.00 97.50 190 PRO A CA 1
ATOM 1516 C C . PRO A 1 190 ? 1.651 3.474 -24.998 1.00 97.50 190 PRO A C 1
ATOM 1518 O O . PRO A 1 190 ? 2.213 3.994 -25.965 1.00 97.50 190 PRO A O 1
ATOM 1521 N N . SER A 1 191 ? 1.005 4.182 -24.078 1.00 97.81 191 SER A N 1
ATOM 1522 C CA . SER A 1 191 ? 1.132 5.628 -23.920 1.00 97.81 191 SER A CA 1
ATOM 1523 C C . SER A 1 191 ? 2.443 5.956 -23.209 1.00 97.81 191 SER A C 1
ATOM 1525 O O . SER A 1 191 ? 2.757 5.375 -22.166 1.00 97.81 191 SER A O 1
ATOM 1527 N N . PHE A 1 192 ? 3.187 6.937 -23.719 1.00 98.44 192 PHE A N 1
ATOM 1528 C CA . PHE A 1 192 ? 4.350 7.452 -23.008 1.00 98.44 192 PHE A CA 1
ATOM 1529 C C . PHE A 1 192 ? 3.961 7.967 -21.618 1.00 98.44 192 PHE A C 1
ATOM 1531 O O . PHE A 1 192 ? 4.564 7.566 -20.625 1.00 98.44 192 PHE A O 1
ATOM 1538 N N . SER A 1 193 ? 2.928 8.805 -21.531 1.00 96.88 193 SER A N 1
ATOM 1539 C CA . SER A 1 193 ? 2.580 9.509 -20.291 1.00 96.88 193 SER A CA 1
ATOM 1540 C C . SER A 1 193 ? 1.902 8.625 -19.247 1.00 96.88 193 SER A C 1
ATOM 1542 O O . SER A 1 193 ? 2.045 8.879 -18.053 1.00 96.88 193 SER A O 1
ATOM 1544 N N . TYR A 1 194 ? 1.151 7.606 -19.676 1.00 94.19 194 TYR A N 1
ATOM 1545 C CA . TYR A 1 194 ? 0.344 6.774 -18.780 1.00 94.19 194 TYR A CA 1
ATOM 1546 C C . TYR A 1 194 ? 0.910 5.375 -18.526 1.00 94.19 194 TYR A C 1
ATOM 1548 O O . TYR A 1 194 ? 0.565 4.798 -17.496 1.00 94.19 194 TYR A O 1
ATOM 1556 N N . ASP A 1 195 ? 1.748 4.836 -19.419 1.00 97.38 195 ASP A N 1
ATOM 1557 C CA . ASP A 1 195 ? 2.277 3.469 -19.299 1.00 97.38 195 ASP A CA 1
ATOM 1558 C C . ASP A 1 195 ? 3.802 3.421 -19.090 1.00 97.38 195 ASP A C 1
ATOM 1560 O O . ASP A 1 195 ? 4.280 2.547 -18.371 1.00 97.38 195 ASP A O 1
ATOM 1564 N N . ILE A 1 196 ? 4.572 4.344 -19.687 1.00 98.56 196 ILE A N 1
ATOM 1565 C CA . ILE A 1 196 ? 6.048 4.311 -19.648 1.00 98.56 196 ILE A CA 1
ATOM 1566 C C . ILE A 1 196 ? 6.621 5.262 -18.596 1.00 98.56 196 ILE A C 1
ATOM 1568 O O . ILE A 1 196 ? 7.302 4.834 -17.664 1.00 98.56 196 ILE A O 1
ATOM 1572 N N . PHE A 1 197 ? 6.347 6.560 -18.726 1.00 98.50 197 PHE A N 1
ATOM 1573 C CA . PHE A 1 197 ? 6.903 7.598 -17.863 1.00 98.50 197 PHE A CA 1
ATOM 1574 C C . PHE A 1 197 ? 6.617 7.383 -16.368 1.00 98.50 197 PHE A C 1
ATOM 1576 O O . PHE A 1 197 ? 7.541 7.597 -15.582 1.00 98.50 197 PHE A O 1
ATOM 1583 N N . PRO A 1 198 ? 5.429 6.900 -15.935 1.00 97.88 198 PRO A N 1
ATOM 1584 C CA . PRO A 1 198 ? 5.164 6.654 -14.519 1.00 97.88 198 PRO A CA 1
ATOM 1585 C C . PRO A 1 198 ? 6.177 5.719 -13.843 1.00 97.88 198 PRO A C 1
ATOM 1587 O O . PRO A 1 198 ? 6.519 5.955 -12.692 1.00 97.88 198 PRO A O 1
ATOM 1590 N N . ILE A 1 199 ? 6.723 4.721 -14.549 1.00 98.38 199 ILE A N 1
ATOM 1591 C CA . ILE A 1 199 ? 7.735 3.799 -13.998 1.00 98.38 199 ILE A CA 1
ATOM 1592 C C . ILE A 1 199 ? 8.982 4.578 -13.550 1.00 98.38 199 ILE A C 1
ATOM 1594 O O . ILE A 1 199 ? 9.477 4.393 -12.440 1.00 98.38 199 ILE A O 1
ATOM 1598 N N . PHE A 1 200 ? 9.461 5.491 -14.397 1.00 98.56 200 PHE A N 1
ATOM 1599 C CA . PHE A 1 200 ? 10.638 6.319 -14.129 1.00 98.56 200 PHE A CA 1
ATOM 1600 C C . PHE A 1 200 ? 10.341 7.446 -13.138 1.00 98.56 200 PHE A C 1
ATOM 1602 O O . PHE A 1 200 ? 11.104 7.666 -12.197 1.00 98.56 200 PHE A O 1
ATOM 1609 N N . LYS A 1 201 ? 9.200 8.120 -13.318 1.00 98.00 201 LYS A N 1
ATOM 1610 C CA . LYS A 1 201 ? 8.746 9.221 -12.466 1.00 98.00 201 LYS A CA 1
ATOM 1611 C C . LYS A 1 201 ? 8.684 8.815 -11.000 1.00 98.00 201 LYS A C 1
ATOM 1613 O O . LYS A 1 201 ? 9.188 9.535 -10.142 1.00 98.00 201 LYS A O 1
ATOM 1618 N N . ARG A 1 202 ? 8.103 7.647 -10.719 1.00 97.75 202 ARG A N 1
ATOM 1619 C CA . ARG A 1 202 ? 7.919 7.149 -9.352 1.00 97.75 202 ARG A CA 1
ATOM 1620 C C . ARG A 1 202 ? 9.258 6.866 -8.662 1.00 97.75 202 ARG A C 1
ATOM 1622 O O . ARG A 1 202 ? 9.396 7.198 -7.494 1.00 97.75 202 ARG A O 1
ATOM 1629 N N . MET A 1 203 ? 10.281 6.379 -9.379 1.00 97.88 203 MET A N 1
ATOM 1630 C CA . MET A 1 203 ? 11.638 6.238 -8.812 1.00 97.88 203 MET A CA 1
ATOM 1631 C C . MET A 1 203 ? 12.215 7.588 -8.363 1.00 97.88 203 MET A C 1
ATOM 1633 O O . MET A 1 203 ? 12.773 7.693 -7.276 1.00 97.88 203 MET A O 1
ATOM 1637 N N . THR A 1 204 ? 12.044 8.642 -9.163 1.00 98.00 204 THR A N 1
ATOM 1638 C CA . THR A 1 204 ? 12.452 9.996 -8.767 1.00 98.00 204 THR A CA 1
ATOM 1639 C C . THR A 1 204 ? 11.632 10.537 -7.596 1.00 98.00 204 THR A C 1
ATOM 1641 O O . THR A 1 204 ? 12.171 11.241 -6.743 1.00 98.00 204 THR A O 1
ATOM 1644 N N . GLU A 1 205 ? 10.329 10.270 -7.542 1.00 97.25 205 GLU A N 1
ATOM 1645 C CA . GLU 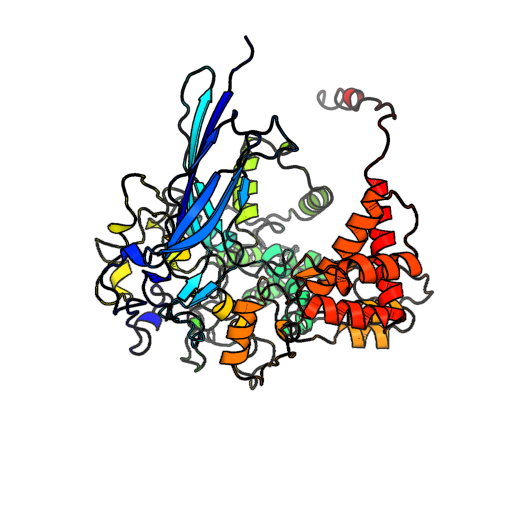A 1 205 ? 9.454 10.797 -6.486 1.00 97.25 205 GLU A CA 1
ATOM 1646 C C . GLU A 1 205 ? 9.744 10.184 -5.112 1.00 97.25 205 GLU A C 1
ATOM 1648 O O . GLU A 1 205 ? 9.701 10.897 -4.110 1.00 97.25 205 GLU A O 1
ATOM 1653 N N . LEU A 1 206 ? 10.204 8.930 -5.068 1.00 98.00 206 LEU A N 1
ATOM 1654 C CA . LEU A 1 206 ? 10.651 8.280 -3.832 1.00 98.00 206 LEU A CA 1
ATOM 1655 C C . LEU A 1 206 ? 11.825 8.993 -3.123 1.00 98.00 206 LEU A C 1
ATOM 1657 O O . LEU A 1 206 ? 12.092 8.698 -1.960 1.00 98.00 206 LEU A O 1
ATOM 1661 N N . GLN A 1 207 ? 12.476 9.987 -3.744 1.00 97.75 207 GLN A N 1
ATOM 1662 C CA . GLN A 1 207 ? 13.517 10.816 -3.109 1.00 97.75 207 GLN A CA 1
ATOM 1663 C C . GLN A 1 207 ? 13.089 11.506 -1.803 1.00 97.75 207 GLN A C 1
ATOM 1665 O O . GLN A 1 207 ? 13.930 11.926 -1.003 1.00 97.75 207 GLN A O 1
ATOM 1670 N N . TRP A 1 208 ? 11.783 11.704 -1.623 1.00 97.81 208 TRP A N 1
ATOM 1671 C CA . TRP A 1 208 ? 11.223 12.401 -0.467 1.00 97.81 208 TRP A CA 1
ATOM 1672 C C . TRP A 1 208 ? 11.070 11.514 0.768 1.00 97.81 208 TRP A C 1
ATOM 1674 O O . TRP A 1 208 ? 10.823 12.038 1.851 1.00 97.81 208 TRP A O 1
ATOM 1684 N N . VAL A 1 209 ? 11.194 10.198 0.589 1.00 97.75 209 VAL A N 1
ATOM 1685 C CA . VAL A 1 209 ? 10.864 9.182 1.597 1.00 97.75 209 VAL A CA 1
ATOM 1686 C C . VAL A 1 209 ? 11.930 8.090 1.741 1.00 97.75 209 VAL A C 1
ATOM 1688 O O . VAL A 1 209 ? 11.829 7.266 2.645 1.00 97.75 209 VAL A O 1
ATOM 1691 N N . ASN A 1 210 ? 12.947 8.067 0.873 1.00 98.00 210 ASN A N 1
ATOM 1692 C CA . ASN A 1 210 ? 14.097 7.171 0.982 1.00 98.00 210 ASN A CA 1
ATOM 1693 C C . ASN A 1 210 ? 15.367 7.834 0.425 1.00 98.00 210 ASN A C 1
ATOM 1695 O O . ASN A 1 210 ? 15.370 8.437 -0.660 1.00 98.00 210 ASN A O 1
ATOM 1699 N N . LYS A 1 211 ? 16.474 7.716 1.162 1.00 97.12 211 LYS A N 1
ATOM 1700 C CA . LYS A 1 211 ? 17.733 8.397 0.828 1.00 97.12 211 LYS A CA 1
ATOM 1701 C C . LYS A 1 211 ? 18.515 7.727 -0.302 1.00 97.12 211 LYS A C 1
ATOM 1703 O O . LYS A 1 211 ? 19.202 8.426 -1.056 1.00 97.12 211 LYS A O 1
ATOM 1708 N N . GLY A 1 212 ? 18.396 6.415 -0.479 1.00 96.69 212 GLY A N 1
ATOM 1709 C CA . GLY A 1 212 ? 18.984 5.724 -1.628 1.00 96.69 212 GLY A CA 1
ATOM 1710 C C . GLY A 1 212 ? 18.369 6.207 -2.944 1.00 96.69 212 GLY A C 1
ATOM 1711 O O . GLY A 1 212 ? 19.089 6.587 -3.875 1.00 96.69 212 GLY A O 1
ATOM 1712 N N . PHE A 1 213 ? 17.035 6.322 -2.989 1.00 98.06 213 PHE A N 1
ATOM 1713 C CA . PHE A 1 213 ? 16.330 6.889 -4.143 1.00 98.06 213 PHE A CA 1
ATOM 1714 C C . PHE A 1 213 ? 16.684 8.361 -4.389 1.00 98.06 213 PHE A C 1
ATOM 1716 O O . PHE A 1 213 ? 16.922 8.737 -5.538 1.00 98.06 213 PHE A O 1
ATOM 1723 N N . LEU A 1 214 ? 16.806 9.183 -3.337 1.00 97.56 214 LEU A N 1
ATOM 1724 C CA . LEU A 1 214 ? 17.290 10.566 -3.457 1.00 97.56 214 LEU A CA 1
ATOM 1725 C C . LEU A 1 214 ? 18.653 10.639 -4.144 1.00 97.56 214 LEU A C 1
ATOM 1727 O O . LEU A 1 214 ? 18.823 11.406 -5.088 1.00 97.56 214 LEU A O 1
ATOM 1731 N N . THR A 1 215 ? 19.605 9.837 -3.670 1.00 95.94 215 THR A N 1
ATOM 1732 C CA . THR A 1 215 ? 21.009 9.915 -4.090 1.00 95.94 215 THR A CA 1
ATOM 1733 C C . THR A 1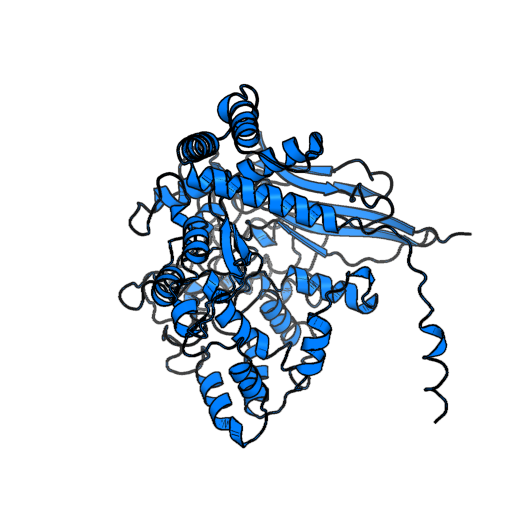 215 ? 21.175 9.634 -5.584 1.00 95.94 215 THR A C 1
ATOM 1735 O O . THR A 1 215 ? 22.008 10.252 -6.246 1.00 95.94 215 THR A O 1
ATOM 1738 N N . THR A 1 216 ? 20.364 8.730 -6.138 1.00 96.88 216 THR A N 1
ATOM 1739 C CA . THR A 1 216 ? 20.499 8.307 -7.540 1.00 96.88 216 THR A CA 1
ATOM 1740 C C . THR A 1 216 ? 19.471 8.939 -8.471 1.00 96.88 216 THR A C 1
ATOM 1742 O O . THR A 1 216 ? 19.834 9.349 -9.574 1.00 96.88 216 THR A O 1
ATOM 1745 N N . PHE A 1 217 ? 18.209 9.039 -8.052 1.00 97.88 217 PHE A N 1
ATOM 1746 C CA . PHE A 1 217 ? 17.091 9.469 -8.904 1.00 97.88 217 PHE A CA 1
ATOM 1747 C C . PHE A 1 217 ? 16.497 10.824 -8.517 1.00 97.88 217 PHE A C 1
ATOM 1749 O O . PHE A 1 217 ? 15.648 11.343 -9.246 1.00 97.88 217 PHE A O 1
ATOM 1756 N N . GLY A 1 218 ? 16.875 11.366 -7.360 1.00 95.69 218 GLY A N 1
ATOM 1757 C CA . GLY A 1 218 ? 16.369 12.634 -6.851 1.00 95.69 218 GLY A CA 1
ATOM 1758 C C . GLY A 1 218 ? 17.119 13.847 -7.391 1.00 95.69 218 GLY A C 1
ATOM 1759 O O . GLY A 1 218 ? 17.888 13.766 -8.350 1.00 95.69 218 GLY A O 1
ATOM 1760 N N . PHE A 1 219 ? 16.888 14.995 -6.757 1.00 93.88 219 PHE A N 1
ATOM 1761 C CA . PHE A 1 219 ? 17.577 16.245 -7.078 1.00 93.88 219 PHE A CA 1
ATOM 1762 C C . PHE A 1 219 ? 19.109 16.077 -7.066 1.00 93.88 219 PHE A C 1
ATOM 1764 O O . PHE A 1 219 ? 19.671 15.566 -6.101 1.00 93.88 219 PHE A O 1
ATOM 1771 N N . ASN A 1 220 ? 19.779 16.527 -8.135 1.00 91.44 220 ASN A N 1
ATOM 1772 C CA . ASN A 1 220 ? 21.214 16.326 -8.410 1.00 91.44 220 ASN A CA 1
ATOM 1773 C C . ASN A 1 220 ? 21.681 14.860 -8.543 1.00 91.44 220 ASN A C 1
ATOM 1775 O O . ASN A 1 220 ? 22.884 14.617 -8.660 1.00 91.44 220 ASN A O 1
ATOM 1779 N N . GLY A 1 221 ? 20.764 13.891 -8.559 1.00 94.19 221 GLY A N 1
ATOM 1780 C CA . GLY A 1 221 ? 21.070 12.488 -8.815 1.00 94.19 221 GLY A CA 1
ATOM 1781 C C . GLY A 1 221 ? 21.435 12.220 -10.278 1.00 94.19 221 GLY A C 1
ATOM 1782 O O . GLY A 1 221 ? 21.130 13.000 -11.183 1.00 94.19 221 GLY A O 1
ATOM 1783 N N . ALA A 1 222 ? 22.069 11.073 -10.526 1.00 95.19 222 ALA A N 1
ATOM 1784 C CA . ALA A 1 222 ? 22.475 10.649 -11.866 1.00 95.19 222 ALA A CA 1
ATOM 1785 C C . ALA A 1 222 ? 21.295 10.450 -12.838 1.00 95.19 222 ALA A C 1
ATOM 1787 O O . ALA A 1 222 ? 21.486 10.561 -14.047 1.00 95.19 222 ALA A O 1
ATOM 1788 N N . TYR A 1 223 ? 20.094 10.168 -12.321 1.00 96.31 223 TYR A N 1
ATOM 1789 C CA . TYR A 1 223 ? 18.898 9.809 -13.085 1.00 96.31 223 TYR A CA 1
ATOM 1790 C C . TYR A 1 223 ? 17.652 10.576 -12.610 1.00 96.31 223 TYR A C 1
ATOM 1792 O O . TYR A 1 223 ? 16.644 9.979 -12.231 1.00 96.31 223 TYR A O 1
ATOM 1800 N N . HIS A 1 224 ? 17.704 11.912 -12.616 1.00 96.12 224 HIS A N 1
ATOM 1801 C CA . HIS A 1 224 ? 16.568 12.749 -12.218 1.00 96.12 224 HIS A CA 1
ATOM 1802 C C . HIS A 1 224 ? 15.449 12.784 -13.283 1.00 96.12 224 HIS A C 1
ATOM 1804 O O . HIS A 1 224 ? 15.250 13.780 -13.980 1.00 96.12 224 HIS A O 1
ATOM 1810 N N . PHE A 1 225 ? 14.692 11.690 -13.415 1.00 97.62 225 PHE A N 1
ATOM 1811 C CA . PHE A 1 225 ? 13.763 11.451 -14.527 1.00 97.62 225 PHE A CA 1
ATOM 1812 C C . PHE A 1 225 ? 12.625 12.469 -14.676 1.00 97.62 225 PHE A C 1
ATOM 1814 O O . PHE A 1 225 ? 12.064 12.585 -15.764 1.00 97.62 225 PHE A O 1
ATOM 1821 N N . ASN A 1 226 ? 12.303 13.227 -13.626 1.00 94.56 226 ASN A N 1
ATOM 1822 C CA . ASN A 1 226 ? 11.263 14.259 -13.674 1.00 94.56 226 ASN A CA 1
ATOM 1823 C C . ASN A 1 226 ? 11.728 15.584 -14.294 1.00 94.56 226 ASN A C 1
ATOM 1825 O O . ASN A 1 226 ? 10.906 16.477 -14.508 1.00 94.56 226 ASN A O 1
ATOM 1829 N N . GLU A 1 227 ? 13.016 15.740 -14.602 1.00 94.31 227 GLU A N 1
ATOM 1830 C CA . GLU A 1 227 ? 13.501 16.913 -15.323 1.00 94.31 227 GLU A CA 1
ATOM 1831 C C . GLU A 1 227 ? 13.198 16.829 -16.820 1.00 94.31 227 GLU A C 1
ATOM 1833 O O . GLU A 1 227 ? 13.246 15.762 -17.433 1.00 94.31 227 GLU A O 1
ATOM 1838 N N . ASN A 1 228 ? 12.968 17.990 -17.443 1.00 94.38 228 ASN A N 1
ATOM 1839 C CA . ASN A 1 228 ? 12.641 18.073 -18.869 1.00 94.38 228 ASN A CA 1
ATOM 1840 C C . ASN A 1 228 ? 13.672 17.354 -19.751 1.00 94.38 228 ASN A C 1
ATOM 1842 O O . ASN A 1 228 ? 13.285 16.699 -20.709 1.00 94.38 228 ASN A O 1
ATOM 1846 N N . ILE A 1 229 ? 14.970 17.428 -19.429 1.00 95.44 229 ILE A N 1
ATOM 1847 C CA . ILE A 1 229 ? 16.007 16.757 -20.226 1.00 95.44 229 ILE A CA 1
ATOM 1848 C C . ILE A 1 229 ? 15.821 15.234 -20.261 1.00 95.44 229 ILE A C 1
ATOM 1850 O O . ILE A 1 229 ? 16.010 14.613 -21.306 1.00 95.44 229 ILE A O 1
ATOM 1854 N N . TRP A 1 230 ? 15.407 14.637 -19.143 1.00 97.31 230 TRP A N 1
ATOM 1855 C CA . TRP A 1 230 ? 15.133 13.209 -19.057 1.00 97.31 230 TRP A CA 1
ATOM 1856 C C . TRP A 1 230 ? 13.814 12.851 -19.719 1.00 97.31 230 TRP A C 1
ATOM 1858 O O . TRP A 1 230 ? 13.767 11.876 -20.461 1.00 97.31 230 TRP A O 1
ATOM 1868 N N . ILE A 1 231 ? 12.773 13.657 -19.519 1.00 97.62 231 ILE A N 1
ATOM 1869 C CA . ILE A 1 231 ? 11.470 13.459 -20.161 1.00 97.62 231 ILE A CA 1
ATOM 1870 C C . ILE A 1 231 ? 11.609 13.472 -21.687 1.00 97.62 231 ILE A C 1
ATOM 1872 O O . ILE A 1 231 ? 11.140 12.544 -22.344 1.00 97.62 231 ILE A O 1
ATOM 1876 N N . GLU A 1 232 ? 12.313 14.462 -22.247 1.00 97.88 232 GLU A N 1
ATOM 1877 C CA . GLU A 1 232 ? 12.573 14.558 -23.690 1.00 97.88 232 GLU A CA 1
ATOM 1878 C C . GLU A 1 232 ? 13.360 13.344 -24.206 1.00 97.88 232 GLU A C 1
ATOM 1880 O O . GLU A 1 232 ? 13.050 12.788 -25.259 1.00 97.88 232 GLU A O 1
ATOM 1885 N N . LYS A 1 233 ? 14.330 12.856 -23.427 1.00 97.88 233 LYS A N 1
ATOM 1886 C CA . LYS A 1 233 ? 15.094 11.659 -23.789 1.00 97.88 233 LYS A CA 1
ATOM 1887 C C . LYS A 1 233 ? 14.273 10.374 -23.675 1.00 97.88 233 LYS A C 1
ATOM 1889 O O . LYS A 1 233 ? 14.450 9.466 -24.478 1.00 97.88 233 LYS A O 1
ATOM 1894 N N . LEU A 1 234 ? 13.382 10.260 -22.693 1.00 98.44 234 LEU A N 1
ATOM 1895 C CA . LEU A 1 234 ? 12.523 9.088 -22.515 1.00 98.44 234 LEU A CA 1
ATOM 1896 C C . LEU A 1 234 ? 11.418 9.030 -23.585 1.00 98.44 234 LEU A C 1
ATOM 1898 O O . LEU A 1 234 ? 11.069 7.930 -24.014 1.00 98.44 234 LEU A O 1
ATOM 1902 N N . ARG A 1 235 ? 10.894 10.178 -24.045 1.00 97.88 235 ARG A N 1
ATOM 1903 C CA . ARG A 1 235 ? 9.850 10.242 -25.089 1.00 97.88 235 ARG A CA 1
ATOM 1904 C C . ARG A 1 235 ? 10.383 10.168 -26.523 1.00 97.88 235 ARG A C 1
ATOM 1906 O O . ARG A 1 235 ? 9.598 9.967 -27.445 1.00 97.88 235 ARG A O 1
ATOM 1913 N N . ASP A 1 236 ? 11.694 10.291 -26.736 1.00 98.31 236 ASP A N 1
ATOM 1914 C CA . ASP A 1 236 ? 12.299 10.128 -28.062 1.00 98.31 236 ASP A CA 1
ATOM 1915 C C . ASP A 1 236 ? 12.295 8.649 -28.492 1.00 98.31 236 ASP A C 1
ATOM 1917 O O . ASP A 1 236 ? 13.151 7.850 -28.093 1.00 98.31 236 ASP A O 1
ATOM 1921 N N . GLY A 1 237 ? 11.319 8.288 -29.331 1.00 97.88 237 GLY A N 1
ATOM 1922 C CA . GLY A 1 237 ? 11.163 6.960 -29.934 1.00 97.88 237 GLY A CA 1
ATOM 1923 C C . GLY A 1 237 ? 12.020 6.702 -31.179 1.00 97.88 237 GLY A C 1
ATOM 1924 O O . GLY A 1 237 ? 11.958 5.611 -31.744 1.00 97.88 237 GLY A O 1
ATOM 1925 N N . THR A 1 238 ? 12.839 7.657 -31.626 1.00 98.31 238 THR A N 1
ATOM 1926 C CA . THR A 1 238 ? 13.632 7.515 -32.857 1.00 98.31 238 THR A CA 1
ATOM 1927 C C . THR A 1 238 ? 14.779 6.509 -32.709 1.00 98.31 238 THR A C 1
ATOM 1929 O O . THR A 1 238 ? 15.181 6.128 -31.605 1.00 98.31 238 THR A O 1
ATOM 1932 N N . MET A 1 239 ? 15.350 6.085 -33.843 1.00 97.75 239 MET A N 1
ATOM 1933 C CA . MET A 1 239 ? 16.491 5.161 -33.879 1.00 97.75 239 MET A CA 1
ATOM 1934 C C . MET A 1 239 ? 17.753 5.741 -33.217 1.00 97.75 239 MET A C 1
ATOM 1936 O O . MET A 1 239 ? 18.544 4.993 -32.651 1.00 97.75 239 MET A O 1
ATOM 1940 N N . ASN A 1 240 ? 17.926 7.069 -33.234 1.00 97.62 240 ASN A N 1
ATOM 1941 C CA . ASN A 1 240 ? 19.085 7.737 -32.629 1.00 97.62 240 ASN A CA 1
ATOM 1942 C C . ASN A 1 240 ? 19.152 7.536 -31.108 1.00 97.62 240 ASN A C 1
ATOM 1944 O O . ASN A 1 240 ? 20.236 7.556 -30.531 1.00 97.62 240 ASN A O 1
ATOM 1948 N N . ASN A 1 241 ? 18.002 7.318 -30.470 1.00 98.12 241 ASN A N 1
ATOM 1949 C CA . ASN A 1 241 ? 17.880 7.140 -29.028 1.00 98.12 241 ASN A CA 1
ATOM 1950 C C . ASN A 1 241 ? 17.698 5.665 -28.611 1.00 98.12 241 ASN A C 1
ATOM 1952 O O . ASN A 1 241 ? 17.532 5.365 -27.430 1.00 98.12 241 ASN A O 1
ATOM 1956 N N . LEU A 1 242 ? 17.761 4.718 -29.558 1.00 98.44 242 LEU A N 1
ATOM 1957 C CA . LEU A 1 242 ? 17.534 3.292 -29.292 1.00 98.44 242 LEU A CA 1
ATOM 1958 C C . LEU A 1 242 ? 18.455 2.735 -28.199 1.00 98.44 242 LEU A C 1
ATOM 1960 O O . LEU A 1 242 ? 17.985 2.066 -27.281 1.00 98.44 242 LEU A O 1
ATOM 1964 N N . GLU A 1 243 ? 19.758 3.012 -28.277 1.00 98.44 243 GLU A N 1
ATOM 1965 C CA . GLU A 1 243 ? 20.727 2.464 -27.318 1.00 98.44 243 GLU A CA 1
ATOM 1966 C C . GLU A 1 243 ? 20.505 2.991 -25.901 1.00 98.44 243 GLU A C 1
ATOM 1968 O O . GLU A 1 243 ? 20.661 2.250 -24.933 1.00 98.44 243 GLU A O 1
ATOM 1973 N N . PHE A 1 244 ? 20.051 4.237 -25.764 1.00 98.38 244 PHE A N 1
ATOM 1974 C CA . PHE A 1 244 ? 19.642 4.761 -24.468 1.00 98.38 244 PHE A CA 1
ATOM 1975 C C . PHE A 1 244 ? 18.444 3.988 -23.907 1.00 98.38 244 PHE A C 1
ATOM 1977 O O . PHE A 1 244 ? 18.500 3.525 -22.766 1.00 98.38 244 PHE A O 1
ATOM 1984 N N . ARG A 1 245 ? 17.385 3.798 -24.709 1.00 98.62 245 ARG A N 1
ATOM 1985 C CA . ARG A 1 245 ? 16.199 3.051 -24.266 1.00 98.62 245 ARG A CA 1
ATOM 1986 C C . ARG A 1 245 ? 16.556 1.613 -23.885 1.00 98.62 245 ARG A C 1
ATOM 1988 O O . ARG A 1 245 ? 16.121 1.137 -22.840 1.00 98.62 245 ARG A O 1
ATOM 1995 N N . ARG A 1 246 ? 17.422 0.951 -24.664 1.00 98.56 246 ARG A N 1
ATOM 1996 C CA . ARG A 1 246 ? 17.968 -0.383 -24.346 1.00 98.56 246 ARG A CA 1
ATOM 1997 C C . ARG A 1 246 ? 18.712 -0.405 -23.015 1.00 98.56 246 ARG A C 1
ATOM 1999 O O . ARG A 1 246 ? 18.460 -1.285 -22.199 1.00 98.56 246 ARG A O 1
ATOM 2006 N N . GLN A 1 247 ? 19.606 0.554 -22.775 1.00 97.94 247 GLN A N 1
ATOM 2007 C CA . GLN A 1 247 ? 20.375 0.615 -21.529 1.00 97.94 247 GLN A CA 1
ATOM 2008 C C . GLN A 1 247 ? 19.484 0.817 -20.303 1.00 97.94 247 GLN A C 1
ATOM 2010 O O . GLN A 1 247 ? 19.715 0.154 -19.295 1.00 97.94 247 GLN A O 1
ATOM 2015 N N . MET A 1 248 ? 18.468 1.680 -20.400 1.00 98.12 248 MET A N 1
ATOM 2016 C CA . MET A 1 248 ? 17.483 1.885 -19.332 1.00 98.12 248 MET A CA 1
ATOM 2017 C C . MET A 1 248 ? 16.634 0.635 -19.101 1.00 98.12 248 MET A C 1
ATOM 2019 O O . MET A 1 248 ? 16.471 0.211 -17.962 1.00 98.12 248 MET A O 1
ATOM 2023 N N . PHE A 1 249 ? 16.139 0.006 -20.170 1.00 98.31 249 PHE A N 1
ATOM 2024 C CA . PHE A 1 249 ? 15.373 -1.235 -20.073 1.00 98.31 249 PHE A CA 1
ATOM 2025 C C . PHE A 1 249 ? 16.169 -2.355 -19.386 1.00 98.31 249 PHE A C 1
ATOM 2027 O O . PHE A 1 249 ? 15.648 -3.025 -18.499 1.00 98.31 249 PHE A O 1
ATOM 2034 N N . ASN A 1 250 ? 17.451 -2.500 -19.729 1.00 97.00 250 ASN A N 1
ATOM 2035 C CA . ASN A 1 250 ? 18.331 -3.522 -19.160 1.00 97.00 250 ASN A CA 1
ATOM 2036 C C . ASN A 1 250 ? 18.667 -3.306 -17.673 1.00 97.00 250 ASN A C 1
ATOM 2038 O O . ASN A 1 250 ? 19.241 -4.205 -17.064 1.00 97.00 250 ASN A O 1
ATOM 2042 N N . GLN A 1 251 ? 18.335 -2.149 -17.081 1.00 97.44 251 GLN A N 1
ATOM 2043 C CA . GLN A 1 251 ? 18.461 -1.960 -15.630 1.00 97.44 251 GLN A CA 1
ATOM 2044 C C . GLN A 1 251 ? 17.352 -2.679 -14.858 1.00 97.44 251 GLN A C 1
ATOM 2046 O O . GLN A 1 251 ? 17.542 -3.001 -13.687 1.00 97.44 251 GLN A O 1
ATOM 2051 N N . PHE A 1 252 ? 16.194 -2.917 -15.481 1.00 97.94 252 PHE A N 1
ATOM 2052 C CA . PHE A 1 252 ? 15.055 -3.515 -14.796 1.00 97.94 252 PHE A CA 1
ATOM 2053 C C . PHE A 1 252 ? 15.219 -5.023 -14.640 1.00 97.94 252 PHE A C 1
ATOM 2055 O O . PHE A 1 252 ? 15.513 -5.756 -15.588 1.00 97.94 252 PHE A O 1
ATOM 2062 N N . ARG A 1 253 ? 14.976 -5.488 -13.417 1.00 97.25 253 ARG A N 1
ATOM 2063 C CA . ARG A 1 253 ? 15.031 -6.894 -13.033 1.00 97.25 253 ARG A CA 1
ATOM 2064 C C . ARG A 1 253 ? 13.999 -7.710 -13.794 1.00 97.25 253 ARG A C 1
ATOM 2066 O O . ARG A 1 253 ? 12.829 -7.344 -13.850 1.00 97.25 253 ARG A O 1
ATOM 2073 N N . GLN A 1 254 ? 14.420 -8.870 -14.283 1.00 95.81 254 GLN A N 1
ATOM 2074 C CA . GLN A 1 254 ? 13.552 -9.903 -14.842 1.00 95.81 254 GLN A CA 1
ATOM 2075 C C . GLN A 1 254 ? 13.992 -11.242 -14.255 1.00 95.81 254 GLN A C 1
ATOM 2077 O O . GLN A 1 254 ? 15.144 -11.627 -14.437 1.00 95.81 254 GLN A O 1
ATOM 2082 N N . PHE A 1 255 ? 13.106 -11.930 -13.530 1.00 93.56 255 PHE A N 1
ATOM 2083 C CA . PHE A 1 255 ? 13.483 -13.110 -12.739 1.00 93.56 255 PHE A CA 1
ATOM 2084 C C . PHE A 1 255 ? 14.125 -14.232 -13.564 1.00 93.56 255 PHE A C 1
ATOM 2086 O O . PHE A 1 255 ? 15.043 -14.883 -13.076 1.00 93.56 255 PHE A O 1
ATOM 2093 N N . GLU A 1 256 ? 13.718 -14.390 -14.824 1.00 92.94 256 GLU A N 1
ATOM 2094 C CA . GLU A 1 256 ? 14.223 -15.430 -15.731 1.00 92.94 256 GLU A CA 1
ATOM 2095 C C . GLU A 1 256 ? 15.635 -15.158 -16.285 1.00 92.94 256 GLU A C 1
ATOM 2097 O O . GLU A 1 256 ? 16.238 -16.036 -16.905 1.00 92.94 256 GLU A O 1
ATOM 2102 N N . LEU A 1 257 ? 16.179 -13.946 -16.110 1.00 93.62 257 LEU A N 1
ATOM 2103 C CA . LEU A 1 257 ? 17.505 -13.599 -16.624 1.00 93.62 257 LEU A CA 1
ATOM 2104 C C . LEU A 1 257 ? 18.618 -13.957 -15.623 1.00 93.62 257 LEU A C 1
ATOM 2106 O O . LEU A 1 257 ? 18.455 -13.753 -14.420 1.00 93.62 257 LEU A O 1
ATOM 2110 N N . PRO A 1 258 ? 19.794 -14.419 -16.091 1.00 92.62 258 PRO A N 1
ATOM 2111 C CA . PRO A 1 258 ? 20.952 -14.611 -15.221 1.00 92.62 258 PRO A CA 1
ATOM 2112 C C . PRO A 1 258 ? 21.347 -13.315 -14.497 1.00 92.62 258 PRO A C 1
ATOM 2114 O O . PRO A 1 258 ? 21.421 -12.255 -15.116 1.00 92.62 258 PRO A O 1
ATOM 2117 N N . GLY A 1 259 ? 21.647 -13.403 -13.198 1.00 90.88 259 GLY A N 1
ATOM 2118 C CA . GLY A 1 259 ? 22.024 -12.241 -12.381 1.00 90.88 259 GLY A CA 1
ATOM 2119 C C . GLY A 1 259 ? 20.838 -11.483 -11.768 1.00 90.88 259 GLY A C 1
ATOM 2120 O O . GLY A 1 259 ? 21.052 -10.504 -11.051 1.00 90.88 259 GLY A O 1
ATOM 2121 N N . SER A 1 260 ? 19.603 -11.943 -11.997 1.00 93.50 260 SER A N 1
ATOM 2122 C CA . SER A 1 260 ? 18.365 -11.340 -11.486 1.00 93.50 260 SER A CA 1
ATOM 2123 C C . SER A 1 260 ? 18.215 -11.347 -9.963 1.00 93.50 260 SER A C 1
ATOM 2125 O O . SER A 1 260 ? 17.297 -10.715 -9.456 1.00 93.50 260 SER A O 1
ATOM 2127 N N . GLN A 1 261 ? 19.116 -11.988 -9.221 1.00 91.88 261 GLN A N 1
ATOM 2128 C CA . GLN A 1 261 ? 19.220 -11.912 -7.763 1.00 91.88 261 GLN A CA 1
ATOM 2129 C C . GLN A 1 261 ? 19.929 -10.642 -7.262 1.00 91.88 261 GLN A C 1
ATOM 2131 O O . GLN A 1 261 ? 19.833 -10.308 -6.086 1.00 91.88 261 GLN A O 1
ATOM 2136 N N . SER A 1 262 ? 20.649 -9.918 -8.130 1.00 92.06 262 SER A N 1
ATOM 2137 C CA . SER A 1 262 ? 21.473 -8.776 -7.715 1.00 92.06 262 SER A CA 1
ATOM 2138 C C . SER A 1 262 ? 20.633 -7.626 -7.138 1.00 92.06 262 SER A C 1
ATOM 2140 O O . SER A 1 262 ? 19.741 -7.146 -7.841 1.00 92.06 262 SER A O 1
ATOM 2142 N N . PRO A 1 263 ? 20.931 -7.094 -5.938 1.00 92.00 263 PRO A N 1
ATOM 2143 C CA . PRO A 1 263 ? 20.207 -5.944 -5.381 1.00 92.00 263 PRO A CA 1
ATOM 2144 C C . PRO A 1 263 ? 20.350 -4.665 -6.230 1.00 92.00 263 PRO A C 1
ATOM 2146 O O . PRO A 1 263 ? 19.520 -3.770 -6.132 1.00 92.00 263 PRO A O 1
ATOM 2149 N N . ALA A 1 264 ? 21.340 -4.601 -7.129 1.00 93.50 264 ALA A N 1
ATOM 2150 C CA . ALA A 1 264 ? 21.615 -3.422 -7.950 1.00 93.50 264 ALA A CA 1
ATOM 2151 C C . ALA A 1 264 ? 20.580 -3.158 -9.063 1.00 93.50 264 ALA A C 1
ATOM 2153 O O . ALA A 1 264 ? 20.473 -2.023 -9.530 1.00 93.50 264 ALA A O 1
ATOM 2154 N N . LEU A 1 265 ? 19.835 -4.180 -9.504 1.00 96.88 265 LEU A N 1
ATOM 2155 C CA . LEU A 1 265 ? 18.832 -4.042 -10.568 1.00 96.88 265 LEU A CA 1
ATOM 2156 C C . LEU A 1 265 ? 17.572 -3.319 -10.075 1.00 96.88 265 LEU A C 1
ATOM 2158 O O . LEU A 1 265 ? 17.163 -3.464 -8.923 1.00 96.88 265 LEU A O 1
ATOM 2162 N N . TRP A 1 266 ? 16.925 -2.575 -10.969 1.00 97.38 266 TRP A N 1
ATOM 2163 C CA . TRP A 1 266 ? 15.740 -1.784 -10.653 1.00 97.38 266 TRP A CA 1
ATOM 2164 C C . TRP A 1 266 ? 14.446 -2.612 -10.652 1.00 97.38 266 TRP A C 1
ATOM 2166 O O . TRP A 1 266 ? 14.298 -3.528 -11.467 1.00 97.38 266 TRP A O 1
ATOM 2176 N N . PRO A 1 267 ? 13.465 -2.228 -9.816 1.00 96.50 267 PRO A N 1
ATOM 2177 C CA . PRO A 1 267 ? 13.573 -1.191 -8.784 1.00 96.50 267 PRO A CA 1
ATOM 2178 C C . PRO A 1 267 ? 14.300 -1.699 -7.524 1.00 96.50 267 PRO A C 1
ATOM 2180 O O . PRO A 1 267 ? 14.355 -2.899 -7.267 1.00 96.50 267 PRO A O 1
ATOM 2183 N N . TRP A 1 268 ? 14.840 -0.777 -6.721 1.00 96.12 268 TRP A N 1
ATOM 2184 C CA . TRP A 1 268 ? 15.547 -1.078 -5.464 1.00 96.12 268 TRP A CA 1
ATOM 2185 C C . TRP A 1 268 ? 14.600 -1.363 -4.293 1.00 96.12 268 TRP A C 1
ATOM 2187 O O . TRP A 1 268 ? 14.788 -0.859 -3.187 1.00 96.12 268 TRP A O 1
ATOM 2197 N N . LEU A 1 269 ? 13.559 -2.153 -4.555 1.00 95.44 269 LEU A N 1
ATOM 2198 C CA . LEU A 1 269 ? 12.621 -2.599 -3.532 1.00 95.44 269 LEU A CA 1
ATOM 2199 C C . LEU A 1 269 ? 12.807 -4.090 -3.256 1.00 95.44 269 LEU A C 1
ATOM 2201 O O . LEU A 1 269 ? 13.050 -4.862 -4.195 1.00 95.44 269 LEU A O 1
ATOM 2205 N N . TYR A 1 270 ? 12.638 -4.495 -1.999 1.00 94.94 270 TYR A N 1
ATOM 2206 C CA . TYR A 1 270 ? 12.529 -5.905 -1.631 1.00 94.94 270 TYR A CA 1
ATOM 2207 C C . TYR A 1 270 ? 11.365 -6.580 -2.372 1.00 94.94 270 TYR A C 1
ATOM 2209 O O . TYR A 1 270 ? 10.418 -5.929 -2.820 1.00 94.94 270 TYR A O 1
ATOM 2217 N N . GLY A 1 271 ? 11.470 -7.892 -2.553 1.00 94.50 271 GLY A N 1
ATOM 2218 C CA . GLY A 1 271 ? 10.456 -8.738 -3.178 1.00 94.50 271 GLY A CA 1
ATOM 2219 C C . GLY A 1 271 ? 9.863 -9.733 -2.187 1.00 94.50 271 GLY A C 1
ATOM 2220 O O . GLY A 1 271 ? 10.225 -9.757 -1.017 1.00 94.50 271 GLY A O 1
ATOM 2221 N N . ASP A 1 272 ? 8.936 -10.560 -2.660 1.00 94.31 272 ASP A N 1
ATOM 2222 C CA . ASP A 1 272 ? 8.139 -11.446 -1.801 1.00 94.31 272 ASP A CA 1
ATOM 2223 C C . ASP A 1 272 ? 8.955 -12.508 -1.058 1.00 94.31 272 ASP A C 1
ATOM 2225 O O . ASP A 1 272 ? 8.534 -12.943 0.006 1.00 94.31 272 ASP A O 1
ATOM 2229 N N . ALA A 1 273 ? 10.100 -12.923 -1.612 1.00 91.44 273 ALA A N 1
ATOM 2230 C CA . ALA A 1 273 ? 11.015 -13.883 -0.988 1.00 91.44 273 ALA A CA 1
ATOM 2231 C C . ALA A 1 273 ? 12.109 -13.186 -0.164 1.00 91.44 273 ALA A C 1
ATOM 2233 O O . ALA A 1 273 ? 13.226 -13.695 -0.051 1.00 91.44 273 ALA A O 1
ATOM 2234 N N . THR A 1 274 ? 11.844 -11.968 0.314 1.00 84.25 274 THR A N 1
ATOM 2235 C CA . THR A 1 274 ? 12.790 -11.259 1.167 1.00 84.25 274 THR A CA 1
ATOM 2236 C C . THR A 1 274 ? 12.821 -11.894 2.546 1.00 84.25 274 THR A C 1
ATOM 2238 O O . THR A 1 274 ? 11.857 -11.845 3.296 1.00 84.25 274 THR A O 1
ATOM 2241 N N . GLU A 1 275 ? 13.960 -12.487 2.864 1.00 69.12 275 GLU A N 1
ATOM 2242 C CA . GLU A 1 275 ? 14.285 -13.030 4.173 1.00 69.12 275 GLU A CA 1
ATOM 2243 C C . GLU A 1 275 ? 15.671 -12.505 4.550 1.00 69.12 275 GLU A C 1
ATOM 2245 O O . GLU A 1 275 ? 16.508 -12.237 3.679 1.00 69.12 275 GLU A O 1
ATOM 2250 N N . ILE A 1 276 ? 15.914 -12.316 5.849 1.00 54.03 276 ILE A N 1
ATOM 2251 C CA . ILE A 1 276 ? 17.122 -11.643 6.372 1.00 54.03 276 ILE A CA 1
ATOM 2252 C C . ILE A 1 276 ? 18.409 -12.397 5.977 1.00 54.03 276 ILE A C 1
ATOM 2254 O O . ILE A 1 276 ? 19.496 -11.819 5.949 1.00 54.03 276 ILE A O 1
ATOM 2258 N N . VAL A 1 277 ? 18.301 -13.676 5.606 1.00 51.59 277 VAL A N 1
ATOM 2259 C CA . VAL A 1 277 ? 19.411 -14.489 5.104 1.00 51.59 277 VAL A CA 1
ATOM 2260 C C . VAL A 1 277 ? 19.207 -14.750 3.615 1.00 51.59 277 VAL A C 1
ATOM 2262 O O . VAL A 1 277 ? 18.254 -15.409 3.215 1.00 51.59 277 VAL A O 1
ATOM 2265 N N . GLY A 1 278 ? 20.117 -14.231 2.785 1.00 57.59 278 GLY A N 1
ATOM 2266 C CA . GLY A 1 278 ? 20.041 -14.362 1.331 1.00 57.59 278 GLY A CA 1
ATOM 2267 C C . GLY A 1 278 ? 19.987 -15.824 0.882 1.00 57.59 278 GLY A C 1
ATOM 2268 O O . GLY A 1 278 ? 21.013 -16.499 0.815 1.00 57.59 278 GLY A O 1
ATOM 2269 N N . THR A 1 279 ? 18.796 -16.287 0.505 1.00 61.06 279 THR A N 1
ATOM 2270 C CA . THR A 1 279 ? 18.561 -17.605 -0.112 1.00 61.06 279 THR A CA 1
ATOM 2271 C C . THR A 1 279 ? 19.103 -17.673 -1.544 1.00 61.06 279 THR A C 1
ATOM 2273 O O . THR A 1 279 ? 19.157 -18.738 -2.157 1.00 61.06 279 THR A O 1
ATOM 2276 N N . GLY A 1 280 ? 19.524 -16.529 -2.103 1.00 76.81 280 GLY A N 1
ATOM 2277 C CA . GLY A 1 280 ? 19.914 -16.392 -3.505 1.00 76.81 280 GLY A CA 1
ATOM 2278 C C . GLY A 1 280 ? 18.716 -16.358 -4.456 1.00 76.81 280 GLY A C 1
ATOM 2279 O O . GLY A 1 280 ? 18.911 -16.413 -5.673 1.00 76.81 280 GLY A O 1
ATOM 2280 N N . SER A 1 281 ? 17.490 -16.260 -3.926 1.00 89.94 281 SER A N 1
ATOM 2281 C CA . SER A 1 281 ? 16.278 -16.171 -4.733 1.00 89.94 281 SER A CA 1
ATOM 2282 C C . SER A 1 281 ? 16.254 -14.885 -5.572 1.00 89.94 281 SER A C 1
ATOM 2284 O O . SER A 1 281 ? 16.498 -13.791 -5.052 1.00 89.94 281 SER A O 1
ATOM 2286 N N . PRO A 1 282 ? 15.869 -14.959 -6.860 1.00 91.44 282 PRO A N 1
ATOM 2287 C CA . PRO A 1 282 ? 15.620 -13.762 -7.656 1.00 91.44 282 PRO A CA 1
ATOM 2288 C C . PRO A 1 282 ? 14.440 -12.929 -7.124 1.00 91.44 282 PRO A C 1
ATOM 2290 O O . PRO A 1 282 ? 14.395 -11.729 -7.382 1.00 91.44 282 PRO A O 1
ATOM 2293 N N . ARG A 1 283 ? 13.523 -13.536 -6.354 1.00 93.62 283 ARG A N 1
ATOM 2294 C CA . ARG A 1 283 ? 12.344 -12.900 -5.739 1.00 93.62 283 ARG A CA 1
ATOM 2295 C C . ARG A 1 283 ? 12.629 -12.228 -4.396 1.00 93.62 283 ARG A C 1
ATOM 2297 O O . ARG A 1 283 ? 11.708 -11.664 -3.814 1.00 93.62 283 ARG A O 1
ATOM 2304 N N . GLN A 1 284 ? 13.878 -12.225 -3.926 1.00 92.25 284 GLN A N 1
ATOM 2305 C CA . GLN A 1 284 ? 14.296 -11.395 -2.787 1.00 92.25 284 GLN A CA 1
ATOM 2306 C C . GLN A 1 284 ? 14.131 -9.892 -3.081 1.00 92.25 284 GLN A C 1
ATOM 2308 O O . GLN A 1 284 ? 14.011 -9.075 -2.173 1.00 92.25 284 GLN A O 1
ATOM 2313 N N . HIS A 1 285 ? 14.076 -9.528 -4.362 1.00 94.19 285 HIS A N 1
ATOM 2314 C CA . HIS A 1 285 ? 13.880 -8.167 -4.839 1.00 94.19 285 HIS A CA 1
ATOM 2315 C C . HIS A 1 285 ? 12.709 -8.120 -5.821 1.00 94.19 285 HIS A C 1
ATOM 2317 O O . HIS A 1 285 ? 12.436 -9.086 -6.534 1.00 94.19 285 HIS A O 1
ATOM 2323 N N . SER A 1 286 ? 12.016 -6.990 -5.877 1.00 95.06 286 SER A N 1
ATOM 2324 C CA . SER A 1 286 ? 10.833 -6.826 -6.727 1.00 95.06 286 SER A CA 1
ATOM 2325 C C . SER A 1 286 ? 11.170 -6.698 -8.221 1.00 95.06 286 SER A C 1
ATOM 2327 O O . SER A 1 286 ? 12.300 -6.412 -8.632 1.00 95.06 286 SER A O 1
ATOM 2329 N N . THR A 1 287 ? 10.146 -6.898 -9.053 1.00 96.00 287 THR A N 1
ATOM 2330 C CA . THR A 1 287 ? 10.173 -6.698 -10.508 1.00 96.00 287 THR A CA 1
ATOM 2331 C C . THR A 1 287 ? 8.902 -5.975 -10.961 1.00 96.00 287 THR A C 1
ATOM 2333 O O . THR A 1 287 ? 7.873 -6.001 -10.279 1.00 96.00 287 THR A O 1
ATOM 2336 N N . LEU A 1 288 ? 8.956 -5.339 -12.131 1.00 97.50 288 LEU A N 1
ATOM 2337 C CA . LEU A 1 288 ? 7.772 -4.791 -12.792 1.00 97.50 288 LEU A CA 1
ATOM 2338 C C . LEU A 1 288 ? 6.812 -5.913 -13.221 1.00 97.50 288 LEU A C 1
ATOM 2340 O O . LEU A 1 288 ? 7.196 -7.075 -13.336 1.00 97.50 288 LEU A O 1
ATOM 2344 N N . THR A 1 289 ? 5.552 -5.576 -13.503 1.00 97.38 289 THR A N 1
ATOM 2345 C CA . THR A 1 289 ? 4.603 -6.575 -14.018 1.00 97.38 289 THR A CA 1
ATOM 2346 C C . THR A 1 289 ? 4.975 -7.047 -15.427 1.00 97.38 289 THR A C 1
ATOM 2348 O O . THR A 1 289 ? 5.649 -6.340 -16.182 1.00 97.38 289 THR A O 1
ATOM 2351 N N . ALA A 1 290 ? 4.476 -8.220 -15.833 1.00 96.19 290 ALA A N 1
ATOM 2352 C CA . ALA A 1 290 ? 4.688 -8.733 -17.187 1.00 96.19 290 ALA A CA 1
ATOM 2353 C C . ALA A 1 290 ? 4.168 -7.755 -18.262 1.00 96.19 290 ALA A C 1
ATOM 2355 O O . ALA A 1 290 ? 4.817 -7.551 -19.291 1.00 96.19 290 ALA A O 1
ATOM 2356 N N . LEU A 1 291 ? 3.033 -7.096 -18.011 1.00 97.75 291 LEU A N 1
ATOM 2357 C CA . LEU A 1 291 ? 2.486 -6.052 -18.873 1.00 97.75 291 LEU A CA 1
ATOM 2358 C C . LEU A 1 291 ? 3.410 -4.830 -18.964 1.00 97.75 291 LEU A C 1
ATOM 2360 O O . LEU A 1 291 ? 3.652 -4.355 -20.073 1.00 97.75 291 LEU A O 1
ATOM 2364 N N . GLN A 1 292 ? 3.958 -4.349 -17.843 1.00 98.12 292 GLN A N 1
ATOM 2365 C CA . GLN A 1 292 ? 4.917 -3.236 -17.839 1.00 98.12 292 GLN A CA 1
ATOM 2366 C C . GLN A 1 292 ? 6.195 -3.594 -18.610 1.00 98.12 292 GLN A C 1
ATOM 2368 O O . GLN A 1 292 ? 6.636 -2.809 -19.448 1.00 98.12 292 GLN A O 1
ATOM 2373 N N . ILE A 1 293 ? 6.745 -4.798 -18.418 1.00 97.88 293 ILE A N 1
ATOM 2374 C CA . ILE A 1 293 ? 7.912 -5.281 -19.175 1.00 97.88 293 ILE A CA 1
ATOM 2375 C C . ILE A 1 293 ? 7.599 -5.363 -20.677 1.00 97.88 293 ILE A C 1
ATOM 2377 O O . ILE A 1 293 ? 8.369 -4.863 -21.499 1.00 97.88 293 ILE A O 1
ATOM 2381 N N . LYS A 1 294 ? 6.432 -5.898 -21.063 1.00 97.31 294 LYS A N 1
ATOM 2382 C CA . LYS A 1 294 ? 5.974 -5.930 -22.466 1.00 97.31 294 LYS A CA 1
ATOM 2383 C C . LYS A 1 294 ? 5.843 -4.525 -23.070 1.00 97.31 294 LYS A C 1
ATOM 2385 O O . LYS A 1 294 ? 6.126 -4.330 -24.253 1.00 97.31 294 LYS A O 1
ATOM 2390 N N . MET A 1 295 ? 5.377 -3.550 -22.295 1.00 98.38 295 MET A N 1
ATOM 2391 C CA . MET A 1 295 ? 5.259 -2.156 -22.734 1.00 98.38 295 MET A CA 1
ATOM 2392 C C . MET A 1 295 ? 6.626 -1.483 -22.856 1.00 98.38 295 MET A C 1
ATOM 2394 O O . MET A 1 295 ? 6.866 -0.789 -23.841 1.00 98.38 295 MET A O 1
ATOM 2398 N N . LEU A 1 296 ? 7.547 -1.739 -21.924 1.00 98.44 296 LEU A N 1
ATOM 2399 C CA . LEU A 1 296 ? 8.919 -1.245 -22.014 1.00 98.44 296 LEU A CA 1
ATOM 2400 C C . LEU A 1 296 ? 9.665 -1.830 -23.217 1.00 98.44 296 LEU A C 1
ATOM 2402 O O . LEU A 1 296 ? 10.404 -1.102 -23.871 1.00 98.44 296 LEU A O 1
ATOM 2406 N N . HIS A 1 297 ? 9.426 -3.092 -23.580 1.00 97.88 297 HIS A N 1
ATOM 2407 C CA . HIS A 1 297 ? 9.947 -3.651 -24.831 1.00 97.88 297 HIS A CA 1
ATOM 2408 C C . HIS A 1 297 ? 9.453 -2.879 -26.064 1.00 97.88 297 HIS A C 1
ATOM 2410 O O . HIS A 1 297 ? 10.257 -2.476 -26.900 1.00 97.88 297 HIS A O 1
ATOM 2416 N N . GLN A 1 298 ? 8.149 -2.595 -26.151 1.00 98.44 298 GLN A N 1
ATOM 2417 C CA . GLN A 1 298 ? 7.603 -1.773 -27.240 1.00 98.44 298 GLN A CA 1
ATOM 2418 C C . GLN A 1 298 ? 8.185 -0.352 -27.234 1.00 98.44 298 GLN A C 1
ATOM 2420 O O . GLN A 1 298 ? 8.481 0.198 -28.293 1.00 98.44 298 GLN A O 1
ATOM 2425 N N . TRP A 1 299 ? 8.403 0.226 -26.052 1.00 98.62 299 TRP A N 1
ATOM 2426 C CA . TRP A 1 299 ? 9.080 1.511 -25.901 1.00 98.62 299 TRP A CA 1
ATOM 2427 C C . TRP A 1 299 ? 10.523 1.474 -26.418 1.00 98.62 299 TRP A C 1
ATOM 2429 O O . TRP A 1 299 ? 10.918 2.361 -27.177 1.00 98.62 299 TRP A O 1
ATOM 2439 N N . VAL A 1 300 ? 11.295 0.429 -26.101 1.00 98.69 300 VAL A N 1
ATOM 2440 C CA . VAL A 1 300 ? 12.638 0.212 -26.667 1.00 98.69 300 VAL A CA 1
ATOM 2441 C C . VAL A 1 300 ? 12.577 0.193 -28.192 1.00 98.69 300 VAL A C 1
ATOM 2443 O O . VAL A 1 300 ? 13.351 0.904 -28.832 1.00 98.69 300 VAL A O 1
ATOM 2446 N N . ASP A 1 301 ? 11.602 -0.500 -28.774 1.00 98.06 301 ASP A N 1
ATOM 2447 C CA . ASP A 1 301 ? 11.419 -0.580 -30.229 1.00 98.06 301 ASP A CA 1
ATOM 2448 C C . ASP A 1 301 ? 10.930 0.733 -30.875 1.00 98.06 301 ASP A C 1
ATOM 2450 O O . ASP A 1 301 ? 10.888 0.836 -32.099 1.00 98.06 301 ASP A O 1
ATOM 2454 N N . GLY A 1 302 ? 10.580 1.752 -30.080 1.00 98.00 302 GLY A N 1
ATOM 2455 C CA . GLY A 1 302 ? 9.999 3.009 -30.567 1.00 98.00 302 GLY A CA 1
ATOM 2456 C C . GLY A 1 302 ? 8.501 2.916 -30.891 1.00 98.00 302 GLY A C 1
ATOM 2457 O O . GLY A 1 302 ? 7.926 3.851 -31.442 1.00 98.00 302 GLY A O 1
ATOM 2458 N N . ASN A 1 303 ? 7.853 1.807 -30.527 1.00 97.69 303 ASN A N 1
ATOM 2459 C CA . ASN A 1 303 ? 6.444 1.519 -30.786 1.00 97.69 303 ASN A CA 1
ATOM 2460 C C . ASN A 1 303 ? 5.559 1.996 -29.626 1.00 97.69 303 ASN A C 1
ATOM 2462 O O . ASN A 1 303 ? 4.951 1.194 -28.921 1.00 97.69 303 ASN A O 1
ATOM 2466 N N . PHE A 1 304 ? 5.491 3.306 -29.406 1.00 98.12 304 PHE A N 1
ATOM 2467 C CA . PHE A 1 304 ? 4.652 3.908 -28.369 1.00 98.12 304 PHE A CA 1
ATOM 2468 C C . PHE A 1 304 ? 4.047 5.230 -28.837 1.00 98.12 304 PHE A C 1
ATOM 2470 O O . PHE A 1 304 ? 4.512 5.849 -29.794 1.00 98.12 304 PHE A O 1
ATOM 2477 N N . ILE A 1 305 ? 2.985 5.657 -28.163 1.00 98.12 305 ILE A N 1
ATOM 2478 C CA . ILE A 1 305 ? 2.309 6.919 -28.448 1.00 98.12 305 ILE A CA 1
ATOM 2479 C C . ILE A 1 305 ? 2.951 8.001 -27.585 1.00 98.12 305 ILE A C 1
ATOM 2481 O O . ILE A 1 305 ? 2.800 7.989 -26.363 1.00 98.12 305 ILE A O 1
ATOM 2485 N N . ASP A 1 306 ? 3.634 8.951 -28.216 1.00 97.19 306 ASP A N 1
ATOM 2486 C CA . ASP A 1 306 ? 4.088 10.164 -27.542 1.00 97.19 306 ASP A CA 1
ATOM 2487 C C . ASP A 1 306 ? 2.916 11.145 -27.363 1.00 97.19 306 ASP A C 1
ATOM 2489 O O . ASP A 1 306 ? 2.547 11.901 -28.263 1.00 97.19 306 ASP A O 1
ATOM 2493 N N . ASP A 1 307 ? 2.287 11.087 -26.193 1.00 96.50 307 ASP A N 1
ATOM 2494 C CA . ASP A 1 307 ? 1.140 11.908 -25.804 1.00 96.50 307 ASP A CA 1
ATOM 2495 C C . ASP A 1 307 ? 1.474 12.961 -24.732 1.00 96.50 307 ASP A C 1
ATOM 2497 O O . ASP A 1 307 ? 0.559 13.569 -24.163 1.00 96.50 307 ASP A O 1
ATOM 2501 N N . TRP A 1 308 ? 2.763 13.221 -24.486 1.00 95.25 308 TRP A N 1
ATOM 2502 C CA . TRP A 1 308 ? 3.231 14.061 -23.378 1.00 95.25 308 TRP A CA 1
ATOM 2503 C C . TRP A 1 308 ? 2.681 15.488 -23.401 1.00 95.25 308 TRP A C 1
ATOM 2505 O O . TRP A 1 308 ? 2.192 15.979 -22.385 1.00 95.25 308 TRP A O 1
ATOM 2515 N N . ASP A 1 309 ? 2.692 16.164 -24.550 1.00 93.06 309 ASP A N 1
ATOM 2516 C CA . ASP A 1 309 ? 2.253 17.567 -24.619 1.00 93.06 309 ASP A CA 1
ATOM 2517 C C . ASP A 1 309 ? 0.745 17.710 -24.334 1.00 93.06 309 ASP A C 1
ATOM 2519 O O . ASP A 1 309 ? 0.292 18.659 -23.677 1.00 93.06 309 ASP A O 1
ATOM 2523 N N . LYS A 1 310 ? -0.043 16.716 -24.769 1.00 89.19 310 LYS A N 1
ATOM 2524 C CA . LYS A 1 310 ? -1.474 16.613 -24.453 1.00 89.19 310 LYS A CA 1
ATOM 2525 C C . LYS A 1 310 ? -1.678 16.300 -22.971 1.00 89.19 310 LYS A C 1
ATOM 2527 O O . LYS A 1 310 ? -2.518 16.933 -22.329 1.00 89.19 310 LYS A O 1
ATOM 2532 N N . TYR A 1 311 ? -0.917 15.348 -22.434 1.00 88.31 311 TYR A N 1
ATOM 2533 C CA . TYR A 1 311 ? -0.954 14.975 -21.023 1.00 88.31 311 TYR A CA 1
ATOM 2534 C C . TYR A 1 311 ? -0.642 16.169 -20.117 1.00 88.31 311 TYR A C 1
ATOM 2536 O O . TYR A 1 311 ? -1.449 16.511 -19.254 1.00 88.31 311 TYR A O 1
ATOM 2544 N N . LYS A 1 312 ? 0.473 16.862 -20.368 1.00 85.12 312 LYS A N 1
ATOM 2545 C CA . LYS A 1 312 ? 0.934 18.025 -19.601 1.00 85.12 312 LYS A CA 1
ATOM 2546 C C . LYS A 1 312 ? -0.126 19.123 -19.534 1.00 85.12 312 LYS A C 1
ATOM 2548 O O . LYS A 1 312 ? -0.376 19.672 -18.465 1.00 85.12 312 LYS A O 1
ATOM 2553 N N . THR A 1 313 ? -0.797 19.397 -20.653 1.00 79.50 313 THR A N 1
ATOM 2554 C CA . THR A 1 313 ? -1.881 20.390 -20.712 1.00 79.50 313 THR A CA 1
ATOM 2555 C C . THR A 1 313 ? -3.072 19.996 -19.830 1.00 79.50 313 THR A C 1
ATOM 2557 O O . THR A 1 313 ? -3.618 20.841 -19.124 1.00 79.50 313 THR A O 1
ATOM 2560 N N . ASN A 1 314 ? -3.464 18.719 -19.834 1.00 75.12 314 ASN A N 1
ATOM 2561 C CA . ASN A 1 314 ? -4.579 18.226 -19.021 1.00 75.12 314 ASN A CA 1
ATOM 2562 C C . ASN A 1 314 ? -4.228 18.145 -17.526 1.00 75.12 314 ASN A C 1
ATOM 2564 O O . ASN A 1 314 ? -5.064 18.466 -16.684 1.00 75.12 314 ASN A O 1
ATOM 2568 N N . TYR A 1 315 ? -2.999 17.741 -17.195 1.00 71.12 315 TYR A N 1
ATOM 2569 C CA . TYR A 1 315 ? -2.530 17.588 -15.815 1.00 71.12 315 TYR A CA 1
ATOM 2570 C C . TYR A 1 315 ? -2.529 18.917 -15.045 1.00 71.12 315 TYR A C 1
ATOM 2572 O O . TYR A 1 315 ? -2.866 18.958 -13.867 1.00 71.12 315 TYR A O 1
ATOM 2580 N N . MET A 1 316 ? -2.218 20.029 -15.718 1.00 61.97 316 MET A N 1
ATOM 2581 C CA . MET A 1 316 ? -2.183 21.367 -15.110 1.00 61.97 316 MET A CA 1
ATOM 2582 C C . MET A 1 316 ? -3.570 21.944 -14.759 1.00 61.97 316 MET A C 1
ATOM 2584 O O . MET A 1 316 ? -3.663 23.077 -14.290 1.00 61.97 316 MET A O 1
ATOM 2588 N N . SER A 1 317 ? -4.665 21.219 -14.997 1.00 66.56 317 SER A N 1
ATOM 2589 C CA . SER A 1 317 ? -6.028 21.653 -14.662 1.00 66.56 317 SER A CA 1
ATOM 2590 C C . SER A 1 317 ? -6.856 20.467 -14.158 1.00 66.56 317 SER A C 1
ATOM 2592 O O . SER A 1 317 ? -7.713 19.966 -14.895 1.00 66.56 317 SER A O 1
ATOM 2594 N N . PRO A 1 318 ? -6.592 19.981 -12.925 1.00 71.25 318 PRO A N 1
ATOM 2595 C CA . PRO A 1 318 ? -7.356 18.887 -12.345 1.00 71.25 318 PRO A CA 1
ATOM 2596 C C . PRO A 1 318 ? -8.826 19.292 -12.239 1.00 71.25 318 PRO A C 1
ATOM 2598 O O . PRO A 1 318 ? -9.159 20.377 -11.766 1.00 71.25 318 PRO A O 1
ATOM 2601 N N . LYS A 1 319 ? -9.699 18.410 -12.717 1.00 82.88 319 LYS A N 1
ATOM 2602 C CA . LYS A 1 319 ? -11.146 18.612 -12.711 1.00 82.88 319 LYS A CA 1
ATOM 2603 C C . LYS A 1 319 ? -11.783 17.813 -11.586 1.00 82.88 319 LYS A C 1
ATOM 2605 O O . LYS A 1 319 ? -11.276 16.751 -11.217 1.00 82.88 319 LYS A O 1
ATOM 2610 N N . SER A 1 320 ? -12.926 18.278 -11.099 1.00 87.38 320 SER A N 1
ATOM 2611 C CA . SER A 1 320 ? -13.801 17.457 -10.268 1.00 87.38 320 SER A CA 1
ATOM 2612 C C . SER A 1 320 ? -14.253 16.218 -11.043 1.00 87.38 320 SER A C 1
ATOM 2614 O O . SER A 1 320 ? -14.421 16.260 -12.264 1.00 87.38 320 SER A O 1
ATOM 2616 N N . ILE A 1 321 ? -14.507 15.114 -10.334 1.00 88.00 321 ILE A N 1
ATOM 2617 C CA . ILE A 1 321 ? -15.007 13.873 -10.944 1.00 88.00 321 ILE A CA 1
ATOM 2618 C C . ILE A 1 321 ? -16.291 14.105 -11.759 1.00 88.00 321 ILE A C 1
ATOM 2620 O O . ILE A 1 321 ? -16.480 13.492 -12.805 1.00 88.00 321 ILE A O 1
ATOM 2624 N N . ASP A 1 322 ? -17.129 15.052 -11.328 1.00 88.81 322 ASP A N 1
ATOM 2625 C CA . ASP A 1 322 ? -18.391 15.419 -11.981 1.00 88.81 322 ASP A CA 1
ATOM 2626 C C . ASP A 1 322 ? -18.220 16.096 -13.350 1.00 88.81 322 ASP A C 1
ATOM 2628 O O . ASP A 1 322 ? -19.170 16.176 -14.127 1.00 88.81 322 ASP A O 1
ATOM 2632 N N . GLU A 1 323 ? -17.017 16.577 -13.663 1.00 90.50 323 GLU A N 1
ATOM 2633 C CA . GLU A 1 323 ? -16.701 17.235 -14.933 1.00 90.50 323 GLU A CA 1
ATOM 2634 C C . GLU A 1 323 ? -16.176 16.259 -15.997 1.00 90.50 323 GLU A C 1
ATOM 2636 O O . GLU A 1 323 ? -16.047 16.631 -17.168 1.00 90.50 323 GLU A O 1
ATOM 2641 N N . TYR A 1 324 ? -15.866 15.017 -15.613 1.00 89.81 324 TYR A N 1
ATOM 2642 C CA . TYR A 1 324 ? -15.505 13.959 -16.554 1.00 89.81 324 TYR A CA 1
ATOM 2643 C C . TYR A 1 324 ? -16.758 13.325 -17.174 1.00 89.81 324 TYR A C 1
ATOM 2645 O O . TYR A 1 324 ? -17.803 13.256 -16.513 1.00 89.81 324 TYR A O 1
ATOM 2653 N N . PRO A 1 325 ? -16.681 12.819 -18.422 1.00 93.19 325 PRO A N 1
ATOM 2654 C CA . PRO A 1 325 ? -17.759 12.037 -19.018 1.00 93.19 325 PRO A CA 1
ATOM 2655 C C . PRO A 1 325 ? -18.203 10.909 -18.083 1.00 93.19 325 PRO A C 1
ATOM 2657 O O . PRO A 1 325 ? -17.371 10.180 -17.551 1.00 93.19 325 PRO A O 1
ATOM 2660 N N . VAL A 1 326 ? -19.515 10.743 -17.895 1.00 90.88 326 VAL A N 1
ATOM 2661 C CA . VAL A 1 326 ? -20.093 9.781 -16.932 1.00 90.88 326 VAL A CA 1
ATOM 2662 C C . VAL A 1 326 ? -19.553 8.361 -17.130 1.00 90.88 326 VAL A C 1
ATOM 2664 O O . VAL A 1 326 ? -19.358 7.632 -16.163 1.00 90.88 326 VAL A O 1
ATOM 2667 N N . GLN A 1 327 ? -19.280 7.977 -18.378 1.00 93.38 327 GLN A N 1
ATOM 2668 C CA . GLN A 1 327 ? -18.746 6.664 -18.735 1.00 93.38 327 GLN A CA 1
ATOM 2669 C C . GLN A 1 327 ? -17.306 6.440 -18.241 1.00 93.38 327 GLN A C 1
ATOM 2671 O O . GLN A 1 327 ? -16.920 5.295 -18.050 1.00 93.38 327 GLN A O 1
ATOM 2676 N N . GLU A 1 328 ? -16.529 7.503 -18.013 1.00 90.75 328 GLU A N 1
ATOM 2677 C CA . GLU A 1 328 ? -15.134 7.436 -17.551 1.00 90.75 328 GLU A CA 1
ATOM 2678 C C . GLU A 1 328 ? -15.019 7.497 -16.019 1.00 90.75 328 GLU A C 1
ATOM 2680 O O . GLU A 1 328 ? -14.033 7.034 -15.446 1.00 90.75 328 GLU A O 1
ATOM 2685 N N . GLN A 1 329 ? -16.024 8.051 -15.331 1.00 92.75 329 GLN A N 1
ATOM 2686 C CA . GLN A 1 329 ? -15.939 8.356 -13.898 1.00 92.75 329 GLN A CA 1
ATOM 2687 C C . GLN A 1 329 ? -15.648 7.121 -13.027 1.00 92.75 329 GLN A C 1
ATOM 2689 O O . GLN A 1 329 ? -14.847 7.198 -12.098 1.00 92.75 329 GLN A O 1
ATOM 2694 N N . ALA A 1 330 ? -16.273 5.976 -13.314 1.00 91.38 330 ALA A N 1
ATOM 2695 C CA . ALA A 1 330 ? -16.103 4.766 -12.505 1.00 91.38 330 ALA A CA 1
ATOM 2696 C C . ALA A 1 330 ? -14.688 4.169 -12.617 1.00 91.38 330 ALA A C 1
ATOM 2698 O O . ALA A 1 330 ? -14.117 3.735 -11.611 1.00 91.38 330 ALA A O 1
ATOM 2699 N N . ASP A 1 331 ? -14.112 4.176 -13.818 1.00 91.25 331 ASP A N 1
ATOM 2700 C CA . ASP A 1 331 ? -12.762 3.664 -14.057 1.00 91.25 331 ASP A CA 1
ATOM 2701 C C . ASP A 1 331 ? -11.710 4.604 -13.459 1.00 91.25 331 ASP A C 1
ATOM 2703 O O . ASP A 1 331 ? -10.747 4.139 -12.850 1.00 91.25 331 ASP A O 1
ATOM 2707 N N . LEU A 1 332 ? -11.937 5.922 -13.529 1.00 92.56 332 LEU A N 1
ATOM 2708 C CA . LEU A 1 332 ? -11.094 6.916 -12.858 1.00 92.56 332 LEU A CA 1
ATOM 2709 C C . LEU A 1 332 ? -11.079 6.722 -11.339 1.00 92.56 332 LEU A C 1
ATOM 2711 O O . LEU A 1 332 ? -10.007 6.748 -10.742 1.00 92.56 332 LEU A O 1
ATOM 2715 N N . LEU A 1 333 ? -12.237 6.484 -10.716 1.00 93.62 333 LEU A N 1
ATOM 2716 C CA . LEU A 1 333 ? -12.319 6.203 -9.277 1.00 93.62 333 LEU A CA 1
ATOM 2717 C C . LEU A 1 333 ? -11.670 4.862 -8.912 1.00 93.62 333 LEU A C 1
ATOM 2719 O O . LEU A 1 333 ? -10.993 4.775 -7.891 1.00 93.62 333 LEU A O 1
ATOM 2723 N N . THR A 1 334 ? -11.832 3.838 -9.758 1.00 95.38 334 THR A N 1
ATOM 2724 C CA . THR A 1 334 ? -11.171 2.535 -9.566 1.00 95.38 334 THR A CA 1
ATOM 2725 C C . THR A 1 334 ? -9.653 2.698 -9.598 1.00 95.38 334 THR A C 1
ATOM 2727 O O . THR A 1 334 ? -8.966 2.211 -8.704 1.00 95.38 334 THR A O 1
ATOM 2730 N N . ARG A 1 335 ? -9.123 3.431 -10.585 1.00 94.94 335 ARG A N 1
ATOM 2731 C CA . ARG A 1 335 ? -7.695 3.740 -10.655 1.00 94.94 335 ARG A CA 1
ATOM 2732 C C . ARG A 1 335 ? -7.249 4.570 -9.456 1.00 94.94 335 ARG A C 1
ATOM 2734 O O . ARG A 1 335 ? -6.287 4.187 -8.809 1.00 94.94 335 ARG A O 1
ATOM 2741 N N . ALA A 1 336 ? -7.950 5.651 -9.120 1.00 93.25 336 ALA A N 1
ATOM 2742 C CA . ALA A 1 336 ? -7.583 6.529 -8.007 1.00 93.25 336 ALA A CA 1
ATOM 2743 C C . ALA A 1 336 ? -7.479 5.783 -6.666 1.00 93.25 336 ALA A C 1
ATOM 2745 O O . ALA A 1 336 ? -6.597 6.089 -5.871 1.00 93.25 336 ALA A O 1
ATOM 2746 N N . ALA A 1 337 ? -8.333 4.781 -6.439 1.00 95.50 337 ALA A N 1
ATOM 2747 C CA . ALA A 1 337 ? -8.287 3.946 -5.241 1.00 95.50 337 ALA A CA 1
ATOM 2748 C C . ALA A 1 337 ? -7.090 2.975 -5.196 1.00 95.50 337 ALA A C 1
ATOM 2750 O O . ALA A 1 337 ? -6.742 2.513 -4.118 1.00 95.50 337 ALA A O 1
ATOM 2751 N N . LEU A 1 338 ? -6.477 2.643 -6.340 1.00 97.31 338 LEU A N 1
ATOM 2752 C CA . LEU A 1 338 ? -5.453 1.594 -6.458 1.00 97.31 338 LEU A CA 1
ATOM 2753 C C . LEU A 1 338 ? -4.062 2.116 -6.851 1.00 97.31 338 LEU A C 1
ATOM 2755 O O . LEU A 1 338 ? -3.069 1.448 -6.575 1.00 97.31 338 LEU A O 1
ATOM 2759 N N . ASP A 1 339 ? -3.971 3.280 -7.501 1.00 94.00 339 ASP A N 1
ATOM 2760 C CA . ASP A 1 339 ? -2.716 3.850 -8.030 1.00 94.00 339 ASP A CA 1
ATOM 2761 C C . ASP A 1 339 ? -1.767 4.287 -6.899 1.00 94.00 339 ASP A C 1
ATOM 2763 O O . ASP A 1 339 ? -0.581 4.479 -7.128 1.00 94.00 339 ASP A O 1
ATOM 2767 N N . PHE A 1 340 ? -2.264 4.443 -5.671 1.00 94.62 340 PHE A N 1
ATOM 2768 C CA . PHE A 1 340 ? -1.426 4.742 -4.508 1.00 94.62 340 PHE A CA 1
ATOM 2769 C C . PHE A 1 340 ? -1.157 3.505 -3.636 1.00 94.62 340 PHE A C 1
ATOM 2771 O O . PHE A 1 340 ? -0.184 3.491 -2.895 1.00 94.62 340 PHE A O 1
ATOM 2778 N N . CYS A 1 341 ? -1.941 2.430 -3.762 1.00 96.81 341 CYS A N 1
ATOM 2779 C CA . CYS A 1 341 ? -1.709 1.205 -2.997 1.00 96.81 341 CYS A CA 1
ATOM 2780 C C . CYS A 1 341 ? -0.467 0.444 -3.481 1.00 96.81 341 CYS A C 1
ATOM 2782 O O . CYS A 1 341 ? -0.125 0.458 -4.669 1.00 96.81 341 CYS A O 1
ATOM 2784 N N . LEU A 1 342 ? 0.181 -0.270 -2.563 1.00 95.06 342 LEU A N 1
ATOM 2785 C CA . LEU A 1 342 ? 1.401 -1.036 -2.833 1.00 95.06 342 LEU A CA 1
ATOM 2786 C C . LEU A 1 342 ? 1.100 -2.381 -3.494 1.00 95.06 342 LEU A C 1
ATOM 2788 O O . LEU A 1 342 ? 0.054 -2.968 -3.243 1.00 95.06 342 LEU A O 1
ATOM 2792 N N . ALA A 1 343 ? 2.038 -2.894 -4.294 1.00 91.38 343 ALA A N 1
ATOM 2793 C CA . ALA A 1 343 ? 1.942 -4.219 -4.918 1.00 91.38 343 ALA A CA 1
ATOM 2794 C C . ALA A 1 343 ? 3.156 -5.138 -4.691 1.00 91.38 343 ALA A C 1
ATOM 2796 O O . ALA A 1 343 ? 3.137 -6.256 -5.202 1.00 91.38 343 ALA A O 1
ATOM 2797 N N . ASP A 1 344 ? 4.196 -4.666 -3.999 1.00 83.19 344 ASP A N 1
ATOM 2798 C CA . ASP A 1 344 ? 5.388 -5.415 -3.573 1.00 83.19 344 ASP A CA 1
ATOM 2799 C C . ASP A 1 344 ? 6.071 -4.682 -2.424 1.00 83.19 344 ASP A C 1
ATOM 2801 O O . ASP A 1 344 ? 5.934 -3.462 -2.347 1.00 83.19 344 ASP A O 1
ATOM 2805 N N . ALA A 1 345 ? 6.896 -5.361 -1.620 1.00 92.25 345 ALA A N 1
ATOM 2806 C CA . ALA A 1 345 ? 6.862 -6.816 -1.435 1.00 92.25 345 ALA A CA 1
ATOM 2807 C C . ALA A 1 345 ? 5.517 -7.235 -0.823 1.00 92.25 345 ALA A C 1
ATOM 2809 O O . ALA A 1 345 ? 4.952 -6.495 -0.020 1.00 92.25 345 ALA A O 1
ATOM 2810 N N . PHE A 1 346 ? 5.006 -8.417 -1.151 1.00 95.62 346 PHE A N 1
ATOM 2811 C CA . PHE A 1 346 ? 3.944 -9.030 -0.357 1.00 95.62 346 PHE A CA 1
ATOM 2812 C C . PHE A 1 346 ? 4.546 -9.817 0.804 1.00 95.62 346 PHE A C 1
ATOM 2814 O O . PHE A 1 346 ? 4.548 -11.044 0.795 1.00 95.62 346 PHE A O 1
ATOM 2821 N N . HIS A 1 347 ? 5.042 -9.078 1.801 1.00 93.88 347 HIS A N 1
ATOM 2822 C CA . HIS A 1 347 ? 5.638 -9.613 3.027 1.00 93.88 347 HIS A CA 1
ATOM 2823 C C . HIS A 1 347 ? 5.144 -8.901 4.314 1.00 93.88 347 HIS A C 1
ATOM 2825 O O . HIS A 1 347 ? 5.938 -8.283 5.010 1.00 93.88 347 HIS A O 1
ATOM 2831 N N . PRO A 1 348 ? 3.837 -8.931 4.643 1.00 93.94 348 PRO A N 1
ATOM 2832 C CA . PRO A 1 348 ? 2.704 -9.250 3.779 1.00 93.94 348 PRO A CA 1
ATOM 2833 C C . PRO A 1 348 ? 2.290 -8.084 2.860 1.00 93.94 348 PRO A C 1
ATOM 2835 O O . PRO A 1 348 ? 1.606 -8.333 1.873 1.00 93.94 348 PRO A O 1
ATOM 2838 N N . GLY A 1 349 ? 2.683 -6.837 3.121 1.00 92.38 349 GLY A N 1
ATOM 2839 C CA . GLY A 1 349 ? 2.190 -5.633 2.424 1.00 92.38 349 GLY A CA 1
ATOM 2840 C C . GLY A 1 349 ? 1.459 -4.684 3.382 1.00 92.38 349 GLY A C 1
ATOM 2841 O O . GLY A 1 349 ? 1.296 -5.011 4.552 1.00 92.38 349 GLY A O 1
ATOM 2842 N N . CYS A 1 350 ? 0.936 -3.550 2.893 1.00 93.62 350 CYS A N 1
ATOM 2843 C CA . CYS A 1 350 ? 0.150 -2.620 3.727 1.00 93.62 350 CYS A CA 1
ATOM 2844 C C . CYS A 1 350 ? -1.370 -2.795 3.586 1.00 93.62 350 CYS A C 1
ATOM 2846 O O . CYS A 1 350 ? -2.051 -3.124 4.557 1.00 93.62 350 CYS A O 1
ATOM 2848 N N . GLU A 1 351 ? -1.938 -2.546 2.401 1.00 96.00 351 GLU A N 1
ATOM 2849 C CA . GLU A 1 351 ? -3.398 -2.549 2.215 1.00 96.00 351 GLU A CA 1
ATOM 2850 C C . GLU A 1 351 ? -3.962 -3.932 1.873 1.00 96.00 351 GLU A C 1
ATOM 2852 O O . GLU A 1 351 ? -5.047 -4.309 2.318 1.00 96.00 351 GLU A O 1
ATOM 2857 N N . MET A 1 352 ? -3.225 -4.673 1.051 1.00 96.62 352 MET A N 1
ATOM 2858 C CA . MET A 1 352 ? -3.565 -5.989 0.519 1.00 96.62 352 MET A CA 1
ATOM 2859 C C . MET A 1 352 ? -2.283 -6.800 0.322 1.00 96.62 352 MET A C 1
ATOM 2861 O O . MET A 1 352 ? -1.186 -6.243 0.314 1.00 96.62 352 MET A O 1
ATOM 2865 N N . THR A 1 353 ? -2.428 -8.109 0.114 1.00 97.81 353 THR A N 1
ATOM 2866 C CA . THR A 1 353 ? -1.300 -9.024 -0.106 1.00 97.81 353 THR A CA 1
ATOM 2867 C C . THR A 1 353 ? -1.547 -9.986 -1.269 1.00 97.81 353 THR A C 1
ATOM 2869 O O . THR A 1 353 ? -2.553 -9.879 -1.971 1.00 97.81 353 THR A O 1
ATOM 2872 N N . TRP A 1 354 ? -0.636 -10.934 -1.468 1.00 97.75 354 TRP A N 1
ATOM 2873 C CA . TRP A 1 354 ? -0.499 -11.829 -2.615 1.00 97.75 354 TRP A CA 1
ATOM 2874 C C . TRP A 1 354 ? -1.770 -12.522 -3.141 1.00 97.75 354 TRP A C 1
ATOM 2876 O O . TRP A 1 354 ? -1.827 -12.726 -4.352 1.00 97.75 354 TRP A O 1
ATOM 2886 N N . PRO A 1 355 ? -2.839 -12.831 -2.374 1.00 97.81 355 PRO A N 1
ATOM 2887 C CA . PRO A 1 355 ? -4.035 -13.419 -2.972 1.00 97.81 355 PRO A CA 1
ATOM 2888 C C . PRO A 1 355 ? -4.664 -12.531 -4.049 1.00 97.81 355 PRO A C 1
ATOM 2890 O O . PRO A 1 355 ? -5.239 -13.042 -5.002 1.00 97.81 355 PRO A O 1
ATOM 2893 N N . VAL A 1 356 ? -4.484 -11.207 -3.989 1.00 97.50 356 VAL A N 1
ATOM 2894 C CA . VAL A 1 356 ? -5.005 -10.281 -5.013 1.00 97.50 356 VAL A CA 1
ATOM 2895 C C . VAL A 1 356 ? -4.434 -10.507 -6.417 1.00 97.50 356 VAL A C 1
ATOM 2897 O O . VAL A 1 356 ? -4.984 -9.994 -7.386 1.00 97.50 356 VAL A O 1
ATOM 2900 N N . ARG A 1 357 ? -3.357 -11.287 -6.580 1.00 96.69 357 ARG A N 1
ATOM 2901 C CA . ARG A 1 357 ? -2.882 -11.717 -7.909 1.00 96.69 357 ARG A CA 1
ATOM 2902 C C . ARG A 1 357 ? -3.425 -13.082 -8.357 1.00 96.69 357 ARG A C 1
ATOM 2904 O O . ARG A 1 357 ? -3.003 -13.585 -9.396 1.00 96.69 357 ARG A O 1
ATOM 2911 N N . ILE A 1 358 ? -4.402 -13.651 -7.647 1.00 97.38 358 ILE A N 1
ATOM 2912 C CA . ILE A 1 358 ? -5.097 -14.888 -8.025 1.00 97.38 358 ILE A CA 1
ATOM 2913 C C . ILE A 1 358 ? -6.373 -14.552 -8.803 1.00 97.38 358 ILE A C 1
ATOM 2915 O O . ILE A 1 358 ? -7.305 -13.935 -8.289 1.00 97.38 358 ILE A O 1
ATOM 2919 N N . SER A 1 359 ? -6.448 -15.001 -10.057 1.00 97.00 359 SER A N 1
ATOM 2920 C CA . SER A 1 359 ? -7.547 -14.657 -10.970 1.00 97.00 359 SER A CA 1
ATOM 2921 C C . SER A 1 359 ? -8.912 -15.198 -10.537 1.00 97.00 359 SER A C 1
ATOM 2923 O O . SER A 1 359 ? -9.926 -14.543 -10.776 1.00 97.00 359 SER A O 1
ATOM 2925 N N . SER A 1 360 ? -8.968 -16.348 -9.855 1.00 96.62 360 SER A N 1
ATOM 2926 C CA . SER A 1 360 ? -10.232 -16.954 -9.412 1.00 96.62 360 SER A CA 1
ATOM 2927 C C . SER A 1 360 ? -11.014 -16.081 -8.426 1.00 96.62 360 SER A C 1
ATOM 2929 O O . SER A 1 360 ? -12.234 -16.256 -8.334 1.00 96.62 360 SER A O 1
ATOM 2931 N N . MET A 1 361 ? -10.353 -15.115 -7.770 1.00 97.00 361 MET A N 1
ATOM 2932 C CA . MET A 1 361 ? -10.974 -14.162 -6.845 1.00 97.00 361 MET A CA 1
ATOM 2933 C C . MET A 1 361 ? -11.836 -13.117 -7.556 1.00 97.00 361 MET A C 1
ATOM 2935 O O . MET A 1 361 ? -12.542 -12.372 -6.883 1.00 97.00 361 MET A O 1
ATOM 2939 N N . TYR A 1 362 ? -11.794 -13.033 -8.890 1.00 97.81 362 TYR A N 1
ATOM 2940 C CA . TYR A 1 362 ? -12.408 -11.951 -9.658 1.00 97.81 362 TYR A CA 1
ATOM 2941 C C . TYR A 1 362 ? -13.574 -12.420 -10.538 1.00 97.81 362 TYR A C 1
ATOM 2943 O O . TYR A 1 362 ? -13.479 -13.426 -11.237 1.00 97.81 362 TYR A O 1
ATOM 2951 N N . ASP A 1 363 ? -14.683 -11.674 -10.517 1.00 95.56 363 ASP A N 1
ATOM 2952 C CA . ASP A 1 363 ? -15.816 -11.833 -11.452 1.00 95.56 363 ASP A CA 1
ATOM 2953 C C . ASP A 1 363 ? -15.499 -11.188 -12.810 1.00 95.56 363 ASP A C 1
ATOM 2955 O O . ASP A 1 363 ? -15.847 -11.692 -13.875 1.00 95.56 363 ASP A O 1
ATOM 2959 N N . SER A 1 364 ? -14.817 -10.045 -12.766 1.00 95.62 364 SER A N 1
ATOM 2960 C CA . SER A 1 364 ? -14.377 -9.273 -13.926 1.00 95.62 364 SER A CA 1
ATOM 2961 C C . SER A 1 364 ? -13.169 -8.411 -13.531 1.00 95.62 364 SER A C 1
ATOM 2963 O O . SER A 1 364 ? -12.882 -8.312 -12.332 1.00 95.62 364 SER A O 1
ATOM 2965 N N . PRO A 1 365 ? -12.480 -7.737 -14.476 1.00 96.69 365 PRO A N 1
ATOM 2966 C CA . PRO A 1 365 ? -11.391 -6.818 -14.145 1.00 96.69 365 PRO A CA 1
ATOM 2967 C C . PRO A 1 365 ? -11.755 -5.888 -12.982 1.00 96.69 365 PRO A C 1
ATOM 2969 O O . PRO A 1 365 ? -12.807 -5.243 -13.001 1.00 96.69 365 PRO A O 1
ATOM 2972 N N . PHE A 1 366 ? -10.902 -5.859 -11.956 1.00 96.44 366 PHE A N 1
ATOM 2973 C CA . PHE A 1 366 ? -11.067 -5.036 -10.750 1.00 96.44 366 PHE A CA 1
ATOM 2974 C C . PHE A 1 366 ? -12.370 -5.269 -9.952 1.00 96.44 366 PHE A C 1
ATOM 2976 O O . PHE A 1 366 ? -12.842 -4.362 -9.259 1.00 96.44 366 PHE A O 1
ATOM 2983 N N . ARG A 1 367 ? -12.995 -6.451 -10.044 1.00 96.38 367 ARG A N 1
ATOM 2984 C CA . ARG A 1 367 ? -14.197 -6.810 -9.268 1.00 96.38 367 ARG A CA 1
ATOM 2985 C C . ARG A 1 367 ? -14.025 -8.160 -8.586 1.00 96.38 367 ARG A C 1
ATOM 2987 O O . ARG A 1 367 ? -14.053 -9.185 -9.261 1.00 96.38 367 ARG A O 1
ATOM 2994 N N . PHE A 1 368 ? -13.878 -8.155 -7.263 1.00 97.50 368 PHE A N 1
ATOM 2995 C CA . PHE A 1 368 ? -13.862 -9.387 -6.476 1.00 97.50 368 PHE A CA 1
ATOM 2996 C C . PHE A 1 368 ? -15.196 -10.137 -6.601 1.00 97.50 368 PHE A C 1
ATOM 2998 O O . PHE A 1 368 ? -16.262 -9.516 -6.638 1.00 97.50 368 PHE A O 1
ATOM 3005 N N . LYS A 1 369 ? -15.140 -11.470 -6.655 1.00 96.50 369 LYS A N 1
ATOM 3006 C CA . LYS A 1 369 ? -16.320 -12.328 -6.558 1.00 96.50 369 LYS A CA 1
ATOM 3007 C C . LYS A 1 369 ? -16.915 -12.191 -5.171 1.00 96.50 369 LYS A C 1
ATOM 3009 O O . LYS A 1 369 ? -16.216 -12.308 -4.167 1.00 96.50 369 LYS A O 1
ATOM 3014 N N . PHE A 1 370 ? -18.221 -11.991 -5.131 1.00 95.69 370 PHE A N 1
ATOM 3015 C CA . PHE A 1 370 ? -18.969 -11.846 -3.899 1.00 95.69 370 PHE A CA 1
ATOM 3016 C C . PHE A 1 370 ? -20.317 -12.544 -4.032 1.00 95.69 370 PHE A C 1
ATOM 3018 O O . PHE A 1 370 ? -21.022 -12.339 -5.020 1.00 95.69 370 PHE A O 1
ATOM 3025 N N . ASP A 1 371 ? -20.665 -13.328 -3.017 1.00 92.06 371 ASP A N 1
ATOM 3026 C CA . ASP A 1 371 ? -21.984 -13.922 -2.840 1.00 92.06 371 ASP A CA 1
ATOM 3027 C C . ASP A 1 371 ? -22.422 -13.712 -1.386 1.00 92.06 371 ASP A C 1
ATOM 3029 O O . ASP 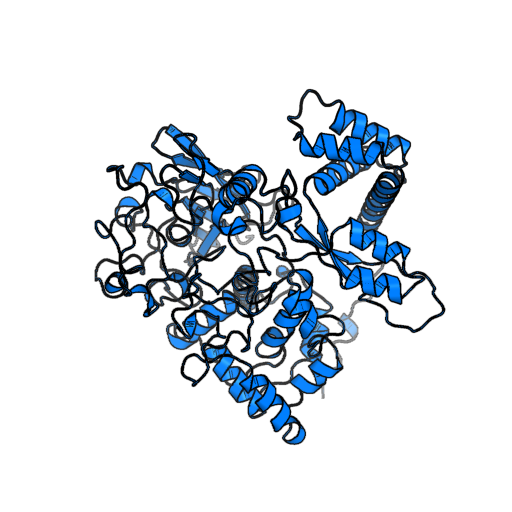A 1 371 ? -21.655 -13.951 -0.453 1.00 92.06 371 ASP A O 1
ATOM 3033 N N . ARG A 1 372 ? -23.655 -13.234 -1.194 1.00 88.31 372 ARG A N 1
ATOM 3034 C CA . ARG A 1 372 ? -24.228 -12.961 0.133 1.00 88.31 372 ARG A CA 1
ATOM 3035 C C . ARG A 1 372 ? -24.479 -14.240 0.929 1.00 88.31 372 ARG A C 1
ATOM 3037 O O . ARG A 1 372 ? -24.500 -14.172 2.156 1.00 88.31 372 ARG A O 1
ATOM 3044 N N . ASP A 1 373 ? -24.660 -15.367 0.246 1.00 89.12 373 ASP A N 1
ATOM 3045 C CA . ASP A 1 373 ? -24.888 -16.665 0.884 1.00 89.12 373 ASP A CA 1
ATOM 3046 C C . ASP A 1 373 ? -23.574 -17.339 1.316 1.00 89.12 373 ASP A C 1
ATOM 3048 O O . ASP A 1 373 ? -23.591 -18.320 2.062 1.00 89.12 373 ASP A O 1
ATOM 3052 N N . HIS A 1 374 ? -22.424 -16.786 0.914 1.00 88.19 374 HIS A N 1
ATOM 3053 C CA . HIS A 1 374 ? -21.108 -17.264 1.321 1.00 88.19 374 HIS A CA 1
ATOM 3054 C C . HIS A 1 374 ? -20.715 -16.642 2.665 1.00 88.19 374 HIS A C 1
ATOM 3056 O O . HIS A 1 374 ? -20.391 -15.457 2.766 1.00 88.19 374 HIS A O 1
ATOM 3062 N N . LEU A 1 375 ? -20.794 -17.432 3.737 1.00 93.25 375 LEU A N 1
ATOM 3063 C CA . LEU A 1 375 ? -20.673 -16.933 5.108 1.00 93.25 375 LEU A CA 1
ATOM 3064 C C . LEU A 1 375 ? -19.232 -16.997 5.622 1.00 93.25 375 LEU A C 1
ATOM 3066 O O . LEU A 1 375 ? -18.482 -17.923 5.312 1.00 93.25 375 LEU A O 1
ATOM 3070 N N . ILE A 1 376 ? -18.873 -16.057 6.507 1.00 96.31 376 ILE A N 1
ATOM 3071 C CA . ILE A 1 376 ? -17.551 -16.012 7.157 1.00 96.31 376 ILE A CA 1
ATOM 3072 C C . ILE A 1 376 ? -17.201 -17.364 7.788 1.00 96.31 376 ILE A C 1
ATOM 3074 O O . ILE A 1 376 ? -16.141 -17.910 7.509 1.00 96.31 376 ILE A O 1
ATOM 3078 N N . LYS A 1 377 ? -18.112 -17.936 8.585 1.00 94.25 377 LYS A N 1
ATOM 3079 C CA . LYS A 1 377 ? -17.893 -19.184 9.338 1.00 94.25 377 LYS A CA 1
ATOM 3080 C C . LYS A 1 377 ? -17.449 -20.371 8.471 1.00 94.25 377 LYS A C 1
ATOM 3082 O O . LYS A 1 377 ? -16.703 -21.217 8.950 1.00 94.25 377 LYS A O 1
ATOM 3087 N N . ASP A 1 378 ? -17.890 -20.412 7.215 1.00 92.31 378 ASP A N 1
ATOM 3088 C CA . ASP A 1 378 ? -17.619 -21.508 6.282 1.00 92.31 378 ASP A CA 1
ATOM 3089 C C . ASP A 1 378 ? -16.275 -21.304 5.549 1.00 92.31 378 ASP A C 1
ATOM 3091 O O . ASP A 1 378 ? -15.849 -22.146 4.765 1.00 92.31 378 ASP A O 1
ATOM 3095 N N . ASN A 1 379 ? -15.584 -20.191 5.829 1.00 93.62 379 ASN A N 1
ATOM 3096 C CA . ASN A 1 379 ? -14.387 -19.720 5.137 1.00 93.62 379 ASN A CA 1
ATOM 3097 C C . ASN A 1 379 ? -13.211 -19.409 6.078 1.00 93.62 379 ASN A C 1
ATOM 3099 O O . ASN A 1 379 ? -12.292 -18.697 5.668 1.00 93.62 379 ASN A O 1
ATOM 3103 N N . LEU A 1 380 ? -13.228 -19.921 7.316 1.00 93.00 380 LEU A N 1
ATOM 3104 C CA . LEU A 1 380 ? -12.198 -19.671 8.341 1.00 93.00 380 LEU A CA 1
ATOM 3105 C C . LEU A 1 380 ? -11.212 -20.825 8.566 1.00 93.00 380 LEU A C 1
ATOM 3107 O O . LEU A 1 380 ? -10.198 -20.618 9.228 1.00 93.00 380 LEU A O 1
ATOM 3111 N N . ASP A 1 381 ? -11.501 -22.034 8.080 1.00 92.69 381 ASP A N 1
ATOM 3112 C CA . ASP A 1 381 ? -10.727 -23.230 8.429 1.00 92.69 381 ASP A CA 1
ATOM 3113 C C . ASP A 1 381 ? -10.433 -24.108 7.209 1.00 92.69 381 ASP A C 1
ATOM 3115 O O . ASP A 1 381 ? -11.336 -24.625 6.557 1.00 92.69 381 ASP A O 1
ATOM 3119 N N . TYR A 1 382 ? -9.145 -24.295 6.937 1.00 95.94 382 TYR A N 1
ATOM 3120 C CA . TYR A 1 382 ? -8.576 -25.087 5.846 1.00 95.94 382 TYR A CA 1
ATOM 3121 C C . TYR A 1 382 ? -7.633 -26.192 6.363 1.00 95.94 382 TYR A C 1
ATOM 3123 O O . TYR A 1 382 ? -6.843 -26.751 5.596 1.00 95.94 382 TYR A O 1
ATOM 3131 N N . GLY A 1 383 ? -7.731 -26.531 7.656 1.00 94.88 383 GLY A N 1
ATOM 3132 C CA . GLY A 1 383 ? -6.886 -27.515 8.337 1.00 94.88 383 GLY A CA 1
ATOM 3133 C C . GLY A 1 383 ? -5.965 -26.892 9.394 1.00 94.88 383 GLY A C 1
ATOM 3134 O O . GLY A 1 383 ? -6.003 -25.685 9.614 1.00 94.88 383 GLY A O 1
ATOM 3135 N N . PRO A 1 384 ? -5.130 -27.686 10.087 1.00 94.94 384 PRO A N 1
ATOM 3136 C CA . PRO A 1 384 ? -4.248 -27.191 11.156 1.00 94.94 384 PRO A CA 1
ATOM 3137 C C . PRO A 1 384 ? -3.200 -26.174 10.673 1.00 94.94 384 PRO A C 1
ATOM 3139 O O . PRO A 1 384 ? -2.744 -25.341 11.454 1.00 94.94 384 PRO A O 1
ATOM 3142 N N . PHE A 1 385 ? -2.860 -26.223 9.387 1.00 97.00 385 PHE A N 1
ATOM 3143 C CA . PHE A 1 385 ? -1.981 -25.292 8.694 1.00 97.00 385 PHE A CA 1
ATOM 3144 C C . PHE A 1 385 ? -2.431 -25.151 7.236 1.00 97.00 385 PHE A C 1
ATOM 3146 O O . PHE A 1 385 ? -3.192 -25.985 6.727 1.00 97.00 385 PHE A O 1
ATOM 3153 N N . ILE A 1 386 ? -1.922 -24.122 6.570 1.00 97.88 386 ILE A N 1
ATOM 3154 C CA . ILE A 1 386 ? -1.961 -23.969 5.116 1.00 97.88 386 ILE A CA 1
ATOM 3155 C C . ILE A 1 386 ? -0.540 -23.961 4.554 1.00 97.88 386 ILE A C 1
ATOM 3157 O O . ILE A 1 386 ? 0.417 -23.647 5.255 1.00 97.88 386 ILE A O 1
ATOM 3161 N N . ASP A 1 387 ? -0.434 -24.339 3.289 1.00 96.69 387 ASP A N 1
ATOM 3162 C CA . ASP A 1 387 ? 0.791 -24.379 2.499 1.00 96.69 387 ASP A CA 1
ATOM 3163 C C . ASP A 1 387 ? 0.436 -24.078 1.031 1.00 96.69 387 ASP A C 1
ATOM 3165 O O . ASP A 1 387 ? -0.733 -23.842 0.693 1.00 96.69 387 ASP A O 1
ATOM 3169 N N . GLN A 1 388 ? 1.417 -24.130 0.131 1.00 95.81 388 GLN A N 1
ATOM 3170 C CA . GLN A 1 388 ? 1.193 -23.883 -1.295 1.00 95.81 388 GLN A CA 1
ATOM 3171 C C . GLN A 1 388 ? 0.160 -24.833 -1.937 1.00 95.81 388 GLN A C 1
ATOM 3173 O O . GLN A 1 388 ? -0.465 -24.480 -2.941 1.00 95.81 388 GLN A O 1
ATOM 3178 N N . THR A 1 389 ? -0.103 -26.017 -1.362 1.00 95.50 389 THR A N 1
ATOM 3179 C CA . THR A 1 389 ? -1.122 -26.932 -1.911 1.00 95.50 389 THR A CA 1
ATOM 3180 C C . THR A 1 389 ? -2.523 -26.323 -1.877 1.00 95.50 389 THR A C 1
ATOM 3182 O O . THR A 1 389 ? -3.375 -26.724 -2.674 1.00 95.50 389 THR A O 1
ATOM 3185 N N . LEU A 1 390 ? -2.758 -25.322 -1.014 1.00 96.25 390 LEU A N 1
ATOM 3186 C CA . LEU A 1 390 ? -4.018 -24.584 -0.913 1.00 96.25 390 LEU A CA 1
ATOM 3187 C C . LEU A 1 390 ? -4.467 -23.985 -2.253 1.00 96.25 390 LEU A C 1
ATOM 3189 O O . LEU A 1 390 ? -5.665 -23.970 -2.522 1.00 96.25 390 LEU A O 1
ATOM 3193 N N .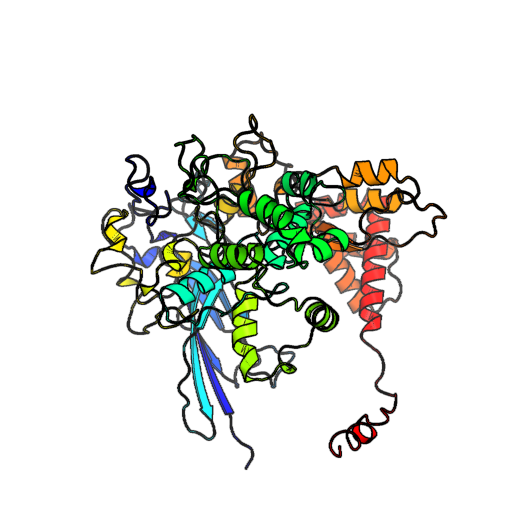 LEU A 1 391 ? -3.526 -23.564 -3.106 1.00 94.88 391 LEU A N 1
ATOM 3194 C CA . LEU A 1 391 ? -3.804 -22.990 -4.432 1.00 94.88 391 LEU A CA 1
ATOM 3195 C C . LEU A 1 391 ? -4.569 -23.949 -5.353 1.00 94.88 391 LEU A C 1
ATOM 3197 O O . LEU A 1 391 ? -5.302 -23.508 -6.230 1.00 94.88 391 LEU A O 1
ATOM 3201 N N . ASN A 1 392 ? -4.402 -25.258 -5.148 1.00 93.25 392 ASN A N 1
ATOM 3202 C CA . ASN A 1 392 ? -4.970 -26.302 -6.000 1.00 93.25 392 ASN A CA 1
ATOM 3203 C C . ASN A 1 392 ? -6.099 -27.092 -5.312 1.00 93.25 392 ASN A C 1
ATOM 3205 O O . ASN A 1 392 ? -6.614 -28.057 -5.881 1.00 93.25 392 ASN A O 1
ATOM 3209 N N . LYS A 1 393 ? -6.483 -26.732 -4.078 1.00 93.75 393 LYS A N 1
ATOM 3210 C CA . LYS A 1 393 ? -7.573 -27.410 -3.362 1.00 93.75 393 LYS A CA 1
ATOM 3211 C C . LYS A 1 393 ? -8.931 -26.991 -3.923 1.00 93.75 393 LYS A C 1
ATOM 3213 O O . LYS A 1 393 ? -9.167 -25.823 -4.209 1.00 93.75 393 LYS A O 1
ATOM 3218 N N . ILE A 1 394 ? -9.861 -27.950 -3.988 1.00 90.25 394 ILE A N 1
ATOM 3219 C CA . ILE A 1 394 ? -11.267 -27.693 -4.355 1.00 90.25 394 ILE A CA 1
ATOM 3220 C C . ILE A 1 394 ? -11.899 -26.698 -3.375 1.00 90.25 394 ILE A C 1
ATOM 3222 O O . ILE A 1 394 ? -12.591 -25.777 -3.786 1.00 90.25 394 ILE A O 1
ATOM 3226 N N . VAL A 1 395 ? -11.642 -26.879 -2.077 1.00 91.19 395 VAL A N 1
ATOM 3227 C CA . VAL A 1 395 ? -12.048 -25.937 -1.030 1.00 91.19 395 VAL A CA 1
ATOM 3228 C C . VAL A 1 395 ? -10.868 -25.015 -0.754 1.00 91.19 395 VAL A C 1
ATOM 3230 O O . VAL A 1 395 ? -9.875 -25.442 -0.160 1.00 91.19 395 VAL A O 1
ATOM 3233 N N . ASN A 1 396 ? -10.966 -23.772 -1.219 1.00 94.25 396 ASN A N 1
ATOM 3234 C CA . ASN A 1 396 ? -9.919 -22.763 -1.096 1.00 94.25 396 ASN A CA 1
ATOM 3235 C C . ASN A 1 396 ? -10.518 -21.360 -0.838 1.00 94.25 396 ASN A C 1
ATOM 3237 O O . ASN A 1 396 ? -11.689 -21.124 -1.137 1.00 94.25 396 ASN A O 1
ATOM 3241 N N . PRO A 1 397 ? -9.721 -20.422 -0.296 1.00 95.31 397 PRO A N 1
ATOM 3242 C CA . PRO A 1 397 ? -10.172 -19.065 0.011 1.00 95.31 397 PRO A CA 1
ATOM 3243 C C . PRO A 1 397 ? -10.185 -18.086 -1.176 1.00 95.31 397 PRO A C 1
ATOM 3245 O O . PRO A 1 397 ? -10.438 -16.896 -0.971 1.00 95.31 397 PRO A O 1
ATOM 3248 N N . PHE A 1 398 ? -9.871 -18.537 -2.391 1.00 95.62 398 PHE A N 1
ATOM 3249 C CA . PHE A 1 398 ? -9.555 -17.681 -3.537 1.00 95.62 398 PHE A CA 1
ATOM 3250 C C . PHE A 1 398 ? -10.704 -17.554 -4.542 1.00 95.62 398 PHE A C 1
ATOM 3252 O O . PHE A 1 398 ? -10.478 -17.158 -5.681 1.00 95.62 398 PHE A O 1
ATOM 3259 N N . GLU A 1 399 ? -11.933 -17.885 -4.150 1.00 93.12 399 GLU A N 1
ATOM 3260 C CA . GLU A 1 399 ? -13.131 -17.664 -4.967 1.00 93.12 399 GLU A CA 1
ATOM 3261 C C . GLU A 1 399 ? -13.988 -16.532 -4.387 1.00 93.12 399 GLU A C 1
ATOM 3263 O O . GLU A 1 399 ? -13.550 -15.379 -4.360 1.00 93.12 399 GLU A O 1
ATOM 3268 N N . PHE A 1 400 ? -15.206 -16.840 -3.934 1.00 95.56 400 PHE A N 1
ATOM 3269 C CA . PHE A 1 400 ? -16.112 -15.878 -3.321 1.00 95.56 400 PHE A CA 1
ATOM 3270 C C . PHE A 1 400 ? -15.499 -15.313 -2.042 1.00 95.56 400 PHE A C 1
ATOM 3272 O O . PHE A 1 400 ? -15.220 -16.036 -1.085 1.00 95.56 400 PHE A O 1
ATOM 3279 N N . GLN A 1 401 ? -15.288 -14.001 -2.036 1.00 97.25 401 GLN A N 1
ATOM 3280 C CA . GLN A 1 401 ? -14.769 -13.298 -0.878 1.00 97.25 401 GLN A CA 1
ATOM 3281 C C . GLN A 1 401 ? -15.890 -13.033 0.121 1.00 97.25 401 GLN A C 1
ATOM 3283 O O . GLN A 1 401 ? -17.038 -12.771 -0.241 1.00 97.25 401 GLN A O 1
ATOM 3288 N N . VAL A 1 402 ? -15.529 -13.088 1.397 1.00 97.62 402 VAL A N 1
ATOM 3289 C CA . VAL A 1 402 ? -16.398 -12.795 2.543 1.00 97.62 402 VAL A CA 1
ATOM 3290 C C . VAL A 1 402 ? -15.894 -11.531 3.247 1.00 97.62 402 VAL A C 1
ATOM 3292 O O . VAL A 1 402 ? -14.715 -11.213 3.097 1.00 97.62 402 VAL A O 1
ATOM 3295 N N . PRO A 1 403 ? -16.721 -10.806 4.023 1.00 98.62 403 PRO A N 1
ATOM 3296 C CA . PRO A 1 403 ? -16.260 -9.651 4.800 1.00 98.62 403 PRO A CA 1
ATOM 3297 C C . PRO A 1 403 ? -15.034 -9.998 5.654 1.00 98.62 403 PRO A C 1
ATOM 3299 O O . PRO A 1 403 ? -15.054 -11.001 6.367 1.00 98.62 403 PRO A O 1
ATOM 3302 N N . GLY A 1 404 ? -13.971 -9.196 5.590 1.00 98.38 404 GLY A N 1
ATOM 3303 C CA . GLY A 1 404 ? -12.682 -9.466 6.237 1.00 98.38 404 GLY A CA 1
ATOM 3304 C C . GLY A 1 404 ? -11.775 -10.448 5.483 1.00 98.38 404 GLY A C 1
ATOM 3305 O O . GLY A 1 404 ? -10.704 -10.796 5.976 1.00 98.38 404 GLY A O 1
ATOM 3306 N N . GLY A 1 405 ? -12.205 -10.949 4.322 1.00 97.75 405 GLY A N 1
ATOM 3307 C CA . GLY A 1 405 ? -11.509 -11.971 3.539 1.00 97.75 405 GLY A CA 1
ATOM 3308 C C . GLY A 1 405 ? -10.252 -11.468 2.827 1.00 97.75 405 GLY A C 1
ATOM 3309 O O . GLY A 1 405 ? -9.353 -12.272 2.558 1.00 97.75 405 GLY A O 1
ATOM 3310 N N . ILE A 1 406 ? -10.167 -10.159 2.565 1.00 98.25 406 ILE A N 1
ATOM 3311 C CA . ILE A 1 406 ? -9.018 -9.542 1.894 1.00 98.25 406 ILE A CA 1
ATOM 3312 C C . ILE A 1 406 ? -7.898 -9.222 2.894 1.00 98.25 406 ILE A C 1
ATOM 3314 O O . ILE A 1 406 ? -6.737 -9.519 2.626 1.00 98.25 406 ILE A O 1
ATOM 3318 N N . THR A 1 407 ? -8.224 -8.678 4.069 1.00 98.25 407 THR A N 1
ATOM 3319 C CA . THR A 1 407 ? -7.236 -8.222 5.069 1.00 98.25 407 THR A CA 1
ATOM 3320 C C . THR A 1 407 ? -6.808 -9.300 6.065 1.00 98.25 407 THR A C 1
ATOM 3322 O O . THR A 1 407 ? -5.832 -9.106 6.790 1.00 98.25 407 THR A O 1
ATOM 3325 N N . ARG A 1 408 ? -7.471 -10.465 6.104 1.00 98.31 408 ARG A N 1
ATOM 3326 C CA . ARG A 1 408 ? -7.139 -11.569 7.034 1.00 98.31 408 ARG A CA 1
ATOM 3327 C C . ARG A 1 408 ? -5.702 -12.082 6.949 1.00 98.31 408 ARG A C 1
ATOM 3329 O O . ARG A 1 408 ? -5.203 -12.657 7.908 1.00 98.31 408 ARG A O 1
ATOM 3336 N N . TRP A 1 409 ? -5.064 -11.880 5.803 1.00 98.19 409 TRP A N 1
ATOM 3337 C CA . TRP A 1 409 ? -3.705 -12.321 5.506 1.00 98.19 409 TRP A CA 1
ATOM 3338 C C . TRP A 1 409 ? -2.625 -11.390 6.065 1.00 98.19 409 TRP A C 1
ATOM 3340 O O . TRP A 1 409 ? -1.466 -11.784 6.141 1.00 98.19 409 TRP A O 1
ATOM 3350 N N . MET A 1 410 ? -2.992 -10.161 6.431 1.00 98.25 410 MET A N 1
ATOM 3351 C CA . MET A 1 410 ? -2.034 -9.147 6.863 1.00 98.25 410 MET A CA 1
ATOM 3352 C C . MET A 1 410 ? -1.541 -9.410 8.293 1.00 98.25 410 MET A C 1
ATOM 3354 O O . MET A 1 410 ? -2.068 -10.263 9.023 1.00 98.25 410 MET A O 1
ATOM 3358 N N . ALA A 1 411 ? -0.541 -8.636 8.703 1.00 98.12 411 ALA A N 1
ATOM 3359 C CA . ALA A 1 411 ? -0.021 -8.616 10.060 1.00 98.12 411 ALA A CA 1
ATOM 3360 C C . ALA A 1 411 ? -1.092 -8.271 11.100 1.00 98.12 411 ALA A C 1
ATOM 3362 O O . ALA A 1 411 ? -2.001 -7.467 10.839 1.00 98.12 411 ALA A O 1
ATOM 3363 N N . ILE A 1 412 ? -0.961 -8.876 12.282 1.00 98.12 412 ILE A N 1
ATOM 3364 C CA . ILE A 1 412 ? -1.776 -8.580 13.452 1.00 98.12 412 ILE A CA 1
ATOM 3365 C C . ILE A 1 412 ? -0.893 -8.316 14.685 1.00 98.12 412 ILE A C 1
ATOM 3367 O O . ILE A 1 412 ? -0.163 -9.212 15.116 1.00 98.12 412 ILE A O 1
ATOM 3371 N N . PRO A 1 413 ? -0.977 -7.114 15.278 1.00 98.38 413 PRO A N 1
ATOM 3372 C CA . PRO A 1 413 ? -1.664 -5.934 14.742 1.00 98.38 413 PRO A CA 1
ATOM 3373 C C . PRO A 1 413 ? -0.883 -5.289 13.575 1.00 98.38 413 PRO A C 1
ATOM 3375 O O . PRO A 1 413 ? 0.312 -5.498 13.438 1.00 98.38 413 PRO A O 1
ATOM 3378 N N . TRP A 1 414 ? -1.523 -4.485 12.723 1.00 98.19 414 TRP A N 1
ATOM 3379 C CA . TRP A 1 414 ? -0.843 -3.885 11.555 1.00 98.19 414 TRP A CA 1
ATOM 3380 C C . TRP A 1 414 ? 0.362 -2.979 11.895 1.00 98.19 414 TRP A C 1
ATOM 3382 O O . TRP A 1 414 ? 1.268 -2.819 11.080 1.00 98.19 414 TRP A O 1
ATOM 3392 N N . GLN A 1 415 ? 0.396 -2.384 13.092 1.00 98.19 415 GLN A N 1
ATOM 3393 C CA . GLN A 1 415 ? 1.463 -1.468 13.506 1.00 98.19 415 GLN A CA 1
ATOM 3394 C C . GLN A 1 415 ? 2.827 -2.152 13.635 1.00 98.19 415 GLN A C 1
ATOM 3396 O O . GLN A 1 415 ? 3.848 -1.501 13.412 1.00 98.19 415 GLN A O 1
ATOM 3401 N N . THR A 1 416 ? 2.861 -3.439 14.002 1.00 97.56 416 THR A N 1
ATOM 3402 C CA . THR A 1 416 ? 4.124 -4.179 14.148 1.00 97.56 416 THR A CA 1
ATOM 3403 C C . THR A 1 416 ? 4.815 -4.322 12.803 1.00 97.56 416 THR A C 1
ATOM 3405 O O . THR A 1 416 ? 6.016 -4.094 12.709 1.00 97.56 416 THR A O 1
ATOM 3408 N N . ASP A 1 417 ? 4.043 -4.585 11.753 1.00 96.00 417 ASP A N 1
ATOM 3409 C CA . ASP A 1 417 ? 4.515 -4.629 10.373 1.00 96.00 417 ASP A CA 1
ATOM 3410 C C . ASP A 1 417 ? 4.990 -3.256 9.895 1.00 96.00 417 ASP A C 1
ATOM 3412 O O . ASP A 1 417 ? 6.121 -3.123 9.436 1.00 96.00 417 ASP A O 1
ATOM 3416 N N . THR A 1 418 ? 4.207 -2.199 10.129 1.00 95.50 418 THR A N 1
ATOM 3417 C CA . THR A 1 418 ? 4.611 -0.831 9.751 1.00 95.50 418 THR A CA 1
ATOM 3418 C C . THR A 1 418 ? 5.945 -0.421 10.383 1.00 95.50 418 THR A C 1
ATOM 3420 O O . THR A 1 418 ? 6.798 0.139 9.707 1.00 95.50 418 THR A O 1
ATOM 3423 N N . ALA A 1 419 ? 6.170 -0.734 11.661 1.00 94.25 419 ALA A N 1
ATOM 3424 C CA . ALA A 1 419 ? 7.449 -0.465 12.328 1.00 94.25 419 ALA A CA 1
ATOM 3425 C C . ALA A 1 419 ? 8.599 -1.373 11.865 1.00 94.25 419 ALA A C 1
ATOM 3427 O O . ALA A 1 419 ? 9.775 -1.042 12.057 1.00 94.25 419 ALA A O 1
ATOM 3428 N N . SER A 1 420 ? 8.264 -2.528 11.295 1.00 92.81 420 SER A N 1
ATOM 3429 C CA . SER A 1 420 ? 9.236 -3.506 10.827 1.00 92.81 420 SER A CA 1
ATOM 3430 C C . SER A 1 420 ? 9.702 -3.230 9.414 1.00 92.81 420 SER A C 1
ATOM 3432 O O . SER A 1 420 ? 10.834 -3.584 9.136 1.00 92.81 420 SER A O 1
ATOM 3434 N N . CYS A 1 421 ? 8.908 -2.576 8.566 1.00 87.44 421 CYS A N 1
ATOM 3435 C CA . CYS A 1 421 ? 9.179 -2.392 7.138 1.00 87.44 421 CYS A CA 1
ATOM 3436 C C . CYS A 1 421 ? 10.203 -1.292 6.845 1.00 87.44 421 CYS A C 1
ATOM 3438 O O . CYS A 1 421 ? 9.859 -0.154 6.527 1.00 87.44 421 CYS A O 1
ATOM 3440 N N . LYS A 1 422 ? 11.482 -1.657 6.952 1.00 88.12 422 LYS A N 1
ATOM 3441 C CA . LYS A 1 422 ? 12.629 -0.752 6.834 1.00 88.12 422 LYS A CA 1
ATOM 3442 C C . LYS A 1 422 ? 13.376 -0.945 5.512 1.00 88.12 422 LYS A C 1
ATOM 3444 O O . LYS A 1 422 ? 12.935 -1.646 4.598 1.00 88.12 422 LYS A O 1
ATOM 3449 N N . ASP A 1 423 ? 14.519 -0.297 5.418 1.00 91.00 423 ASP A N 1
ATOM 3450 C CA . ASP A 1 423 ? 15.476 -0.365 4.336 1.00 91.00 423 ASP A CA 1
ATOM 3451 C C . ASP A 1 423 ? 16.847 -0.863 4.807 1.00 91.00 423 ASP A C 1
ATOM 3453 O O . ASP A 1 423 ? 17.102 -1.010 6.001 1.00 91.00 423 ASP A O 1
ATOM 3457 N N . GLY A 1 424 ? 17.701 -1.222 3.845 1.00 88.44 424 GLY A N 1
ATOM 3458 C CA . GLY A 1 424 ? 19.120 -1.487 4.088 1.00 88.44 424 GLY A CA 1
ATOM 3459 C C . GLY A 1 424 ? 19.436 -2.558 5.141 1.00 88.44 424 GLY A C 1
ATOM 3460 O O . GLY A 1 424 ? 20.430 -2.420 5.855 1.00 88.44 424 GLY A O 1
ATOM 3461 N N . TYR A 1 425 ? 18.632 -3.629 5.264 1.00 85.62 425 TYR A N 1
ATOM 3462 C CA . TYR A 1 425 ? 18.898 -4.702 6.240 1.00 85.62 425 TYR A CA 1
ATOM 3463 C C . TYR A 1 425 ? 20.296 -5.305 6.089 1.00 85.62 425 TYR A C 1
ATOM 3465 O O . TYR A 1 425 ? 20.914 -5.677 7.087 1.00 85.62 425 TYR A O 1
ATOM 3473 N N . ASP A 1 426 ? 20.819 -5.362 4.861 1.00 85.62 426 ASP A N 1
ATOM 3474 C CA . ASP A 1 426 ? 22.230 -5.634 4.609 1.00 85.62 426 ASP A CA 1
ATOM 3475 C C . ASP A 1 426 ? 23.026 -4.327 4.495 1.00 85.62 426 ASP A C 1
ATOM 3477 O O . ASP A 1 426 ? 23.384 -3.869 3.409 1.00 85.62 426 ASP A O 1
ATOM 3481 N N . SER A 1 427 ? 23.358 -3.752 5.652 1.00 85.06 427 SER A N 1
ATOM 3482 C CA . SER A 1 427 ? 24.186 -2.541 5.733 1.00 85.06 427 SER A CA 1
ATOM 3483 C C . SER A 1 427 ? 25.596 -2.699 5.141 1.00 85.06 427 SER A C 1
ATOM 3485 O O . SER A 1 427 ? 26.274 -1.693 4.925 1.00 85.06 427 SER A O 1
ATOM 3487 N N . SER A 1 428 ? 26.055 -3.931 4.870 1.00 88.06 428 SER A N 1
ATOM 3488 C CA . SER A 1 428 ? 27.328 -4.171 4.179 1.00 88.06 428 SER A CA 1
ATOM 3489 C C . SER A 1 428 ? 27.238 -3.902 2.674 1.00 88.06 428 SER A C 1
ATOM 3491 O O . SER A 1 428 ? 28.255 -3.589 2.050 1.00 88.06 428 SER A O 1
ATOM 3493 N N . TYR A 1 429 ? 26.029 -3.988 2.108 1.00 89.94 429 TYR A N 1
ATOM 3494 C CA . TYR A 1 429 ? 25.728 -3.581 0.743 1.00 89.94 429 TYR A CA 1
ATOM 3495 C C . TYR A 1 429 ? 25.449 -2.075 0.666 1.00 89.94 429 TYR A C 1
ATOM 3497 O O . TYR A 1 429 ? 26.210 -1.349 0.026 1.00 89.94 429 TYR A O 1
ATOM 3505 N N . ASP A 1 430 ? 24.382 -1.610 1.322 1.00 92.62 430 ASP A N 1
ATOM 3506 C CA . ASP A 1 430 ? 23.985 -0.200 1.400 1.00 92.62 430 ASP A CA 1
ATOM 3507 C C . ASP A 1 430 ? 23.024 -0.000 2.588 1.00 92.62 430 ASP A C 1
ATOM 3509 O O . ASP A 1 430 ? 22.237 -0.882 2.922 1.00 92.62 430 ASP A O 1
ATOM 3513 N N . SER A 1 431 ? 23.097 1.150 3.262 1.00 92.44 431 SER A N 1
ATOM 3514 C CA . SER A 1 431 ? 22.271 1.430 4.448 1.00 92.44 431 SER A CA 1
ATOM 3515 C C . SER A 1 431 ? 20.836 1.857 4.135 1.00 92.44 431 SER A C 1
ATOM 3517 O O . SER A 1 431 ? 20.034 1.895 5.057 1.00 92.44 431 SER A O 1
ATOM 3519 N N . TYR A 1 432 ? 20.520 2.198 2.884 1.00 94.75 432 TYR A N 1
ATOM 3520 C CA . TYR A 1 432 ? 19.230 2.776 2.488 1.00 94.75 432 TYR A CA 1
ATOM 3521 C C . TYR A 1 432 ? 18.499 1.975 1.409 1.00 94.75 432 TYR A C 1
ATOM 3523 O O . TYR A 1 432 ? 17.343 2.257 1.089 1.00 94.75 432 TYR A O 1
ATOM 3531 N N . ILE A 1 433 ? 19.174 1.009 0.783 1.00 94.62 433 ILE A N 1
ATOM 3532 C CA . ILE A 1 433 ? 18.591 0.134 -0.236 1.00 94.62 433 ILE A CA 1
ATOM 3533 C C . ILE A 1 433 ? 19.115 -1.303 -0.111 1.00 94.62 433 ILE A C 1
ATOM 3535 O O . ILE A 1 433 ? 20.259 -1.508 0.282 1.00 94.62 433 ILE A O 1
ATOM 3539 N N . PRO A 1 434 ? 18.320 -2.311 -0.505 1.00 94.44 434 PRO A N 1
ATOM 3540 C CA . PRO A 1 434 ? 16.921 -2.210 -0.927 1.00 94.44 434 PRO A CA 1
ATOM 3541 C C . PRO A 1 434 ? 15.987 -1.770 0.215 1.00 94.44 434 PRO A C 1
ATOM 3543 O O . PRO A 1 434 ? 16.376 -1.767 1.382 1.00 94.44 434 PRO A O 1
ATOM 3546 N N . THR A 1 435 ? 14.763 -1.371 -0.125 1.00 94.94 435 THR A N 1
ATOM 3547 C CA . THR A 1 435 ? 13.737 -0.916 0.834 1.00 94.94 435 THR A CA 1
ATOM 3548 C C . THR A 1 435 ? 12.398 -1.619 0.609 1.00 94.94 435 THR A C 1
ATOM 3550 O O . THR A 1 435 ? 12.130 -2.096 -0.491 1.00 94.94 435 THR A O 1
ATOM 3553 N N . PHE A 1 436 ? 11.550 -1.725 1.635 1.00 94.50 436 PHE A N 1
ATOM 3554 C CA . PHE A 1 436 ? 10.191 -2.253 1.491 1.00 94.50 436 PHE A CA 1
ATOM 3555 C C . PHE A 1 436 ? 9.266 -1.257 0.774 1.00 94.50 436 PHE A C 1
ATOM 3557 O O . PHE A 1 436 ? 9.124 -1.296 -0.450 1.00 94.50 436 PHE A O 1
ATOM 3564 N N . TRP A 1 437 ? 8.611 -0.368 1.528 1.00 93.56 437 TRP A N 1
ATOM 3565 C CA . TRP A 1 437 ? 7.482 0.427 1.037 1.00 93.56 437 TRP A CA 1
ATOM 3566 C C . TRP A 1 437 ? 7.588 1.916 1.387 1.00 93.56 437 TRP A C 1
ATOM 3568 O O . TRP A 1 437 ? 6.663 2.469 1.989 1.00 93.56 437 TRP A O 1
ATOM 3578 N N . PRO A 1 438 ? 8.654 2.618 0.962 1.00 95.75 438 PRO A N 1
ATOM 3579 C CA . PRO A 1 438 ? 8.874 4.016 1.340 1.00 95.75 438 PRO A CA 1
ATOM 3580 C C . PRO A 1 438 ? 7.724 4.950 0.922 1.00 95.75 438 PRO A C 1
ATOM 3582 O O . PRO A 1 438 ? 7.491 5.976 1.552 1.00 95.75 438 PRO A O 1
ATOM 3585 N N . ALA A 1 439 ? 6.947 4.583 -0.106 1.00 95.94 439 ALA A N 1
ATOM 3586 C CA . ALA A 1 439 ? 5.754 5.320 -0.537 1.00 95.94 439 ALA A CA 1
ATOM 3587 C C . ALA A 1 439 ? 4.572 5.288 0.456 1.00 95.94 439 ALA A C 1
ATOM 3589 O O . ALA A 1 439 ? 3.602 6.018 0.264 1.00 95.94 439 ALA A O 1
ATOM 3590 N N . ARG A 1 440 ? 4.615 4.423 1.474 1.00 94.12 440 ARG A N 1
ATOM 3591 C CA . ARG A 1 440 ? 3.595 4.313 2.532 1.00 94.12 440 ARG A CA 1
ATOM 3592 C C . ARG A 1 440 ? 4.171 4.483 3.917 1.00 94.12 440 ARG A C 1
ATOM 3594 O O . ARG A 1 440 ? 3.549 5.127 4.755 1.00 94.12 440 ARG A O 1
ATOM 3601 N N . VAL A 1 441 ? 5.345 3.901 4.120 1.00 95.00 441 VAL A N 1
ATOM 3602 C CA . VAL A 1 441 ? 6.089 3.860 5.371 1.00 95.00 441 VAL A CA 1
ATOM 3603 C C . VAL A 1 441 ? 7.455 4.488 5.084 1.00 95.00 441 VAL A C 1
ATOM 3605 O O . VAL A 1 441 ? 8.357 3.778 4.643 1.00 95.00 441 VAL A O 1
ATOM 3608 N N . PRO A 1 442 ? 7.602 5.821 5.211 1.00 96.25 442 PRO A N 1
ATOM 3609 C CA . PRO A 1 442 ? 8.859 6.503 4.913 1.00 96.25 442 PRO A CA 1
ATOM 3610 C C . PRO A 1 442 ? 10.038 5.928 5.708 1.00 96.25 442 PRO A C 1
ATOM 3612 O O . PRO A 1 442 ? 9.881 5.566 6.871 1.00 96.25 442 PRO A O 1
ATOM 3615 N N . ASN A 1 443 ? 11.226 5.887 5.100 1.00 95.50 443 ASN A N 1
ATOM 3616 C CA . ASN A 1 443 ? 12.469 5.523 5.790 1.00 95.50 443 ASN A CA 1
ATOM 3617 C C . ASN A 1 443 ? 13.203 6.789 6.234 1.00 95.50 443 ASN A C 1
ATOM 3619 O O . ASN A 1 443 ? 13.344 7.059 7.426 1.00 95.50 443 ASN A O 1
ATOM 3623 N N . GLU A 1 444 ? 13.561 7.626 5.258 1.00 95.69 444 GLU A N 1
ATOM 3624 C CA . GLU A 1 444 ? 14.319 8.856 5.451 1.00 95.69 444 GLU A CA 1
ATOM 3625 C C . GLU A 1 444 ? 13.531 10.077 5.008 1.00 95.69 444 GLU A C 1
ATOM 3627 O O . GLU A 1 444 ? 13.124 10.199 3.851 1.00 95.69 444 GLU A O 1
ATOM 3632 N N . ILE A 1 445 ? 13.414 11.046 5.906 1.00 94.75 445 ILE A N 1
ATOM 3633 C CA . ILE A 1 445 ? 12.570 12.225 5.720 1.00 94.75 445 ILE A CA 1
ATOM 3634 C C . ILE A 1 445 ? 13.352 13.534 5.832 1.00 94.75 445 ILE A C 1
ATOM 3636 O O . ILE A 1 445 ? 14.463 13.597 6.368 1.00 94.75 445 ILE A O 1
ATOM 3640 N N . ILE A 1 446 ? 12.728 14.608 5.343 1.00 91.94 446 ILE A N 1
ATOM 3641 C CA . ILE A 1 446 ? 13.051 15.976 5.749 1.00 91.94 446 ILE A CA 1
ATOM 3642 C C . ILE A 1 446 ? 12.142 16.335 6.923 1.00 91.94 446 ILE A C 1
ATOM 3644 O O . ILE A 1 446 ? 10.916 16.338 6.794 1.00 91.94 446 ILE A O 1
ATOM 3648 N N . THR A 1 447 ? 12.736 16.672 8.064 1.00 85.25 447 THR A N 1
ATOM 3649 C CA . THR A 1 447 ? 11.977 17.130 9.234 1.00 85.25 447 THR A CA 1
ATOM 3650 C C . THR A 1 447 ? 11.514 18.572 9.057 1.00 85.25 447 THR A C 1
ATOM 3652 O O . THR A 1 447 ? 12.103 19.367 8.313 1.00 85.25 447 THR A O 1
ATOM 3655 N N . TYR A 1 448 ? 10.491 18.975 9.809 1.00 80.38 448 TYR A N 1
ATOM 3656 C CA . TYR A 1 448 ? 10.070 20.374 9.814 1.00 80.38 448 TYR A CA 1
ATOM 3657 C C . TYR A 1 448 ? 11.187 21.340 10.256 1.00 80.38 448 TYR A C 1
ATOM 3659 O O . TYR A 1 448 ? 11.319 22.438 9.707 1.00 80.38 448 TYR A O 1
ATOM 3667 N N . LYS A 1 449 ? 12.050 20.909 11.182 1.00 77.25 449 LYS A N 1
ATOM 3668 C CA . LYS A 1 449 ? 13.237 21.665 11.598 1.00 77.25 449 LYS A CA 1
ATOM 3669 C C . LYS A 1 449 ? 14.204 21.895 10.434 1.00 77.25 449 LYS A C 1
ATOM 3671 O O . LYS A 1 449 ? 14.679 23.013 10.247 1.00 77.25 449 LYS A O 1
ATOM 3676 N N . GLN A 1 450 ? 14.462 20.873 9.616 1.00 83.12 450 GLN A N 1
ATOM 3677 C CA . GLN A 1 450 ? 15.292 21.031 8.420 1.00 83.12 450 GLN A CA 1
ATOM 3678 C C . GLN A 1 450 ? 14.656 21.972 7.401 1.00 83.12 450 GLN A C 1
ATOM 3680 O O . GLN A 1 450 ? 15.349 22.837 6.877 1.00 83.12 450 GLN A O 1
ATOM 3685 N N . PHE A 1 451 ? 13.347 21.864 7.152 1.00 83.81 451 PHE A N 1
ATOM 3686 C CA . PHE A 1 451 ? 12.641 22.789 6.259 1.00 83.81 451 PHE A CA 1
ATOM 3687 C C . PHE A 1 451 ? 12.844 24.259 6.665 1.00 83.81 451 PHE A C 1
ATOM 3689 O O . PHE A 1 451 ? 13.108 25.114 5.819 1.00 83.81 451 PHE A O 1
ATOM 3696 N N . LYS A 1 452 ? 12.781 24.562 7.966 1.00 76.62 452 LYS A N 1
ATOM 3697 C CA . LYS A 1 452 ? 13.061 25.909 8.483 1.00 76.62 452 LYS A CA 1
ATOM 3698 C C . LYS A 1 452 ? 14.501 26.345 8.228 1.00 76.62 452 LYS A C 1
ATOM 3700 O O . LYS A 1 452 ? 14.713 27.434 7.695 1.00 76.62 452 LYS A O 1
ATOM 3705 N N . ALA A 1 453 ? 15.462 25.466 8.491 1.00 79.06 453 ALA A N 1
ATOM 3706 C CA . ALA A 1 453 ? 16.861 25.738 8.194 1.00 79.06 453 ALA A CA 1
ATOM 3707 C C . ALA A 1 453 ? 17.091 25.982 6.685 1.00 79.06 453 ALA A C 1
ATOM 3709 O O . ALA A 1 453 ? 17.818 26.901 6.311 1.00 79.06 453 ALA A O 1
ATOM 3710 N N . LEU A 1 454 ? 16.405 25.249 5.796 1.00 84.75 454 LEU A N 1
ATOM 3711 C CA . LEU A 1 454 ? 16.432 25.502 4.346 1.00 84.75 454 LEU A CA 1
ATOM 3712 C C . LEU A 1 454 ? 15.912 26.900 3.980 1.00 84.75 454 LEU A C 1
ATOM 3714 O O . LEU A 1 454 ? 16.473 27.547 3.092 1.00 84.75 454 LEU A O 1
ATOM 3718 N N . GLN A 1 455 ? 14.868 27.377 4.664 1.00 82.00 455 GLN A N 1
ATOM 3719 C CA . GLN A 1 455 ? 14.282 28.710 4.475 1.00 82.00 455 GLN A CA 1
ATOM 3720 C C . GLN A 1 455 ? 15.219 29.838 4.954 1.00 82.00 455 GLN A C 1
ATOM 3722 O O . GLN A 1 455 ? 15.322 30.909 4.339 1.00 82.00 455 GLN A O 1
ATOM 3727 N N . GLU A 1 456 ? 15.925 29.613 6.058 1.00 83.38 456 GLU A N 1
ATOM 3728 C CA . GLU A 1 456 ? 16.892 30.561 6.620 1.00 83.38 456 GLU A CA 1
ATOM 3729 C C . GLU A 1 456 ? 18.144 30.674 5.749 1.00 83.38 456 GLU A C 1
ATOM 3731 O O . GLU A 1 456 ? 18.602 31.785 5.471 1.00 83.38 456 GLU A O 1
ATOM 3736 N N . GLN A 1 457 ? 18.633 29.542 5.236 1.00 85.94 457 GLN A N 1
ATOM 3737 C CA . GLN A 1 457 ? 19.882 29.441 4.477 1.00 85.94 457 GLN A CA 1
ATOM 3738 C C . GLN A 1 457 ? 19.744 29.725 2.973 1.00 85.94 457 GLN A C 1
ATOM 3740 O O . GLN A 1 457 ? 20.698 29.523 2.231 1.00 85.94 457 GLN A O 1
ATOM 3745 N N . GLN A 1 458 ? 18.623 30.279 2.494 1.00 80.50 458 GLN A N 1
ATOM 3746 C CA . GLN A 1 458 ? 18.457 30.676 1.079 1.00 80.50 458 GLN A CA 1
ATOM 3747 C C . GLN A 1 458 ? 19.519 31.669 0.557 1.00 80.50 458 GLN A C 1
ATOM 3749 O O . GLN A 1 458 ? 19.686 31.822 -0.650 1.00 80.50 458 GLN A O 1
ATOM 3754 N N . GLY A 1 459 ? 20.233 32.365 1.450 1.00 79.31 459 GLY A N 1
ATOM 3755 C CA . GLY A 1 459 ? 21.371 33.226 1.099 1.00 79.31 459 GLY A CA 1
ATOM 3756 C C . GLY A 1 459 ? 22.718 32.497 0.978 1.00 79.31 459 GLY A C 1
ATOM 3757 O O . GLY A 1 459 ? 23.693 33.113 0.556 1.00 79.31 459 GLY A O 1
ATOM 3758 N N . ASN A 1 460 ? 22.785 31.213 1.346 1.00 87.44 460 ASN A N 1
ATOM 3759 C CA . ASN A 1 460 ? 23.987 30.380 1.351 1.00 87.44 460 ASN A CA 1
ATOM 3760 C C . ASN A 1 460 ? 23.704 29.031 0.650 1.00 87.44 460 ASN A C 1
ATOM 3762 O O . ASN A 1 460 ? 23.359 28.052 1.315 1.00 87.44 460 ASN A O 1
ATOM 3766 N N . PRO A 1 461 ? 23.854 28.959 -0.689 1.00 85.94 461 PRO A N 1
ATOM 3767 C CA . PRO A 1 461 ? 23.500 27.774 -1.475 1.00 85.94 461 PRO A CA 1
ATOM 3768 C C . PRO A 1 461 ? 24.210 26.490 -1.041 1.00 85.94 461 PRO A C 1
ATOM 3770 O O . PRO A 1 461 ? 23.606 25.423 -1.070 1.00 85.94 461 PRO A O 1
ATOM 3773 N N . GLN A 1 462 ? 25.471 26.581 -0.603 1.00 88.50 462 GLN A N 1
ATOM 3774 C CA . GLN A 1 462 ? 26.211 25.412 -0.130 1.00 88.50 462 GLN A CA 1
ATOM 3775 C C . GLN A 1 462 ? 25.589 24.859 1.155 1.00 88.50 462 GLN A C 1
ATOM 3777 O O . GLN A 1 462 ? 25.259 23.678 1.214 1.00 88.50 462 GLN A O 1
ATOM 3782 N N . GLN A 1 463 ? 25.360 25.716 2.154 1.00 89.44 463 GLN A N 1
ATOM 3783 C CA . GLN A 1 463 ? 24.730 25.299 3.408 1.00 89.44 463 GLN A CA 1
ATOM 3784 C C . GLN A 1 463 ? 23.306 24.782 3.181 1.00 89.44 463 GLN A C 1
ATOM 3786 O O . GLN A 1 463 ? 22.889 23.805 3.801 1.00 89.44 463 GLN A O 1
ATOM 3791 N N . GLN A 1 464 ? 22.556 25.425 2.283 1.00 89.25 464 GLN A N 1
ATOM 3792 C CA . GLN A 1 464 ? 21.213 24.992 1.919 1.00 89.25 464 GLN A CA 1
ATOM 3793 C C . GLN A 1 464 ? 21.229 23.600 1.276 1.00 89.25 464 GLN A C 1
ATOM 3795 O O . GLN A 1 464 ? 20.405 22.758 1.628 1.00 89.25 464 GLN A O 1
ATOM 3800 N N . LEU A 1 465 ? 22.183 23.334 0.381 1.00 91.12 465 LEU A N 1
ATOM 3801 C CA . LEU A 1 465 ? 22.351 22.024 -0.242 1.00 91.12 465 LEU A CA 1
ATOM 3802 C C . LEU A 1 465 ? 22.788 20.954 0.770 1.00 91.12 465 LEU A C 1
ATOM 3804 O O . LEU A 1 465 ? 22.282 19.836 0.729 1.00 91.12 465 LEU A O 1
ATOM 3808 N N . GLU A 1 466 ? 23.684 21.287 1.702 1.00 91.88 466 GLU A N 1
ATOM 3809 C CA . GLU A 1 466 ? 24.102 20.385 2.784 1.00 91.88 466 GLU A CA 1
ATOM 3810 C C . GLU A 1 466 ? 22.910 19.968 3.658 1.00 91.88 466 GLU A C 1
ATOM 3812 O O . GLU A 1 466 ? 22.690 18.775 3.875 1.00 91.88 466 GLU A O 1
ATOM 3817 N N . ILE A 1 467 ? 22.080 20.930 4.080 1.00 90.25 467 ILE A N 1
ATOM 3818 C CA . ILE A 1 467 ? 20.850 20.653 4.839 1.00 90.25 467 ILE A CA 1
ATOM 3819 C C . ILE A 1 467 ? 19.876 19.820 3.999 1.00 90.25 467 ILE A C 1
ATOM 3821 O O . ILE A 1 467 ? 19.268 18.884 4.518 1.00 90.25 467 ILE A O 1
ATOM 3825 N N . PHE A 1 468 ? 19.732 20.146 2.709 1.00 93.44 468 PHE A N 1
ATOM 3826 C CA . PHE A 1 468 ? 18.821 19.447 1.805 1.00 93.44 468 PHE A CA 1
ATOM 3827 C C . PHE A 1 468 ? 19.248 18.007 1.545 1.00 93.44 468 PHE A C 1
ATOM 3829 O O . PHE A 1 468 ? 18.384 17.188 1.272 1.00 93.44 468 PHE A O 1
ATOM 3836 N N . ASN A 1 469 ? 20.532 17.668 1.617 1.00 92.88 469 ASN A N 1
ATOM 3837 C CA . ASN A 1 469 ? 21.001 16.294 1.413 1.00 92.88 469 ASN A CA 1
ATOM 3838 C C . ASN A 1 469 ? 20.975 15.455 2.698 1.00 92.88 469 ASN A C 1
ATOM 3840 O O . ASN A 1 469 ? 20.989 14.225 2.637 1.00 92.88 469 ASN A O 1
ATOM 3844 N N . GLN A 1 470 ? 20.914 16.094 3.867 1.00 92.06 470 GLN A N 1
ATOM 3845 C CA . GLN A 1 470 ? 20.734 15.390 5.130 1.00 92.06 470 GLN A CA 1
ATOM 3846 C C . GLN A 1 470 ? 19.303 14.841 5.241 1.00 92.06 470 GLN A C 1
ATOM 3848 O O . GLN A 1 470 ? 18.326 15.503 4.882 1.00 92.06 470 GLN A O 1
ATOM 3853 N N . ARG A 1 471 ? 19.160 13.627 5.768 1.00 91.69 471 ARG A N 1
ATOM 3854 C CA . ARG A 1 471 ? 17.868 13.015 6.089 1.00 91.69 471 ARG A CA 1
ATOM 3855 C C . ARG A 1 471 ? 17.898 12.425 7.493 1.00 91.69 471 ARG A C 1
ATOM 3857 O O . ARG A 1 471 ? 18.985 12.112 7.979 1.00 91.69 471 ARG A O 1
ATOM 3864 N N . PHE A 1 472 ? 16.721 12.290 8.091 1.00 89.94 472 PHE A N 1
ATOM 3865 C CA . PHE A 1 472 ? 16.507 11.694 9.411 1.00 89.94 472 PHE A CA 1
ATOM 3866 C C . PHE A 1 472 ? 15.630 10.451 9.289 1.00 89.94 472 PHE A C 1
ATOM 3868 O O . PHE A 1 472 ? 14.773 10.405 8.402 1.00 89.94 472 PHE A O 1
ATOM 3875 N N . GLU A 1 473 ? 15.855 9.472 10.165 1.00 91.62 473 GLU A N 1
ATOM 3876 C CA . GLU A 1 473 ? 15.036 8.262 10.241 1.00 91.62 473 GLU A CA 1
ATOM 3877 C C . GLU A 1 473 ? 13.612 8.640 10.668 1.00 91.62 473 GLU A C 1
ATOM 3879 O O . GLU A 1 473 ? 13.401 9.321 11.668 1.00 91.62 473 GLU A O 1
ATOM 3884 N N . TRP A 1 474 ? 12.612 8.197 9.914 1.00 93.62 474 TRP A N 1
ATOM 3885 C CA . TRP A 1 474 ? 11.209 8.534 10.157 1.00 93.62 474 TRP A CA 1
ATOM 3886 C C . TRP A 1 474 ? 10.691 8.028 11.511 1.00 93.62 474 TRP A C 1
ATOM 3888 O O . TRP A 1 474 ? 9.895 8.694 12.172 1.00 93.62 474 TRP A O 1
ATOM 3898 N N . LEU A 1 475 ? 11.186 6.872 11.964 1.00 90.19 475 LEU A N 1
ATOM 3899 C CA . LEU A 1 475 ? 10.808 6.290 13.254 1.00 90.19 475 LEU A CA 1
ATOM 3900 C C . LEU A 1 475 ? 11.388 7.046 14.461 1.00 90.19 475 LEU A C 1
ATOM 3902 O O . LEU A 1 475 ? 10.908 6.822 15.573 1.00 90.19 475 LEU A O 1
ATOM 3906 N N . GLU A 1 476 ? 12.344 7.968 14.272 1.00 87.06 476 GLU A N 1
ATOM 3907 C CA . GLU A 1 476 ? 12.818 8.848 15.354 1.00 87.06 476 GLU A CA 1
ATOM 3908 C C . GLU A 1 476 ? 11.703 9.762 15.890 1.00 87.06 476 GLU A C 1
ATOM 3910 O O . GLU A 1 476 ? 11.815 10.248 17.012 1.00 87.06 476 GLU A O 1
ATOM 3915 N N . ASP A 1 477 ? 10.610 9.958 15.143 1.00 82.06 477 ASP A N 1
ATOM 3916 C CA . ASP A 1 477 ? 9.430 10.696 15.613 1.00 82.06 477 ASP A CA 1
ATOM 3917 C C . ASP A 1 477 ? 8.652 9.947 16.722 1.00 82.06 477 ASP A C 1
ATOM 3919 O O . ASP A 1 477 ? 7.789 10.531 17.384 1.00 82.06 477 ASP A O 1
ATOM 3923 N N . LEU A 1 478 ? 8.919 8.651 16.943 1.00 81.12 478 LE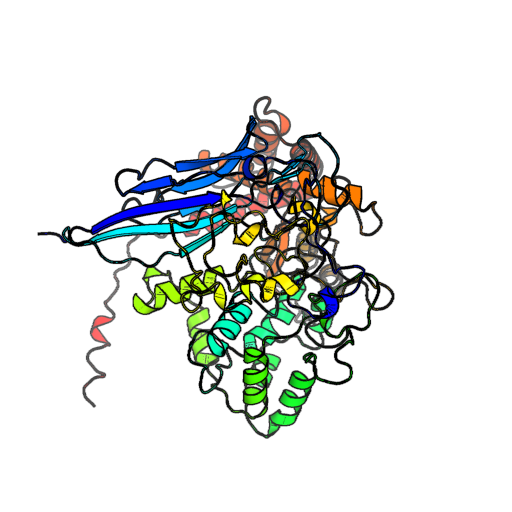U A N 1
ATOM 3924 C CA . LEU A 1 478 ? 8.313 7.894 18.040 1.00 81.12 478 LEU A CA 1
ATOM 3925 C C . LEU A 1 478 ? 8.896 8.313 19.404 1.00 81.12 478 LEU A C 1
ATOM 3927 O O . LEU A 1 478 ? 10.074 8.666 19.505 1.00 81.12 478 LEU A O 1
ATOM 3931 N N . PRO A 1 479 ? 8.134 8.181 20.509 1.00 74.75 479 PRO A N 1
ATOM 3932 C CA . PRO A 1 479 ? 8.615 8.558 21.835 1.00 74.75 479 PRO A CA 1
ATOM 3933 C C . PRO A 1 479 ? 9.943 7.892 22.211 1.00 74.75 479 PRO A C 1
ATOM 3935 O O . PRO A 1 479 ? 10.103 6.673 22.132 1.00 74.75 479 PRO A O 1
ATOM 3938 N N . GLY A 1 480 ? 10.901 8.692 22.680 1.00 71.19 480 GLY A N 1
ATOM 3939 C CA . GLY A 1 480 ? 12.246 8.220 23.023 1.00 71.19 480 GLY A CA 1
ATOM 3940 C C . GLY A 1 480 ? 13.188 8.081 21.825 1.00 71.19 480 GLY A C 1
ATOM 3941 O O . GLY A 1 480 ? 14.286 7.568 22.017 1.00 71.19 480 GLY A O 1
ATOM 3942 N N . ASN A 1 481 ? 12.771 8.545 20.642 1.00 78.06 481 ASN A N 1
ATOM 3943 C CA . ASN A 1 481 ? 13.563 8.676 19.421 1.00 78.06 481 ASN A CA 1
ATOM 3944 C C . ASN A 1 481 ? 14.337 7.391 19.087 1.00 78.06 481 ASN A C 1
ATOM 3946 O O . ASN A 1 481 ? 15.573 7.395 19.095 1.00 78.06 481 ASN A O 1
ATOM 3950 N N . PRO A 1 482 ? 13.631 6.257 18.906 1.00 79.69 482 PRO A N 1
ATOM 3951 C CA . PRO A 1 482 ? 14.296 5.007 18.596 1.00 79.69 482 PRO A CA 1
ATOM 3952 C C . PRO A 1 482 ? 15.051 5.123 17.271 1.00 79.69 482 PRO A C 1
ATOM 3954 O O . PRO A 1 482 ? 14.600 5.790 16.346 1.00 79.69 482 PRO A O 1
ATOM 3957 N N . THR A 1 483 ? 16.178 4.426 17.191 1.00 80.38 483 THR A N 1
ATOM 3958 C CA . THR A 1 483 ? 16.996 4.324 15.973 1.00 80.38 483 THR A CA 1
ATOM 3959 C C . THR A 1 483 ? 16.989 2.883 15.479 1.00 80.38 483 THR A C 1
ATOM 3961 O O . THR A 1 483 ? 16.503 1.983 16.178 1.00 80.38 483 THR A O 1
ATOM 3964 N N . ILE A 1 484 ? 17.611 2.610 14.333 1.00 74.31 484 ILE A N 1
ATOM 3965 C CA . ILE A 1 484 ? 17.871 1.232 13.880 1.00 74.31 484 ILE A CA 1
ATOM 3966 C C . ILE A 1 484 ? 18.592 0.342 14.914 1.00 74.31 484 ILE A C 1
ATOM 3968 O O . ILE A 1 484 ? 18.484 -0.879 14.835 1.00 74.31 484 ILE A O 1
ATOM 3972 N N . TYR A 1 485 ? 19.285 0.924 15.901 1.00 80.88 485 TYR A N 1
ATOM 3973 C CA . TYR A 1 485 ? 19.988 0.190 16.963 1.00 80.88 485 TYR A CA 1
ATOM 3974 C C . TYR A 1 485 ? 19.145 -0.042 18.223 1.00 80.88 485 TYR A C 1
ATOM 3976 O O . TYR A 1 485 ? 19.593 -0.724 19.148 1.00 80.88 485 TYR A O 1
ATOM 3984 N N . SER A 1 486 ? 17.948 0.542 18.299 1.00 86.31 486 SER A N 1
ATOM 3985 C CA . SER A 1 486 ? 17.031 0.317 19.416 1.00 86.31 486 SER A CA 1
ATOM 3986 C C . SER A 1 486 ? 16.481 -1.118 19.396 1.00 86.31 486 SER A C 1
ATOM 3988 O O . SER A 1 486 ? 16.328 -1.700 18.319 1.00 86.31 486 SER A O 1
ATOM 3990 N N . PRO A 1 487 ? 16.155 -1.709 20.565 1.00 91.62 487 PRO A N 1
ATOM 3991 C CA . PRO A 1 487 ? 15.566 -3.044 20.630 1.00 91.62 487 PRO A CA 1
ATOM 3992 C C . PRO A 1 487 ? 14.313 -3.158 19.757 1.00 91.62 487 PRO A C 1
ATOM 3994 O O . PRO A 1 487 ? 13.392 -2.353 19.873 1.00 91.62 487 PRO A O 1
ATOM 3997 N N . TYR A 1 488 ? 14.258 -4.181 18.905 1.00 92.06 488 TYR A N 1
ATOM 3998 C CA . TYR A 1 488 ? 13.173 -4.376 17.939 1.00 92.06 488 TYR A CA 1
ATOM 3999 C C . TYR A 1 488 ? 11.774 -4.350 18.583 1.00 92.06 488 TYR A C 1
ATOM 4001 O O . TYR A 1 488 ? 10.906 -3.587 18.155 1.00 92.06 488 TYR A O 1
ATOM 4009 N N . GLU A 1 489 ? 11.590 -5.108 19.668 1.00 93.19 489 GLU A N 1
ATOM 4010 C CA . GLU A 1 489 ? 10.328 -5.180 20.415 1.00 93.19 489 GLU A CA 1
ATOM 4011 C C . GLU A 1 489 ? 9.885 -3.807 20.950 1.00 93.19 489 GLU A C 1
ATOM 4013 O O . GLU A 1 489 ? 8.692 -3.508 20.999 1.00 93.19 489 GLU A O 1
ATOM 4018 N N . GLU A 1 490 ? 10.828 -2.932 21.313 1.00 91.50 490 GLU A N 1
ATOM 4019 C CA . GLU A 1 490 ? 10.523 -1.578 21.780 1.00 91.50 490 GLU A CA 1
ATOM 4020 C C . GLU A 1 490 ? 9.907 -0.732 20.658 1.00 91.50 490 GLU A C 1
ATOM 4022 O O . GLU A 1 490 ? 8.920 -0.030 20.883 1.00 91.50 490 GLU A O 1
ATOM 4027 N N . ILE A 1 491 ? 10.457 -0.820 19.445 1.00 91.81 491 ILE A N 1
ATOM 4028 C CA . ILE A 1 491 ? 10.009 -0.034 18.289 1.00 91.81 491 ILE A CA 1
ATOM 4029 C C . ILE A 1 491 ? 8.587 -0.440 17.894 1.00 91.81 491 ILE A C 1
ATOM 4031 O O . ILE A 1 491 ? 7.704 0.416 17.796 1.00 91.81 491 ILE A O 1
ATOM 4035 N N . ILE A 1 492 ? 8.338 -1.742 17.724 1.00 95.56 492 ILE A N 1
ATOM 4036 C CA . ILE A 1 492 ? 7.024 -2.227 17.286 1.00 95.56 492 ILE A CA 1
ATOM 4037 C C . ILE A 1 492 ? 5.934 -1.923 18.325 1.00 95.56 492 ILE A C 1
ATOM 4039 O O . ILE A 1 492 ? 4.844 -1.485 17.961 1.00 95.56 492 ILE A O 1
ATOM 4043 N N . ASN A 1 493 ? 6.226 -2.052 19.626 1.00 94.44 493 ASN A N 1
ATOM 4044 C CA . ASN A 1 493 ? 5.244 -1.764 20.677 1.00 94.44 493 ASN A CA 1
ATOM 4045 C C . ASN A 1 493 ? 5.009 -0.253 20.875 1.00 94.44 493 ASN A C 1
ATOM 4047 O O . ASN A 1 493 ? 3.894 0.158 21.218 1.00 94.44 493 ASN A O 1
ATOM 4051 N N . LYS A 1 494 ? 6.008 0.599 20.602 1.00 90.75 494 LYS A N 1
ATOM 4052 C CA . LYS A 1 494 ? 5.797 2.054 20.510 1.00 90.75 494 LYS A CA 1
ATOM 4053 C C . LYS A 1 494 ? 4.887 2.408 19.346 1.00 90.75 494 LYS A C 1
ATOM 4055 O O . LYS A 1 494 ? 3.957 3.184 19.542 1.00 90.75 494 LYS A O 1
ATOM 4060 N N . MET A 1 495 ? 5.089 1.796 18.180 1.00 94.50 495 MET A N 1
ATOM 4061 C CA . MET A 1 495 ? 4.232 2.030 17.019 1.00 94.50 495 MET A CA 1
ATOM 4062 C C . MET A 1 495 ? 2.780 1.624 17.287 1.00 94.50 495 MET A C 1
ATOM 4064 O O . MET A 1 495 ? 1.871 2.366 16.944 1.00 94.50 495 MET A O 1
ATOM 4068 N N . ILE A 1 496 ? 2.530 0.516 17.995 1.00 95.00 496 ILE A N 1
ATOM 4069 C CA . ILE A 1 496 ? 1.166 0.112 18.401 1.00 95.00 496 ILE A CA 1
ATOM 4070 C C . ILE A 1 496 ? 0.428 1.225 19.160 1.00 95.00 496 ILE A C 1
ATOM 4072 O O . ILE A 1 496 ? -0.774 1.412 18.977 1.00 95.00 496 ILE A O 1
ATOM 4076 N N . THR A 1 497 ? 1.137 1.953 20.023 1.00 87.88 497 THR A N 1
ATOM 4077 C CA . THR A 1 497 ? 0.545 2.934 20.944 1.00 87.88 497 THR A CA 1
ATOM 4078 C C . THR A 1 497 ? 0.641 4.381 20.462 1.00 87.88 497 THR A C 1
ATOM 4080 O O . THR A 1 497 ? -0.166 5.196 20.897 1.00 87.88 497 THR A O 1
ATOM 4083 N N . HIS A 1 498 ? 1.578 4.685 19.559 1.00 88.56 498 HIS A N 1
ATOM 4084 C CA . HIS A 1 498 ? 1.910 6.038 19.098 1.00 88.56 498 HIS A CA 1
ATOM 4085 C C . HIS A 1 498 ? 2.057 6.103 17.569 1.00 88.56 498 HIS A C 1
ATOM 4087 O O . HIS A 1 498 ? 2.845 6.893 17.050 1.00 88.56 498 HIS A O 1
ATOM 4093 N N . PHE A 1 499 ? 1.317 5.279 16.820 1.00 91.69 499 PHE A N 1
ATOM 4094 C CA . PHE A 1 499 ? 1.329 5.313 15.349 1.00 91.69 499 PHE A CA 1
ATOM 4095 C C . PHE A 1 499 ? 0.935 6.683 14.778 1.00 91.69 499 PHE A C 1
ATOM 4097 O O . PHE A 1 499 ? 1.210 6.968 13.615 1.00 91.69 499 PHE A O 1
ATOM 4104 N N . ASP A 1 500 ? 0.247 7.521 15.553 1.00 85.38 500 ASP A N 1
ATOM 4105 C CA . ASP A 1 500 ? -0.083 8.883 15.167 1.00 85.38 500 ASP A CA 1
ATOM 4106 C C . ASP A 1 500 ? 1.061 9.867 15.443 1.00 85.38 500 ASP A C 1
ATOM 4108 O O . ASP A 1 500 ? 1.017 10.970 14.919 1.00 85.38 500 ASP A O 1
ATOM 4112 N N . ALA A 1 501 ? 2.077 9.533 16.240 1.00 81.69 501 ALA A N 1
ATOM 4113 C CA . ALA A 1 501 ? 3.197 10.436 16.528 1.00 81.69 501 ALA A CA 1
ATOM 4114 C C . ALA A 1 501 ? 4.089 10.685 15.299 1.00 81.69 501 ALA A C 1
ATOM 4116 O O . ALA A 1 501 ? 4.497 11.826 15.062 1.00 81.69 501 ALA A O 1
ATOM 4117 N N . VAL A 1 502 ? 4.325 9.643 14.498 1.00 87.06 502 VAL A N 1
ATOM 4118 C CA . VAL A 1 502 ? 5.179 9.696 13.303 1.00 87.06 502 VAL A CA 1
ATOM 4119 C C . VAL A 1 502 ? 4.655 10.664 12.238 1.00 87.06 502 VAL A C 1
ATOM 4121 O O . VAL A 1 502 ? 3.446 10.818 12.035 1.00 87.06 502 VAL A O 1
ATOM 4124 N N . GLY A 1 503 ? 5.570 11.359 11.559 1.00 85.81 503 GLY A N 1
ATOM 4125 C CA . GLY A 1 503 ? 5.210 12.433 10.642 1.00 85.81 503 GLY A CA 1
ATOM 4126 C C . GLY A 1 503 ? 4.549 11.971 9.342 1.00 85.81 503 GLY A C 1
ATOM 4127 O O . GLY A 1 503 ? 4.976 11.006 8.718 1.00 85.81 503 GLY A O 1
ATOM 412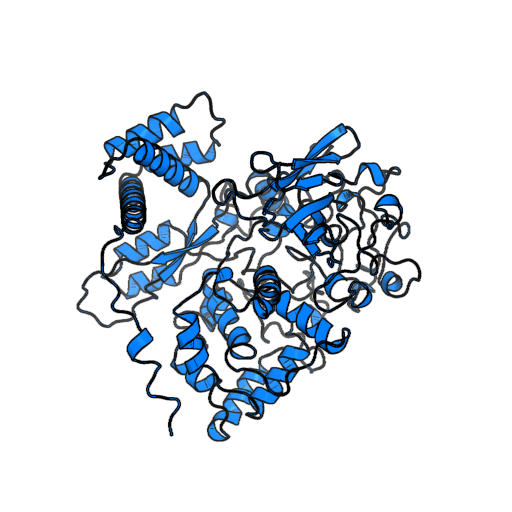8 N N . THR A 1 504 ? 3.537 12.709 8.879 1.00 93.06 504 THR A N 1
ATOM 4129 C CA . THR A 1 504 ? 3.009 12.558 7.509 1.00 93.06 504 THR A CA 1
ATOM 4130 C C . THR A 1 504 ? 3.788 13.461 6.555 1.00 93.06 504 THR A C 1
ATOM 4132 O O . THR A 1 504 ? 3.879 14.669 6.785 1.00 93.06 504 THR A O 1
ATOM 4135 N N . VAL A 1 505 ? 4.347 12.893 5.488 1.00 95.19 505 VAL A N 1
ATOM 4136 C CA . VAL A 1 505 ? 5.167 13.583 4.487 1.00 95.19 505 VAL A CA 1
ATOM 4137 C C . VAL A 1 505 ? 4.276 14.355 3.517 1.00 95.19 505 VAL A C 1
ATOM 4139 O O . VAL A 1 505 ? 3.512 13.773 2.747 1.00 95.19 505 VAL A O 1
ATOM 4142 N N . LEU A 1 506 ? 4.366 15.686 3.565 1.00 92.44 506 LEU A N 1
ATOM 4143 C CA . LEU A 1 506 ? 3.528 16.607 2.795 1.00 92.44 506 LEU A CA 1
ATOM 4144 C C . LEU A 1 506 ? 4.360 17.724 2.145 1.00 92.44 506 LEU A C 1
ATOM 4146 O O . LEU A 1 506 ? 5.383 18.135 2.695 1.00 92.44 506 LEU A O 1
ATOM 4150 N N . PRO A 1 507 ? 3.937 18.255 0.987 1.00 89.94 507 PRO A N 1
ATOM 4151 C CA . PRO A 1 507 ? 4.660 19.302 0.283 1.00 89.94 507 PRO A CA 1
ATOM 4152 C C . PRO A 1 507 ? 4.594 20.626 1.045 1.00 89.94 507 PRO A C 1
ATOM 4154 O O . PRO A 1 507 ? 3.543 21.058 1.521 1.00 89.94 507 PRO A O 1
ATOM 4157 N N . MET A 1 508 ? 5.727 21.311 1.095 1.00 84.88 508 MET A N 1
ATOM 4158 C CA . MET A 1 508 ? 5.891 22.645 1.643 1.00 84.88 508 MET A CA 1
ATOM 4159 C C . MET A 1 508 ? 6.698 23.496 0.666 1.00 84.88 508 MET A C 1
ATOM 4161 O O . MET A 1 508 ? 7.755 23.087 0.183 1.00 84.88 508 MET A O 1
ATOM 4165 N N . LYS A 1 509 ? 6.196 24.697 0.374 1.00 87.00 509 LYS A N 1
ATOM 4166 C CA . LYS A 1 509 ? 6.867 25.649 -0.511 1.00 87.00 509 LYS A CA 1
ATOM 4167 C C . LYS A 1 509 ? 7.830 26.530 0.289 1.00 87.00 509 LYS A C 1
ATOM 4169 O O . LYS A 1 509 ? 7.436 27.097 1.307 1.00 87.00 509 LYS A O 1
ATOM 4174 N N . LEU A 1 510 ? 9.065 26.658 -0.182 1.00 81.94 510 LEU A N 1
ATOM 4175 C CA . LEU A 1 510 ? 10.031 27.645 0.292 1.00 81.94 510 LEU A CA 1
ATOM 4176 C C . LEU A 1 510 ? 9.614 29.037 -0.209 1.00 81.94 510 LEU A C 1
ATOM 4178 O O . LEU A 1 510 ? 9.265 29.208 -1.378 1.00 81.94 510 LEU A O 1
ATOM 4182 N N . GLU A 1 511 ? 9.622 30.047 0.660 1.00 79.12 511 GLU A N 1
ATOM 4183 C CA . GLU A 1 511 ? 9.256 31.411 0.248 1.00 79.12 511 GLU A CA 1
ATOM 4184 C C . GLU A 1 511 ? 10.391 32.019 -0.578 1.00 79.12 511 GLU A C 1
ATOM 4186 O O . GLU A 1 511 ? 11.545 31.936 -0.169 1.00 79.12 511 GLU A O 1
ATOM 4191 N N . GLU A 1 512 ? 10.086 32.660 -1.704 1.00 67.38 512 GLU A N 1
ATOM 4192 C CA . GLU A 1 512 ? 11.101 33.296 -2.546 1.00 67.38 512 GLU A CA 1
ATOM 4193 C C . GLU A 1 512 ? 11.736 34.503 -1.834 1.00 67.38 512 GLU A C 1
ATOM 4195 O O . GLU A 1 512 ? 11.092 35.536 -1.631 1.00 67.38 512 GLU A O 1
ATOM 4200 N N . LYS A 1 513 ? 13.032 34.424 -1.511 1.00 63.41 513 LYS A N 1
ATOM 4201 C CA . LYS A 1 513 ? 13.852 35.621 -1.287 1.00 63.41 513 LYS A CA 1
ATOM 4202 C C . LYS A 1 513 ? 14.435 36.081 -2.619 1.00 63.41 513 LYS A C 1
ATOM 4204 O O . LYS A 1 513 ? 15.009 35.288 -3.361 1.00 63.41 513 LYS A O 1
ATOM 4209 N N . ILE A 1 514 ? 14.330 37.381 -2.905 1.00 55.69 514 ILE A N 1
ATOM 4210 C CA . ILE A 1 514 ? 15.025 38.009 -4.035 1.00 55.69 514 ILE A CA 1
ATOM 4211 C C . ILE A 1 514 ? 16.530 37.908 -3.759 1.00 55.69 514 ILE A C 1
ATOM 4213 O O . ILE A 1 514 ? 17.091 38.717 -3.021 1.00 55.69 514 ILE A O 1
ATOM 4217 N N . THR A 1 515 ? 17.182 36.892 -4.314 1.00 54.06 515 THR A N 1
ATOM 4218 C CA . THR A 1 515 ? 18.635 36.729 -4.265 1.00 54.06 515 THR A CA 1
ATOM 4219 C C . THR A 1 515 ? 19.192 36.857 -5.682 1.00 54.06 515 THR A C 1
ATOM 4221 O O . THR A 1 515 ? 18.720 36.220 -6.618 1.00 54.06 515 THR A O 1
ATOM 4224 N N . ASN A 1 516 ? 20.197 37.721 -5.856 1.00 49.94 516 ASN A N 1
ATOM 4225 C CA . ASN A 1 516 ? 20.819 38.037 -7.152 1.00 49.94 516 ASN A CA 1
ATOM 4226 C C . ASN A 1 516 ? 21.778 36.935 -7.666 1.00 49.94 516 ASN A C 1
ATOM 4228 O O . ASN A 1 516 ? 22.625 37.226 -8.506 1.00 49.94 516 ASN A O 1
ATOM 4232 N N . ASN A 1 517 ? 21.695 35.702 -7.151 1.00 52.66 517 ASN A N 1
ATOM 4233 C CA . ASN A 1 517 ? 22.623 34.620 -7.488 1.00 52.66 517 ASN A CA 1
ATOM 4234 C C . ASN A 1 517 ? 21.895 33.413 -8.092 1.00 52.66 517 ASN A C 1
ATOM 4236 O O . ASN A 1 517 ? 20.976 32.857 -7.495 1.00 52.66 517 ASN A O 1
ATOM 4240 N N . ASP A 1 518 ? 22.383 32.988 -9.257 1.00 51.28 518 ASP A N 1
ATOM 4241 C CA . ASP A 1 518 ? 21.898 31.861 -10.067 1.00 51.28 518 ASP A CA 1
ATOM 4242 C C . ASP A 1 518 ? 22.487 30.492 -9.652 1.00 51.28 518 ASP A C 1
ATOM 4244 O O . ASP A 1 518 ? 22.421 29.524 -10.407 1.00 51.28 518 ASP A O 1
ATOM 4248 N N . SER A 1 519 ? 23.093 30.359 -8.466 1.00 50.09 519 SER A N 1
ATOM 4249 C CA . SER A 1 519 ? 23.731 29.096 -8.062 1.00 50.09 519 SER A CA 1
ATOM 4250 C C . SER A 1 519 ? 22.779 28.148 -7.320 1.00 50.09 519 SER A C 1
ATOM 4252 O O . SER A 1 519 ? 22.236 28.508 -6.278 1.00 50.09 519 SER A O 1
ATOM 4254 N N . THR A 1 520 ? 22.632 26.939 -7.885 1.00 54.56 520 THR A N 1
ATOM 4255 C CA . THR A 1 520 ? 22.017 25.698 -7.355 1.00 54.56 520 THR A CA 1
ATOM 4256 C C . THR A 1 520 ? 20.866 25.907 -6.378 1.00 54.56 520 THR A C 1
ATOM 4258 O O . THR A 1 520 ? 20.999 25.675 -5.176 1.00 54.56 520 THR A O 1
ATOM 4261 N N . LYS A 1 521 ? 19.715 26.318 -6.908 1.00 74.69 521 LYS A N 1
ATOM 4262 C CA . LYS A 1 521 ? 18.471 26.323 -6.143 1.00 74.69 521 LYS A CA 1
ATOM 4263 C C . LYS A 1 521 ? 18.000 24.881 -5.978 1.00 74.69 521 LYS A C 1
ATOM 4265 O O . LYS A 1 521 ? 17.753 24.196 -6.968 1.00 74.69 521 LYS A O 1
ATOM 4270 N N . ILE A 1 522 ? 17.911 24.424 -4.732 1.00 86.75 522 ILE A N 1
ATOM 4271 C CA . ILE A 1 522 ? 17.124 23.235 -4.385 1.00 86.75 522 ILE A CA 1
ATOM 4272 C C . ILE A 1 522 ? 15.672 23.420 -4.864 1.00 86.75 522 ILE A C 1
ATOM 4274 O O . ILE A 1 522 ? 15.271 24.553 -5.142 1.00 86.75 522 ILE A O 1
ATOM 4278 N N . PRO A 1 523 ? 14.859 22.354 -4.957 1.00 88.56 523 PRO A N 1
ATOM 4279 C CA . PRO A 1 523 ? 13.468 22.494 -5.370 1.00 88.56 523 PRO A CA 1
ATOM 4280 C C . PRO A 1 523 ? 12.700 23.492 -4.487 1.00 88.56 523 PRO A C 1
ATOM 4282 O O . PRO A 1 523 ? 12.741 23.399 -3.261 1.00 88.56 523 PRO A O 1
ATOM 4285 N N . ASP A 1 524 ? 11.946 24.410 -5.104 1.00 86.06 524 ASP A N 1
ATOM 4286 C CA . ASP A 1 524 ? 11.134 25.407 -4.380 1.00 86.06 524 ASP A CA 1
ATOM 4287 C C . ASP A 1 524 ? 10.019 24.765 -3.546 1.00 86.06 524 ASP A C 1
ATOM 4289 O O . ASP A 1 524 ? 9.475 25.378 -2.631 1.00 86.06 524 ASP A O 1
ATOM 4293 N N . THR A 1 525 ? 9.636 23.534 -3.882 1.00 90.25 525 THR A N 1
ATOM 4294 C CA . THR A 1 525 ? 8.736 22.705 -3.081 1.00 90.25 525 THR A CA 1
ATOM 4295 C C . THR A 1 525 ? 9.502 21.487 -2.606 1.00 90.25 525 THR A C 1
ATOM 4297 O O . THR A 1 525 ? 10.003 20.712 -3.419 1.00 90.25 525 THR A O 1
ATOM 4300 N N . VAL A 1 526 ? 9.556 21.311 -1.291 1.00 92.75 526 VAL A N 1
ATOM 4301 C CA . VAL A 1 526 ? 10.136 20.138 -0.638 1.00 92.75 526 VAL A CA 1
ATOM 4302 C C . VAL A 1 526 ? 9.051 19.393 0.117 1.00 92.75 526 VAL A C 1
ATOM 4304 O O . VAL A 1 526 ? 8.071 20.003 0.534 1.00 92.75 526 VAL A O 1
ATOM 4307 N N . GLN A 1 527 ? 9.190 18.085 0.300 1.00 94.75 527 GLN A N 1
ATOM 4308 C CA . GLN A 1 527 ? 8.243 17.329 1.118 1.00 94.75 527 GLN A CA 1
ATOM 4309 C C . GLN A 1 527 ? 8.804 17.094 2.513 1.00 94.75 527 GLN A C 1
ATOM 4311 O O . GLN A 1 527 ? 9.966 16.731 2.666 1.00 94.75 527 GLN A O 1
ATOM 4316 N N . VAL A 1 528 ? 7.973 17.355 3.516 1.00 89.56 528 VAL A N 1
ATOM 4317 C CA . VAL A 1 528 ? 8.352 17.479 4.921 1.00 89.56 528 VAL A CA 1
ATOM 4318 C C . VAL A 1 528 ? 7.454 16.581 5.752 1.00 89.56 528 VAL A C 1
ATOM 4320 O O . VAL A 1 528 ? 6.234 16.629 5.595 1.00 89.56 528 VAL A O 1
ATOM 4323 N N . ALA A 1 529 ? 8.036 15.798 6.654 1.00 89.69 529 ALA A N 1
ATOM 4324 C CA . ALA A 1 529 ? 7.269 15.023 7.619 1.00 89.69 529 ALA A CA 1
ATOM 4325 C C . ALA A 1 529 ? 6.725 15.937 8.727 1.00 89.69 529 ALA A C 1
ATOM 4327 O O . ALA A 1 529 ? 7.478 16.654 9.397 1.00 89.69 529 ALA A O 1
ATOM 4328 N N . LEU A 1 530 ? 5.403 15.939 8.899 1.00 83.94 530 LEU A N 1
ATOM 4329 C CA . LEU A 1 530 ? 4.695 16.722 9.910 1.00 83.94 530 LEU A CA 1
ATOM 4330 C C . LEU A 1 530 ? 4.117 15.788 10.980 1.00 83.94 530 LEU A C 1
ATOM 4332 O O . LEU A 1 530 ? 3.185 15.037 10.696 1.00 83.94 530 LEU A O 1
ATOM 4336 N N . THR A 1 531 ? 4.649 15.852 12.201 1.00 76.38 531 THR A N 1
ATOM 4337 C CA . THR A 1 531 ? 4.205 15.039 13.346 1.00 76.38 531 THR A CA 1
ATOM 4338 C C . THR A 1 531 ? 2.826 15.462 13.861 1.00 76.38 531 THR A C 1
ATOM 4340 O O . THR A 1 531 ? 2.384 16.609 13.673 1.00 76.38 531 THR A O 1
ATOM 4343 N N . SER A 1 532 ? 2.113 14.546 14.527 1.00 64.75 532 SER A N 1
ATOM 4344 C CA . SER A 1 532 ? 0.774 14.834 15.058 1.00 64.75 532 SER A CA 1
ATOM 4345 C C . SER A 1 532 ? 0.757 15.867 16.168 1.00 64.75 532 SER A C 1
ATOM 4347 O O . SER A 1 532 ? -0.175 16.664 16.192 1.00 64.75 532 SER A O 1
ATOM 4349 N N . SER A 1 533 ? 1.753 15.920 17.056 1.00 64.06 533 SER A N 1
ATOM 4350 C CA . SER A 1 533 ? 1.786 16.912 18.144 1.00 64.06 533 SER A CA 1
ATOM 4351 C C . SER A 1 533 ? 1.836 18.327 17.587 1.00 64.06 533 SER A C 1
ATOM 4353 O O . SER A 1 533 ? 1.004 19.170 17.928 1.00 64.06 533 SER A O 1
ATOM 4355 N N . TYR A 1 534 ? 2.724 18.554 16.622 1.00 62.91 534 TYR A N 1
ATOM 4356 C CA . TYR A 1 534 ? 2.833 19.822 15.917 1.00 62.91 534 TYR A CA 1
ATOM 4357 C C . TYR A 1 534 ? 1.552 20.148 15.126 1.00 62.91 534 TYR A C 1
ATOM 4359 O O . TYR A 1 534 ? 1.027 21.264 15.188 1.00 62.91 534 TYR A O 1
ATOM 4367 N N . THR A 1 535 ? 0.979 19.153 14.443 1.00 62.09 535 THR A N 1
ATOM 4368 C CA . THR A 1 535 ? -0.263 19.302 13.668 1.00 62.09 535 THR A CA 1
ATOM 4369 C C . THR A 1 535 ? -1.483 19.593 14.553 1.00 62.09 535 THR A C 1
ATOM 4371 O O . THR A 1 535 ? -2.297 20.461 14.230 1.00 62.09 535 THR A O 1
ATOM 4374 N N . LYS A 1 536 ? -1.618 18.919 15.700 1.00 63.72 536 LYS A N 1
ATOM 4375 C CA . LYS A 1 536 ? -2.692 19.118 16.688 1.00 63.72 536 LYS A CA 1
ATOM 4376 C C . LYS A 1 536 ? -2.582 20.509 17.313 1.00 63.72 536 LYS A C 1
ATOM 4378 O O . LYS A 1 536 ? -3.593 21.206 17.382 1.00 63.72 536 LYS A O 1
ATOM 4383 N N . ILE A 1 537 ? -1.375 20.952 17.674 1.00 66.81 537 ILE A N 1
ATOM 4384 C CA . ILE A 1 537 ? -1.140 22.308 18.191 1.00 66.81 537 ILE A CA 1
ATOM 4385 C C . ILE A 1 537 ? -1.532 23.359 17.143 1.00 66.81 537 ILE A C 1
ATOM 4387 O O . ILE A 1 537 ? -2.309 24.265 17.453 1.00 66.81 537 ILE A O 1
ATOM 4391 N N . ILE A 1 538 ? -1.104 23.200 15.884 1.00 65.81 538 ILE A N 1
ATOM 4392 C CA . ILE A 1 538 ? -1.525 24.080 14.779 1.00 65.81 538 ILE A CA 1
ATOM 4393 C C . ILE A 1 538 ? -3.049 24.115 14.644 1.00 65.81 538 ILE A C 1
ATOM 4395 O O . ILE A 1 538 ? -3.636 25.193 14.560 1.00 65.81 538 ILE A O 1
ATOM 4399 N N . ASN A 1 539 ? -3.702 22.954 14.636 1.00 64.19 539 ASN A N 1
ATOM 4400 C CA . ASN A 1 539 ? -5.145 22.858 14.438 1.00 64.19 539 ASN A CA 1
ATOM 4401 C C . ASN A 1 539 ? -5.940 23.493 15.584 1.00 64.19 539 ASN A C 1
ATOM 4403 O O . ASN A 1 539 ? -6.944 24.159 15.324 1.00 64.19 539 ASN A O 1
ATOM 4407 N N . ILE A 1 540 ? -5.493 23.338 16.835 1.00 66.94 540 ILE A N 1
ATOM 4408 C CA . ILE A 1 540 ? -6.088 24.010 18.000 1.00 66.94 540 ILE A CA 1
ATOM 4409 C C . ILE A 1 540 ? -5.982 25.527 17.830 1.00 66.94 540 ILE A C 1
ATOM 4411 O O . ILE A 1 540 ? -6.983 26.236 17.957 1.00 66.94 540 ILE A O 1
ATOM 4415 N N . ILE A 1 541 ? -4.803 26.023 17.449 1.00 69.19 541 ILE A N 1
ATOM 4416 C CA . ILE A 1 541 ? -4.585 27.455 17.227 1.00 69.19 541 ILE A CA 1
ATOM 4417 C C . ILE A 1 541 ? -5.456 27.977 16.082 1.00 69.19 541 ILE A C 1
ATOM 4419 O O . ILE A 1 541 ? -6.112 29.012 16.222 1.00 69.19 541 ILE A O 1
ATOM 4423 N N . LEU A 1 542 ? -5.527 27.255 14.965 1.00 66.94 542 LEU A N 1
ATOM 4424 C CA . LEU A 1 542 ? -6.366 27.622 13.824 1.00 66.94 542 LEU A CA 1
ATOM 4425 C C . LEU A 1 542 ? -7.855 27.626 14.176 1.00 66.94 542 LEU A C 1
ATOM 4427 O O . LEU A 1 542 ? -8.572 28.548 13.797 1.00 66.94 542 LEU A O 1
ATOM 4431 N N . LYS A 1 543 ? -8.342 26.627 14.913 1.00 67.88 543 LYS A N 1
ATOM 4432 C CA . LYS A 1 543 ? -9.750 26.550 15.319 1.00 67.88 543 LYS A CA 1
ATOM 4433 C C . LYS A 1 543 ? -10.146 27.733 16.205 1.00 67.88 543 LYS A C 1
ATOM 4435 O O . LYS A 1 543 ? -11.135 28.405 15.910 1.00 67.88 543 LYS A O 1
ATOM 4440 N N . GLU A 1 544 ? -9.362 28.017 17.243 1.00 68.94 544 GLU A N 1
ATOM 4441 C CA . GLU A 1 544 ? -9.638 29.112 18.182 1.00 68.94 544 GLU A CA 1
ATOM 4442 C C . GLU A 1 544 ? -9.540 30.491 17.519 1.00 68.94 544 GLU A C 1
ATOM 4444 O O . GLU A 1 544 ? -10.324 31.398 17.813 1.00 68.94 544 GLU A O 1
ATOM 4449 N N . THR A 1 545 ? -8.608 30.656 16.578 1.00 66.50 545 THR A N 1
ATOM 4450 C CA . THR A 1 545 ? -8.457 31.910 15.825 1.00 66.50 545 THR A CA 1
ATOM 4451 C C . THR A 1 545 ? -9.569 32.101 14.792 1.00 66.50 545 THR A C 1
ATOM 4453 O O . THR A 1 545 ? -10.081 33.215 14.664 1.00 66.50 545 THR A O 1
ATOM 4456 N N . ARG A 1 546 ? -10.033 31.026 14.133 1.00 66.31 546 ARG A N 1
ATOM 4457 C CA . ARG A 1 546 ? -11.209 31.045 13.240 1.00 66.31 546 ARG A CA 1
ATOM 4458 C C . ARG A 1 546 ? -12.494 31.389 13.983 1.00 66.31 546 ARG A C 1
ATOM 4460 O O . ARG A 1 546 ? -13.260 32.222 13.507 1.00 66.31 546 ARG A O 1
ATOM 4467 N N . GLN A 1 547 ? -12.728 30.795 15.155 1.00 59.75 547 GLN A N 1
ATOM 4468 C CA . GLN A 1 547 ? -13.940 31.044 15.946 1.00 59.75 547 GLN A CA 1
ATOM 4469 C C . GLN A 1 547 ? -14.036 32.500 16.437 1.00 59.75 547 GLN A C 1
ATOM 4471 O O . GLN A 1 547 ? -15.131 32.984 16.720 1.00 59.75 547 GLN A O 1
ATOM 4476 N N . LYS A 1 548 ? -12.902 33.212 16.486 1.00 59.59 548 LYS A N 1
ATOM 4477 C CA . LYS A 1 548 ? -12.799 34.619 16.897 1.00 59.59 548 LYS A CA 1
ATOM 4478 C C . LYS A 1 548 ? -12.580 35.602 15.727 1.00 59.59 548 LYS A C 1
ATOM 4480 O O . LYS A 1 548 ? -12.494 36.795 15.993 1.00 59.59 548 LYS A O 1
ATOM 4485 N N . LEU A 1 549 ? -12.527 35.131 14.467 1.00 53.06 549 LEU A N 1
ATOM 4486 C CA . LEU A 1 549 ? -12.356 35.931 13.231 1.00 53.06 549 LEU A CA 1
ATOM 4487 C C . LEU A 1 549 ? -11.280 37.033 13.347 1.00 53.06 549 LEU A C 1
ATOM 4489 O O . LEU A 1 549 ? -11.539 38.204 13.076 1.00 53.06 549 LEU A O 1
ATOM 4493 N N . ILE A 1 550 ? -10.069 36.676 13.782 1.00 57.91 550 ILE A N 1
ATOM 4494 C CA . ILE A 1 550 ? -8.984 37.653 13.958 1.00 57.91 550 ILE A CA 1
ATOM 4495 C C . ILE A 1 550 ? -8.079 37.653 12.720 1.00 57.91 550 ILE A C 1
ATOM 4497 O O . ILE A 1 550 ? -7.423 36.655 12.431 1.00 57.91 550 ILE A O 1
ATOM 4501 N N . ASP A 1 551 ? -7.978 38.796 12.036 1.00 55.84 551 ASP A N 1
ATOM 4502 C CA . ASP A 1 551 ? -7.170 38.966 10.814 1.00 55.84 551 ASP A CA 1
ATOM 4503 C C . ASP A 1 551 ? -5.645 38.839 11.035 1.00 55.84 551 ASP A C 1
ATOM 4505 O O . ASP A 1 551 ? -4.874 38.794 10.075 1.00 55.84 551 ASP A O 1
ATOM 4509 N N . LYS A 1 552 ? -5.176 38.778 12.292 1.00 66.44 552 LYS A N 1
ATOM 4510 C CA . LYS A 1 552 ? -3.761 38.599 12.662 1.00 66.44 552 LYS A CA 1
ATOM 4511 C C . LYS A 1 552 ? -3.610 37.811 13.958 1.00 66.44 552 LYS A C 1
ATOM 4513 O O . LYS A 1 552 ? -4.069 38.239 15.012 1.00 66.44 552 LYS A O 1
ATOM 4518 N N . VAL A 1 553 ? -2.899 36.692 13.890 1.00 69.69 553 VAL A N 1
ATOM 4519 C CA . VAL A 1 553 ? -2.555 35.891 15.069 1.00 69.69 553 VAL A CA 1
ATOM 4520 C C . VAL A 1 553 ? -1.241 36.412 15.651 1.00 69.69 553 VAL A C 1
ATOM 4522 O O . VAL A 1 553 ? -0.233 36.424 14.949 1.00 69.69 553 VAL A O 1
ATOM 4525 N N . THR A 1 554 ? -1.260 36.897 16.895 1.00 79.38 554 THR A N 1
ATOM 4526 C CA . THR A 1 554 ? -0.084 37.441 17.602 1.00 79.38 554 THR A CA 1
ATOM 4527 C C . THR A 1 554 ? 0.531 36.410 18.541 1.00 79.38 554 THR A C 1
ATOM 4529 O O . THR A 1 554 ? -0.152 35.480 18.973 1.00 79.38 554 THR A O 1
ATOM 4532 N N . LYS A 1 555 ? 1.813 36.589 18.889 1.00 80.94 555 LYS A N 1
ATOM 4533 C CA . LYS A 1 555 ? 2.537 35.701 19.811 1.00 80.94 555 LYS A CA 1
ATOM 4534 C C . LYS A 1 555 ? 1.817 35.517 21.132 1.00 80.94 555 LYS A C 1
ATOM 4536 O O . LYS A 1 555 ? 1.553 34.384 21.513 1.00 80.94 555 LYS A O 1
ATOM 4541 N N . ASP A 1 556 ? 1.400 36.618 21.749 1.00 81.81 556 ASP A N 1
ATOM 4542 C CA . ASP A 1 556 ? 0.637 36.589 22.997 1.00 81.81 556 ASP A CA 1
ATOM 4543 C C . ASP A 1 556 ? -0.649 35.772 22.853 1.00 81.81 556 ASP A C 1
ATOM 4545 O O . ASP A 1 556 ? -1.018 35.039 23.764 1.00 81.81 556 ASP A O 1
ATOM 4549 N N . LYS A 1 557 ? -1.300 35.826 21.682 1.00 78.75 557 LYS A N 1
ATOM 4550 C CA . LYS A 1 557 ? -2.520 35.060 21.427 1.00 78.75 557 LYS A CA 1
ATOM 4551 C C . LYS A 1 557 ? -2.259 33.569 21.252 1.00 78.75 557 LYS A C 1
ATOM 4553 O O . LYS A 1 557 ? -3.073 32.764 21.686 1.00 78.75 557 LYS A O 1
ATOM 4558 N N . VAL A 1 558 ? -1.146 33.189 20.628 1.00 77.38 558 VAL A N 1
ATOM 4559 C CA . VAL A 1 558 ? -0.738 31.779 20.542 1.00 77.38 558 VAL A CA 1
ATOM 4560 C C . VAL A 1 558 ? -0.322 31.260 21.908 1.00 77.38 558 VAL A C 1
ATOM 4562 O O . VAL A 1 558 ? -0.752 30.175 22.276 1.00 77.38 558 VAL A O 1
ATOM 4565 N N . ILE A 1 559 ? 0.430 32.045 22.683 1.00 83.06 559 ILE A N 1
ATOM 4566 C CA . ILE A 1 559 ? 0.784 31.709 24.067 1.00 83.06 559 ILE A CA 1
ATOM 4567 C C . ILE A 1 559 ? -0.482 31.505 24.901 1.00 83.06 559 ILE A C 1
ATOM 4569 O O . ILE A 1 559 ? -0.577 30.499 25.598 1.00 83.06 559 ILE A O 1
ATOM 4573 N N . GLU A 1 560 ? -1.465 32.404 24.796 1.00 81.00 560 GLU A N 1
ATOM 4574 C CA . GLU A 1 560 ? -2.773 32.274 25.452 1.00 81.00 560 GLU A CA 1
ATOM 4575 C C . GLU A 1 560 ? -3.481 30.988 25.008 1.00 81.00 560 GLU A C 1
ATOM 4577 O O . GLU A 1 560 ? -3.880 30.192 25.847 1.00 81.00 560 GLU A O 1
ATOM 4582 N N . ILE A 1 561 ? -3.582 30.722 23.700 1.00 75.88 561 ILE A N 1
ATOM 4583 C CA . ILE A 1 561 ? -4.274 29.531 23.188 1.00 75.88 561 ILE A CA 1
ATOM 4584 C C . ILE A 1 561 ? -3.578 28.239 23.625 1.00 75.88 561 ILE A C 1
ATOM 4586 O O . ILE A 1 561 ? -4.268 27.319 24.059 1.00 75.88 561 ILE A O 1
ATOM 4590 N N . ILE A 1 562 ? -2.248 28.161 23.525 1.00 79.31 562 ILE A N 1
ATOM 4591 C CA . ILE A 1 562 ? -1.464 27.004 23.974 1.00 79.31 562 ILE A CA 1
ATOM 4592 C C . ILE A 1 562 ? -1.634 26.833 25.485 1.00 79.31 562 ILE A C 1
ATOM 4594 O O . ILE A 1 562 ? -1.930 25.737 25.953 1.00 79.31 562 ILE A O 1
ATOM 4598 N N . SER A 1 563 ? -1.522 27.910 26.257 1.00 79.56 563 SER A N 1
ATOM 4599 C CA . SER A 1 563 ? -1.676 27.838 27.710 1.00 79.56 563 SER A CA 1
ATOM 4600 C C . SER A 1 563 ? -3.086 27.388 28.098 1.00 79.56 563 SER A C 1
ATOM 4602 O O . SER A 1 563 ? -3.227 26.441 28.861 1.00 79.56 563 SER A O 1
ATOM 4604 N N . ASP A 1 564 ? -4.133 27.979 27.525 1.00 75.50 564 ASP A N 1
ATOM 4605 C CA . ASP A 1 564 ? -5.529 27.731 27.904 1.00 75.50 564 ASP A CA 1
ATOM 4606 C C . ASP A 1 564 ? -6.074 26.397 27.389 1.00 75.50 564 ASP A C 1
ATOM 4608 O O . ASP A 1 564 ? -6.807 25.706 28.098 1.00 75.50 564 ASP A O 1
ATOM 4612 N N . ASN A 1 565 ? -5.714 26.020 26.160 1.00 71.31 565 ASN A N 1
ATOM 4613 C CA . ASN A 1 565 ? -6.289 24.856 25.484 1.00 71.31 565 ASN A CA 1
ATOM 4614 C C . ASN A 1 565 ? -5.372 23.639 25.490 1.00 71.31 565 ASN A C 1
ATOM 4616 O O . ASN A 1 565 ? -5.875 22.541 25.286 1.00 71.31 565 ASN A O 1
ATOM 4620 N N . VAL A 1 566 ? -4.060 23.817 25.687 1.00 70.88 566 VAL A N 1
ATOM 4621 C CA . VAL A 1 566 ? -3.089 22.713 25.656 1.00 70.88 566 VAL A CA 1
ATOM 4622 C C . VAL A 1 566 ? -2.503 22.430 27.038 1.00 70.88 566 VAL A C 1
ATOM 4624 O O . VAL A 1 566 ? -2.458 21.275 27.451 1.00 70.88 566 VAL A O 1
ATOM 4627 N N . LEU A 1 567 ? -2.102 23.457 27.792 1.00 72.38 567 LEU A N 1
ATOM 4628 C CA . LEU A 1 567 ? -1.491 23.259 29.113 1.00 72.38 567 LEU A CA 1
ATOM 4629 C C . LEU A 1 567 ? -2.509 23.203 30.263 1.00 72.38 567 LEU A C 1
ATOM 4631 O O . LEU A 1 567 ? -2.315 22.431 31.204 1.00 72.38 567 LEU A O 1
ATOM 4635 N N . ASN A 1 568 ? -3.589 23.991 30.190 1.00 67.31 568 ASN A N 1
ATOM 4636 C CA . ASN A 1 568 ? -4.560 24.177 31.277 1.00 67.31 568 ASN A CA 1
ATOM 4637 C C . ASN A 1 568 ? -5.849 23.359 31.127 1.00 67.31 568 ASN A C 1
ATOM 4639 O O . ASN A 1 568 ? -6.655 23.323 32.062 1.00 67.31 568 ASN A O 1
ATOM 4643 N N . SER A 1 569 ? -6.097 22.717 29.980 1.00 57.50 569 SER A N 1
ATOM 4644 C CA . SER A 1 569 ? -7.353 21.995 29.777 1.00 57.50 569 SER A CA 1
ATOM 4645 C C . SER A 1 569 ? -7.383 20.727 30.643 1.00 57.50 569 SER A C 1
ATOM 4647 O O . SER A 1 569 ? -6.901 19.667 30.259 1.00 57.50 569 SER A O 1
ATOM 4649 N N . PHE A 1 570 ? -7.990 20.818 31.826 1.00 44.12 570 PHE A N 1
ATOM 4650 C CA . PHE A 1 570 ? -8.200 19.691 32.746 1.00 44.12 570 PHE A CA 1
ATOM 4651 C C . PHE A 1 570 ? -9.229 18.655 32.241 1.00 44.12 570 PHE A C 1
ATOM 4653 O O . PHE A 1 570 ? -9.547 17.703 32.949 1.00 44.12 570 PHE A O 1
ATOM 4660 N N . THR A 1 571 ? -9.798 18.847 31.047 1.00 39.19 571 THR A N 1
ATOM 4661 C CA . THR A 1 571 ? -10.968 18.099 30.544 1.00 39.19 571 THR A CA 1
ATOM 4662 C C . THR A 1 571 ? -10.750 17.365 29.226 1.00 39.19 571 THR A C 1
ATOM 4664 O O . THR A 1 571 ? -11.576 16.530 28.865 1.00 39.19 571 THR A O 1
ATOM 4667 N N . LEU A 1 572 ? -9.641 17.600 28.532 1.00 37.72 572 LEU A N 1
ATOM 4668 C CA . LEU A 1 572 ? -9.209 16.742 27.437 1.00 37.72 572 LEU A CA 1
ATOM 4669 C C . LEU A 1 572 ? -8.021 15.948 27.966 1.00 37.72 572 LEU A C 1
ATOM 4671 O O . LEU A 1 572 ? -7.109 16.530 28.546 1.00 37.72 572 LEU A O 1
ATOM 4675 N N . GLN A 1 573 ? -8.044 14.624 27.816 1.00 41.66 573 GLN A N 1
ATOM 4676 C CA . GLN A 1 573 ? -6.849 13.790 27.947 1.00 41.66 573 GLN A CA 1
ATOM 4677 C C . GLN A 1 573 ? -5.854 14.236 26.869 1.00 41.66 573 GLN A C 1
ATOM 4679 O O . GLN A 1 573 ? -5.781 13.642 25.797 1.00 41.66 573 GLN A O 1
ATOM 4684 N N . ILE A 1 574 ? -5.172 15.354 27.099 1.00 51.66 574 ILE A N 1
ATOM 4685 C CA . ILE A 1 574 ? -4.109 15.806 26.224 1.00 51.66 574 ILE A CA 1
ATOM 4686 C C . ILE A 1 574 ? -2.953 14.857 26.465 1.00 51.66 574 ILE A C 1
ATOM 4688 O O . ILE A 1 574 ? -2.472 14.695 27.586 1.00 51.66 574 ILE A O 1
ATOM 4692 N N . ASP A 1 575 ? -2.596 14.193 25.379 1.00 55.88 575 ASP A N 1
ATOM 4693 C CA . ASP A 1 575 ? -1.428 13.352 25.235 1.00 55.88 575 ASP A CA 1
ATOM 4694 C C . ASP A 1 575 ? -0.196 14.041 25.849 1.00 55.88 575 ASP A C 1
ATOM 4696 O O . ASP A 1 575 ? 0.062 15.225 25.600 1.00 55.88 575 ASP A O 1
ATOM 4700 N N . GLY A 1 576 ? 0.545 13.315 26.691 1.00 60.28 576 GLY A N 1
ATOM 4701 C CA . GLY A 1 576 ? 1.706 13.847 27.405 1.00 60.28 576 GLY A CA 1
ATOM 4702 C C . GLY A 1 576 ? 2.763 14.426 26.464 1.00 60.28 576 GLY A C 1
ATOM 4703 O O . GLY A 1 576 ? 3.474 15.355 26.849 1.00 60.28 576 GLY A O 1
ATOM 4704 N N . ASP A 1 577 ? 2.817 13.948 25.222 1.00 55.84 577 ASP A N 1
ATOM 4705 C CA . ASP A 1 577 ? 3.760 14.437 24.223 1.00 55.84 577 ASP A CA 1
ATOM 4706 C C . ASP A 1 577 ? 3.311 15.753 23.569 1.00 55.84 577 ASP A C 1
ATOM 4708 O O . ASP A 1 577 ? 4.149 16.613 23.308 1.00 55.84 577 ASP A O 1
ATOM 4712 N N . ILE A 1 578 ? 2.003 16.014 23.436 1.00 63.88 578 ILE A N 1
ATOM 4713 C CA . ILE A 1 578 ? 1.493 17.334 23.007 1.00 63.88 578 ILE A CA 1
ATOM 4714 C C . ILE A 1 578 ? 1.820 18.394 24.061 1.00 63.88 578 ILE A C 1
ATOM 4716 O O . ILE A 1 578 ? 2.164 19.525 23.720 1.00 63.88 578 ILE A O 1
ATOM 4720 N N . LYS A 1 579 ? 1.721 18.038 25.348 1.00 69.62 579 LYS A N 1
ATOM 4721 C CA . LYS A 1 579 ? 2.068 18.946 26.443 1.00 69.62 579 LYS A CA 1
ATOM 4722 C C . LYS A 1 579 ? 3.560 19.287 26.433 1.00 69.62 579 LYS A C 1
ATOM 4724 O O . LYS A 1 579 ? 3.891 20.465 26.517 1.00 69.62 579 LYS A O 1
ATOM 4729 N N . LYS A 1 580 ? 4.441 18.289 26.287 1.00 68.88 580 LYS A N 1
ATOM 4730 C CA . LYS A 1 580 ? 5.890 18.522 26.152 1.00 68.88 580 LYS A CA 1
ATOM 4731 C C . LYS A 1 580 ? 6.206 19.396 24.943 1.00 68.88 580 LYS A C 1
ATOM 4733 O O . LYS A 1 580 ? 6.982 20.332 25.077 1.00 68.88 580 LYS A O 1
ATOM 4738 N N . GLU A 1 581 ? 5.581 19.129 23.799 1.00 70.56 581 GLU A N 1
ATOM 4739 C CA . GLU A 1 581 ? 5.779 19.916 22.579 1.00 70.56 581 GLU A CA 1
ATOM 4740 C C . GLU A 1 581 ? 5.284 21.359 22.757 1.00 70.56 581 GLU A C 1
ATOM 4742 O O . GLU A 1 581 ? 5.949 22.309 22.361 1.00 70.56 581 GLU A O 1
ATOM 4747 N N . ALA A 1 582 ? 4.148 21.559 23.427 1.00 74.69 582 ALA A N 1
ATOM 4748 C CA . ALA A 1 582 ? 3.643 22.883 23.776 1.00 74.69 582 ALA A CA 1
ATOM 4749 C C . ALA A 1 582 ? 4.566 23.635 24.748 1.00 74.69 582 ALA A C 1
ATOM 4751 O O . ALA A 1 582 ? 4.826 24.820 24.550 1.00 74.69 582 ALA A O 1
ATOM 4752 N N . GLU A 1 583 ? 5.076 22.964 25.782 1.00 79.62 583 GLU A N 1
ATOM 4753 C CA . GLU A 1 583 ? 6.058 23.532 26.713 1.00 79.62 583 GLU A CA 1
ATOM 4754 C C . GLU A 1 583 ? 7.367 23.878 25.989 1.00 79.62 583 GLU A C 1
ATOM 4756 O O . GLU A 1 583 ? 7.920 24.958 26.202 1.00 79.62 583 GLU A O 1
ATOM 4761 N N . HIS A 1 584 ? 7.834 23.007 25.093 1.00 76.38 584 HIS A N 1
ATOM 4762 C CA . HIS A 1 584 ? 8.998 23.243 24.238 1.00 76.38 584 HIS A CA 1
ATOM 4763 C C . HIS A 1 584 ? 8.789 24.466 23.340 1.00 76.38 584 HIS A C 1
ATOM 4765 O O . HIS A 1 584 ? 9.601 25.389 23.379 1.00 76.38 584 HIS A O 1
ATOM 4771 N N . LEU A 1 585 ? 7.653 24.555 22.643 1.00 74.75 585 LEU A N 1
ATOM 4772 C CA . LEU A 1 585 ? 7.291 25.700 21.801 1.00 74.75 585 LEU A CA 1
ATOM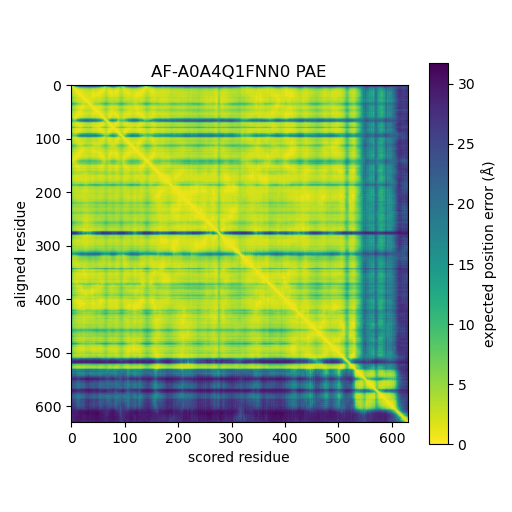 4773 C C . LEU A 1 585 ? 7.209 27.011 22.592 1.00 74.75 585 LEU A C 1
ATOM 4775 O O . LEU A 1 585 ? 7.657 28.044 22.107 1.00 74.75 585 LEU A O 1
ATOM 4779 N N . LEU A 1 586 ? 6.667 27.005 23.813 1.00 79.88 586 LEU A N 1
ATOM 4780 C CA . LEU A 1 586 ? 6.620 28.211 24.653 1.00 79.88 586 LEU A CA 1
ATOM 4781 C C . LEU A 1 586 ? 8.010 28.656 25.123 1.00 79.88 586 LEU A C 1
ATOM 4783 O O . LEU A 1 586 ? 8.260 29.857 25.247 1.00 79.88 586 LEU A O 1
ATOM 4787 N N . ASN A 1 587 ? 8.906 27.701 25.371 1.00 81.81 587 ASN A N 1
ATOM 4788 C CA . ASN A 1 587 ? 10.275 27.966 25.805 1.00 81.81 587 ASN A CA 1
ATOM 4789 C C . ASN A 1 587 ? 11.219 28.286 24.633 1.00 81.81 587 ASN A C 1
ATOM 4791 O O . ASN A 1 587 ? 12.274 28.888 24.843 1.00 81.81 587 ASN A O 1
ATOM 4795 N N . ASN A 1 588 ? 10.838 27.932 23.404 1.00 79.25 588 ASN A N 1
ATOM 4796 C CA . ASN A 1 588 ? 11.605 28.172 22.191 1.00 79.25 588 ASN A CA 1
ATOM 4797 C C . ASN A 1 588 ? 10.982 29.305 21.361 1.00 79.25 588 ASN A C 1
ATOM 4799 O O . ASN A 1 588 ? 10.088 29.114 20.535 1.00 79.25 588 ASN A O 1
ATOM 4803 N N . SER A 1 589 ? 11.483 30.523 21.584 1.00 74.44 589 SER A N 1
ATOM 4804 C CA . SER A 1 589 ? 10.929 31.738 20.983 1.00 74.44 589 SER A CA 1
ATOM 4805 C C . SER A 1 589 ? 10.934 31.723 19.453 1.00 74.44 589 SER A C 1
ATOM 4807 O O . SER A 1 589 ? 10.039 32.328 18.870 1.00 74.44 589 SER A O 1
ATOM 4809 N N . GLU A 1 590 ? 11.880 31.031 18.822 1.00 74.69 590 GLU A N 1
ATOM 4810 C CA . GLU A 1 590 ? 12.014 30.907 17.370 1.00 74.69 590 GLU A CA 1
ATOM 4811 C C . GLU A 1 590 ? 10.974 29.948 16.774 1.00 74.69 590 GLU A C 1
ATOM 4813 O O . GLU A 1 590 ? 10.301 30.277 15.793 1.00 74.69 590 GLU A O 1
ATOM 4818 N N . GLU A 1 591 ? 10.761 28.787 17.395 1.00 65.81 591 GLU A N 1
ATOM 4819 C CA . GLU A 1 591 ? 9.731 27.844 16.949 1.00 65.81 591 GLU A CA 1
ATOM 4820 C C . GLU A 1 591 ? 8.312 28.407 17.127 1.00 65.81 591 GLU A C 1
ATOM 4822 O O . GLU A 1 591 ? 7.443 28.192 16.273 1.00 65.81 591 GLU A O 1
ATOM 4827 N N . LEU A 1 592 ? 8.091 29.206 18.175 1.00 76.06 592 LEU A N 1
ATOM 4828 C CA . LEU A 1 592 ? 6.831 29.915 18.399 1.00 76.06 592 LEU A CA 1
ATOM 4829 C C . LEU A 1 592 ? 6.546 30.980 17.322 1.00 76.06 592 LEU A C 1
ATOM 4831 O O . LEU A 1 592 ? 5.413 31.079 16.844 1.00 76.06 592 LEU A O 1
ATOM 4835 N N . GLU A 1 593 ? 7.557 31.744 16.887 1.00 77.56 593 GLU A N 1
ATOM 4836 C CA . GLU A 1 593 ? 7.440 32.682 15.747 1.00 77.56 593 GLU A CA 1
ATOM 4837 C C . GLU A 1 593 ? 7.121 31.964 14.428 1.00 77.56 593 GLU A C 1
ATOM 4839 O O . GLU A 1 593 ? 6.357 32.447 13.583 1.00 77.56 593 GLU A O 1
ATOM 4844 N N . ASN A 1 594 ? 7.647 30.755 14.263 1.00 67.69 594 ASN A N 1
ATOM 4845 C CA . ASN A 1 594 ? 7.369 29.933 13.091 1.00 67.69 594 ASN A CA 1
ATOM 4846 C C . ASN A 1 594 ? 5.928 29.413 13.074 1.00 67.69 594 ASN A C 1
ATOM 4848 O O . ASN A 1 594 ? 5.268 29.434 12.030 1.00 67.69 594 ASN A O 1
ATOM 4852 N N . LEU A 1 595 ? 5.415 28.996 14.229 1.00 71.00 595 LEU A N 1
ATOM 4853 C CA . LEU A 1 595 ? 4.022 28.595 14.396 1.00 71.00 595 LEU A CA 1
ATOM 4854 C C . LEU A 1 595 ? 3.057 29.751 14.084 1.00 71.00 595 LEU A C 1
ATOM 4856 O O . LEU A 1 595 ? 2.067 29.557 13.376 1.00 71.00 595 LEU A O 1
ATOM 4860 N N . LEU A 1 596 ? 3.384 30.968 14.532 1.00 74.62 596 LEU A N 1
ATOM 4861 C CA . LEU A 1 596 ? 2.620 32.185 14.230 1.00 74.62 596 LEU A CA 1
ATOM 4862 C C . LEU A 1 596 ? 2.510 32.438 12.728 1.00 74.62 596 LEU A C 1
ATOM 4864 O O . LEU A 1 596 ? 1.419 32.705 12.220 1.00 74.62 596 LEU A O 1
ATOM 4868 N N . SER A 1 597 ? 3.625 32.287 12.019 1.00 72.81 597 SER A N 1
ATOM 4869 C CA . SER A 1 597 ? 3.701 32.500 10.577 1.00 72.81 597 SER A CA 1
ATOM 4870 C C . SER A 1 597 ? 2.866 31.465 9.806 1.00 72.81 597 SER A C 1
ATOM 4872 O O . SER A 1 597 ? 2.108 31.834 8.908 1.00 72.81 597 SER A O 1
ATOM 4874 N N . LYS A 1 598 ? 2.884 30.185 10.214 1.00 66.31 598 LYS A N 1
ATOM 4875 C CA . LYS A 1 598 ? 2.028 29.122 9.638 1.00 66.31 598 LYS A CA 1
ATOM 4876 C C . LYS A 1 598 ? 0.539 29.390 9.819 1.00 66.31 598 LYS A C 1
ATOM 4878 O O . LYS A 1 598 ? -0.244 29.227 8.881 1.00 66.31 598 LYS A O 1
ATOM 4883 N N . VAL A 1 599 ? 0.139 29.801 11.018 1.00 66.81 599 VAL A N 1
ATOM 4884 C CA . VAL A 1 599 ? -1.267 30.089 11.322 1.00 66.81 599 VAL A CA 1
ATOM 4885 C C . VAL A 1 599 ? -1.749 31.292 10.506 1.00 66.81 599 VAL A C 1
ATOM 4887 O O . VAL A 1 599 ? -2.844 31.265 9.944 1.00 66.81 599 VAL A O 1
ATOM 4890 N N . GLN A 1 600 ? -0.912 32.324 10.374 1.00 71.19 600 GLN A N 1
ATOM 4891 C CA . GLN A 1 600 ? -1.205 33.489 9.539 1.00 71.19 600 GLN A CA 1
ATOM 4892 C C . GLN A 1 600 ? -1.297 33.135 8.048 1.00 71.19 600 GLN A C 1
ATOM 4894 O O . GLN A 1 600 ? -2.207 33.619 7.377 1.00 71.19 600 GLN A O 1
ATOM 4899 N N . GLN A 1 601 ? -0.404 32.285 7.532 1.00 64.94 601 GLN A N 1
ATOM 4900 C CA . GLN A 1 601 ? -0.432 31.834 6.139 1.00 64.94 601 GLN A CA 1
ATOM 4901 C C . GLN A 1 601 ? -1.683 31.002 5.841 1.00 64.94 601 GLN A C 1
ATOM 4903 O O . GLN A 1 601 ? -2.416 31.302 4.906 1.00 64.94 601 GLN A O 1
ATOM 4908 N N . THR A 1 602 ? -2.005 30.045 6.711 1.00 60.41 602 THR A N 1
ATOM 4909 C CA . THR A 1 602 ? -3.217 29.225 6.578 1.00 60.41 602 THR A CA 1
ATOM 4910 C C . THR A 1 602 ? -4.485 30.089 6.610 1.00 60.41 602 THR A C 1
ATOM 4912 O O . THR A 1 602 ? -5.405 29.866 5.828 1.00 60.41 602 THR A O 1
ATOM 4915 N N . ASN A 1 603 ? -4.537 31.122 7.463 1.00 62.69 603 ASN A N 1
ATOM 4916 C CA . ASN A 1 603 ? -5.649 32.080 7.469 1.00 62.69 603 ASN A CA 1
ATOM 4917 C C . ASN A 1 603 ? -5.733 32.901 6.170 1.00 62.69 603 ASN A C 1
ATOM 4919 O O . ASN A 1 603 ? -6.841 33.170 5.710 1.00 62.69 603 ASN A O 1
ATOM 4923 N N . LYS A 1 604 ? -4.600 33.272 5.557 1.00 62.50 604 LYS A N 1
ATOM 4924 C CA . LYS A 1 604 ? -4.585 33.955 4.251 1.00 62.50 604 LYS A CA 1
ATOM 4925 C C . LYS A 1 604 ? -5.090 33.052 3.129 1.00 62.50 604 LYS A C 1
ATOM 4927 O O . LYS A 1 604 ? -5.925 33.495 2.348 1.00 62.50 604 LYS A O 1
ATOM 4932 N N . ASP A 1 605 ? -4.645 31.800 3.081 1.00 52.59 605 ASP A N 1
ATOM 4933 C CA . ASP A 1 605 ? -5.050 30.845 2.041 1.00 52.59 605 ASP A CA 1
ATOM 4934 C C . ASP A 1 605 ? -6.561 30.551 2.104 1.00 52.59 605 ASP A C 1
ATOM 4936 O O . ASP A 1 605 ? -7.226 30.442 1.077 1.00 52.59 605 ASP A O 1
ATOM 4940 N N . LEU A 1 606 ? -7.145 30.562 3.306 1.00 42.31 606 LEU A N 1
ATOM 4941 C CA . LEU A 1 606 ? -8.592 30.423 3.522 1.00 42.31 606 LEU A CA 1
ATOM 4942 C C . LEU A 1 606 ? -9.396 31.694 3.202 1.00 42.31 606 LEU A C 1
ATOM 4944 O O . LEU A 1 606 ? -10.582 31.604 2.886 1.00 42.31 606 LEU A O 1
ATOM 4948 N N . GLN A 1 607 ? -8.784 32.882 3.268 1.00 44.47 607 GLN A N 1
ATOM 4949 C CA . GLN A 1 607 ? -9.423 34.126 2.817 1.00 44.47 607 GLN A CA 1
ATOM 4950 C C . GLN A 1 607 ? -9.501 34.216 1.280 1.00 44.47 607 GLN A C 1
ATOM 4952 O O . GLN A 1 607 ? -10.361 34.929 0.758 1.00 44.47 607 GLN A O 1
ATOM 4957 N N . ILE A 1 608 ? -8.660 33.475 0.546 1.00 36.59 608 ILE A N 1
ATOM 4958 C CA . ILE A 1 608 ? -8.620 33.485 -0.928 1.00 36.59 608 ILE A CA 1
ATOM 4959 C C . ILE A 1 608 ? -9.769 32.659 -1.556 1.00 36.59 608 ILE A C 1
ATOM 4961 O O . ILE A 1 608 ? -10.130 32.905 -2.707 1.00 36.59 608 ILE A O 1
ATOM 4965 N N . GLU A 1 609 ? -10.460 31.792 -0.804 1.00 33.06 609 GLU A N 1
ATOM 4966 C CA . GLU A 1 609 ? -11.640 31.047 -1.298 1.00 33.06 609 GLU A CA 1
ATOM 4967 C C . GLU A 1 609 ? -12.961 31.850 -1.333 1.00 33.06 609 GLU A C 1
ATOM 4969 O O . GLU A 1 609 ? -13.970 31.359 -1.838 1.00 33.06 609 GLU A O 1
ATOM 4974 N N . TYR A 1 610 ? -12.982 33.114 -0.895 1.00 29.97 610 TYR A N 1
ATOM 4975 C CA . TYR A 1 610 ? -14.164 33.987 -0.999 1.00 29.97 610 TYR A CA 1
ATOM 4976 C C . TYR A 1 610 ? -13.988 35.098 -2.046 1.00 29.97 610 TYR A C 1
ATOM 4978 O O . TYR A 1 610 ? -14.034 36.293 -1.742 1.00 29.97 610 TYR A O 1
ATOM 4986 N N . VAL A 1 611 ? -13.863 34.729 -3.324 1.00 28.50 611 VAL A N 1
ATOM 4987 C CA . VAL A 1 611 ? -14.077 35.696 -4.415 1.00 28.50 611 VAL A CA 1
ATOM 4988 C C . VAL A 1 611 ? -15.579 35.818 -4.698 1.00 28.50 611 VAL A C 1
ATOM 4990 O O . VAL A 1 611 ? -16.248 34.878 -5.119 1.00 28.50 611 VAL A O 1
ATOM 4993 N N . LYS A 1 612 ? -16.114 37.018 -4.441 1.00 28.55 612 LYS A N 1
ATOM 4994 C CA . LYS A 1 612 ? -17.519 37.409 -4.641 1.00 28.55 612 LYS A CA 1
ATOM 4995 C C . LYS A 1 612 ? -18.010 37.111 -6.074 1.00 28.55 612 LYS A C 1
ATOM 4997 O O . LYS A 1 612 ? -17.303 37.427 -7.033 1.00 28.55 612 LYS A O 1
ATOM 5002 N N . PRO A 1 613 ? -19.254 36.630 -6.256 1.00 29.73 613 PRO A N 1
ATOM 5003 C CA . PRO A 1 613 ? -19.815 36.343 -7.570 1.00 29.73 613 PRO A CA 1
ATOM 5004 C C . PRO A 1 613 ? -20.273 37.649 -8.219 1.00 29.73 613 PRO A C 1
ATOM 5006 O O . PRO A 1 613 ? -21.392 38.082 -7.979 1.00 29.73 613 PRO A O 1
ATOM 5009 N N . ASN A 1 614 ? -19.416 38.325 -8.987 1.00 36.94 614 ASN A N 1
ATOM 5010 C CA . ASN A 1 614 ? -19.850 39.383 -9.909 1.00 36.94 614 ASN A CA 1
ATOM 5011 C C . ASN A 1 614 ? -18.745 39.772 -10.901 1.00 36.94 614 ASN A C 1
ATOM 5013 O O . ASN A 1 614 ? -18.160 40.847 -10.801 1.00 36.94 614 ASN A O 1
ATOM 5017 N N . GLN A 1 615 ? -18.522 38.946 -11.924 1.00 27.97 615 GLN A N 1
ATOM 5018 C CA . GLN A 1 615 ? -18.077 39.446 -13.226 1.00 27.97 615 GLN A CA 1
ATOM 5019 C C . GLN A 1 615 ? -18.837 38.720 -14.341 1.00 27.97 615 GLN A C 1
ATOM 5021 O O . GLN A 1 615 ? -18.895 37.495 -14.397 1.00 27.97 615 GLN A O 1
ATOM 5026 N N . LYS A 1 616 ? -19.483 39.518 -15.201 1.00 29.53 616 LYS A N 1
ATOM 5027 C CA . LYS A 1 616 ? -20.237 39.082 -16.380 1.00 29.53 616 LYS A CA 1
ATOM 5028 C C . LYS A 1 616 ? -19.336 38.262 -17.303 1.00 29.53 616 LYS A C 1
ATOM 5030 O O . LYS A 1 616 ? -18.425 38.807 -17.920 1.00 29.53 616 LYS A O 1
ATOM 5035 N N . ILE A 1 617 ? -19.656 36.983 -17.459 1.00 25.83 617 ILE A N 1
ATOM 5036 C CA . ILE A 1 617 ? -19.112 36.147 -18.526 1.00 25.83 617 ILE A CA 1
ATOM 5037 C C . ILE A 1 617 ? -19.809 36.557 -19.826 1.00 25.83 617 ILE A C 1
ATOM 5039 O O . ILE A 1 617 ? -20.997 36.299 -20.021 1.00 25.83 617 ILE A O 1
ATOM 5043 N N . VAL A 1 618 ? -19.066 37.210 -20.720 1.00 28.09 618 VAL A N 1
ATOM 5044 C CA . VAL A 1 618 ? -19.398 37.217 -22.147 1.00 28.09 618 VAL A CA 1
ATOM 5045 C C . VAL A 1 618 ? -19.234 35.776 -22.623 1.00 28.09 618 VAL A C 1
ATOM 5047 O O . VAL A 1 618 ? -18.169 35.175 -22.494 1.00 28.09 618 VAL A O 1
ATOM 5050 N N . THR A 1 619 ? -20.329 35.183 -23.076 1.00 26.17 619 THR A N 1
ATOM 5051 C CA . THR A 1 619 ? -20.439 33.759 -23.372 1.00 26.17 619 THR A CA 1
ATOM 5052 C C . THR A 1 619 ? -19.544 33.344 -24.545 1.00 26.17 619 THR A C 1
ATOM 5054 O O . THR A 1 619 ? -19.591 33.903 -25.636 1.00 26.17 619 THR A O 1
ATOM 5057 N N . ILE A 1 620 ? -18.796 32.253 -24.349 1.00 30.77 620 ILE A N 1
ATOM 5058 C CA . ILE A 1 620 ? -17.982 31.532 -25.355 1.00 30.77 620 ILE A CA 1
ATOM 5059 C C . ILE A 1 620 ? -18.840 30.960 -26.519 1.00 30.77 620 ILE A C 1
ATOM 5061 O O . ILE A 1 620 ? -18.322 30.420 -27.498 1.00 30.77 620 ILE A O 1
ATOM 5065 N N . HIS A 1 621 ? -20.163 31.148 -26.476 1.00 28.02 621 HIS A N 1
ATOM 5066 C CA . HIS A 1 621 ? -21.116 30.703 -27.494 1.00 28.02 621 HIS A CA 1
ATOM 5067 C C . HIS A 1 621 ? -21.011 31.430 -28.850 1.00 28.02 621 HIS A C 1
ATOM 5069 O O . HIS A 1 621 ? -21.539 30.920 -29.836 1.00 28.02 621 HIS A O 1
ATOM 5075 N N . GLU A 1 622 ? -20.291 32.553 -28.960 1.00 33.31 622 GLU A N 1
ATOM 5076 C CA . GLU A 1 622 ? -20.075 33.213 -30.262 1.00 33.31 622 GLU A CA 1
ATOM 5077 C C . GLU A 1 622 ? -18.842 32.712 -31.035 1.00 33.31 622 GLU A C 1
ATOM 5079 O O . GLU A 1 622 ? -18.760 32.918 -32.246 1.00 33.31 622 GLU A O 1
ATOM 5084 N N . ARG A 1 623 ? -17.910 31.975 -30.408 1.00 34.38 623 ARG A N 1
ATOM 5085 C CA . ARG A 1 623 ? -16.728 31.435 -31.118 1.00 34.38 623 ARG A CA 1
ATOM 5086 C C . ARG A 1 623 ? -16.931 30.041 -31.720 1.00 34.38 623 ARG A C 1
ATOM 5088 O O . ARG A 1 623 ? -16.237 29.699 -32.674 1.00 34.38 623 ARG A O 1
ATOM 5095 N N . PHE A 1 624 ? -17.908 29.266 -31.247 1.00 29.64 624 PHE A N 1
ATOM 5096 C CA . PHE A 1 624 ? -18.145 27.899 -31.740 1.00 29.64 624 PHE A CA 1
ATOM 5097 C C . PHE A 1 624 ? -18.957 27.811 -33.049 1.00 29.64 624 PHE A C 1
ATOM 5099 O O . PHE A 1 624 ? -18.921 26.780 -33.715 1.00 29.64 624 PHE A O 1
ATOM 5106 N N . ARG A 1 625 ? -19.622 28.887 -33.501 1.00 29.03 625 ARG A N 1
ATOM 5107 C CA . ARG A 1 625 ? -20.454 28.866 -34.728 1.00 29.03 625 ARG A CA 1
ATOM 5108 C C . ARG A 1 625 ? -19.700 28.998 -36.062 1.00 29.03 625 ARG A C 1
ATOM 5110 O O . ARG A 1 625 ? -20.341 28.941 -37.104 1.00 29.03 625 ARG A O 1
ATOM 5117 N N . ARG A 1 626 ? -18.369 29.160 -36.074 1.00 33.00 626 ARG A N 1
ATOM 5118 C CA . ARG A 1 626 ? -17.586 29.367 -37.317 1.00 33.00 626 ARG A CA 1
ATOM 5119 C C . ARG A 1 626 ? -16.693 28.203 -37.759 1.00 33.00 626 ARG A C 1
ATOM 5121 O O . ARG A 1 626 ? -16.038 28.336 -38.782 1.00 33.00 626 ARG A O 1
ATOM 5128 N N . ARG A 1 627 ? -16.666 27.069 -37.052 1.00 33.53 627 ARG A N 1
ATOM 5129 C CA . ARG A 1 627 ? -15.751 25.950 -37.377 1.00 33.53 627 ARG A CA 1
ATOM 5130 C C . ARG A 1 627 ? -16.410 24.673 -37.914 1.00 33.53 627 ARG A C 1
ATOM 5132 O O . ARG A 1 627 ? -15.732 23.667 -38.037 1.00 33.53 627 ARG A O 1
ATOM 5139 N N . PHE A 1 628 ? -17.693 24.735 -38.275 1.00 33.12 628 PHE A N 1
ATOM 5140 C CA . PHE A 1 628 ? -18.425 23.627 -38.911 1.00 33.12 628 PHE A CA 1
ATOM 5141 C C . PHE A 1 628 ? -18.973 23.965 -40.310 1.00 33.12 628 PHE A C 1
ATOM 5143 O O . PHE A 1 628 ? -19.907 23.327 -40.771 1.00 33.12 628 PHE A O 1
ATOM 5150 N N . ASN A 1 629 ? -18.380 24.947 -40.996 1.00 36.66 629 ASN A N 1
ATOM 5151 C CA . ASN A 1 629 ? -18.568 25.159 -42.435 1.00 36.66 629 ASN A CA 1
ATOM 5152 C C . ASN A 1 629 ? -17.203 25.438 -43.084 1.00 36.66 629 ASN A C 1
ATOM 5154 O O . ASN A 1 629 ? -16.886 26.590 -43.376 1.00 36.66 629 ASN A O 1
ATOM 5158 N N . SER A 1 630 ? -16.404 24.379 -43.238 1.00 34.78 630 SER A N 1
ATOM 5159 C CA . SER A 1 630 ? -15.395 24.165 -44.292 1.00 34.78 630 SER A CA 1
ATOM 5160 C C . SER A 1 630 ? -14.724 22.819 -44.065 1.00 34.78 630 SER A C 1
ATOM 5162 O O . SER A 1 630 ? -14.061 22.707 -43.005 1.00 34.78 630 SER A O 1
#

Foldseek 3Di:
DPKDKWKKKKWWKKALQQLAWFQQFQQPDPCCCPPVNFWTFHALLVDPPSVLQMFTQGMDMDILVQQPDKDWRWGHHNVPRIFTFWIWHHDNVCSVDPDIDIAGGPLAKAACVNDFDDDLFGRHRIDTRWWKTKMDMFMAINNDTDDDAIAMDTRWDFFLAQVAADLAWQLQLLVLLQCPPFVDPQDPAAACVPQNLSNLQRLAVLLAFFLVSCQAQYDVHVNVCPDPVNSVLLLPLDPVSLVVLVVVLVLFADQPDPPLLDCRGPPQAAARPQDLDCPSHSRRGDGGRPSSNVNSVCSSNSRHDHCVVVVVVQVVDDDDLVPDDPVCSVVVVLCVVIRRADDDRCSPGIGFGDLSSPSQQAPHRNHGAADPPDEPVLQSDDDSTDHSCLSVDPDHLNHHAHINSGVNNGGGPNLSNLLVFEAPSPVVVPNGTDGHCSSRRGAWHQAPVLVVVLLVCPVPQVSNVVSVSDTDGQLLLFPPRDDPPPDSSVSSSSSSVPVQSGFRWAKDARDDDPDPDPPDDDDRIHTHGDGPLNVVLLVQLLVVCVVVVDLADDLVNSLVSCCVPPVPPPPDPRDPVSNVVSVVCVVDVVNSVVSRVVSNVVVVVVVVVDDDPDDDDPDPVVVPPPPPPD

Nearest PDB structures (foldseek):
  3wev-assembly1_B  TM=6.844E-01  e=3.821E-24  Marinomonas mediterranea MMB-1
  2ymw-assembly1_B  TM=6.961E-01  e=8.817E-23  Marinomonas mediterranea MMB-1
  3weu-assembly1_A  TM=6.839E-01  e=8.382E-23  Marinomonas mediterranea MMB-1
  3wev-assembly1_A  TM=6.761E-01  e=1.463E-22  Marinomonas mediterranea MMB-1
  2ymw-assembly1_A-2  TM=6.854E-01  e=1.934E-21  Marinomonas mediterranea MMB-1

Solvent-accessible surface area (backbone atoms only — not comparable to full-atom values): 34700 Å² total; per-residue (Å²): 130,83,88,48,77,47,55,35,42,37,38,29,45,11,29,27,37,42,32,21,48,41,64,73,48,38,51,91,45,80,70,20,66,38,87,89,42,26,66,22,40,44,35,43,69,88,55,80,65,47,67,34,40,27,27,53,24,49,79,43,72,52,40,83,88,38,49,90,49,71,46,71,23,56,15,30,40,71,74,73,43,80,41,54,38,23,36,38,35,39,57,69,94,41,78,85,56,86,58,83,42,79,47,47,34,86,73,57,52,51,39,80,78,73,58,81,59,81,43,45,33,62,33,68,58,32,41,53,19,52,25,13,21,49,34,41,56,53,37,27,53,72,85,41,78,49,94,60,82,66,50,74,48,75,32,51,72,81,63,32,19,79,87,35,33,44,63,51,14,31,36,54,50,47,49,34,47,14,41,77,72,46,78,38,83,72,75,94,51,40,40,36,63,78,61,49,45,51,49,50,36,24,44,21,56,37,31,52,16,24,57,46,36,19,62,40,18,12,86,96,18,91,49,38,37,78,39,68,73,41,45,56,58,71,60,46,46,51,78,92,41,30,67,60,42,45,56,59,54,69,39,48,35,46,70,91,46,91,72,31,52,49,75,87,34,32,54,55,28,29,12,45,60,57,56,101,65,84,83,72,48,34,42,30,36,34,58,70,46,72,53,52,51,56,39,51,52,31,45,39,73,30,49,48,43,80,44,48,75,64,48,55,62,52,65,78,57,81,69,61,70,87,75,44,62,77,87,50,39,64,58,53,50,56,42,64,69,20,52,55,35,60,60,50,22,26,76,42,48,76,68,51,39,62,68,74,77,44,65,66,26,42,74,43,64,96,29,70,26,71,45,90,86,53,49,57,84,83,70,58,77,81,65,79,43,47,42,49,66,48,83,77,40,94,82,51,85,54,36,66,44,32,51,7,57,68,47,17,61,39,39,32,34,55,36,23,32,60,63,59,48,53,43,12,87,54,57,89,80,29,68,44,39,46,23,42,43,39,34,39,42,50,43,24,28,34,45,57,68,51,54,51,51,42,60,70,27,71,88,36,47,67,63,25,49,54,57,69,71,51,66,43,61,37,61,36,50,33,90,85,47,47,55,95,85,45,62,66,54,59,51,24,49,45,27,47,77,39,63,61,38,36,38,39,39,41,80,44,73,58,80,90,71,97,63,100,67,91,63,72,79,72,73,58,60,44,46,29,28,48,32,38,48,64,50,51,54,50,50,54,51,47,51,59,41,58,79,64,69,57,98,68,68,47,69,72,56,50,51,48,46,45,42,54,65,55,72,59,40,90,82,55,94,67,53,72,63,41,42,52,51,50,53,48,36,71,72,32,68,67,60,40,54,50,52,40,51,50,50,45,50,55,54,51,62,60,58,65,78,69,73,76,97,80,76,87,78,80,67,74,74,74,69,67,78,72,76,85,80,126

Radius of gyration: 26.24 Å; Cα contacts (8 Å, |Δi|>4): 1148; chains: 1; bounding box: 71×67×77 Å